Protein AF-0000000080277573 (afdb_homodimer)

Sequence (500 aa):
MTAANLLRAERIKLQSTRAPLWCAAIAVVLALAYTALFFGFVPLEEETTVTTTQTASALGRTVVLVLAILTASSEFNWGTMKLSFQAVPSRVPILLAKGVVVGVFSGLIGLLVGFGSWGLAYLIKPAADLGLASGADWRAVAGQGATFLLTGLLGVGLGLLFRSTGFALGFALVWTQLIEGLIVLIPRVGDDIYPWMPFFAANQFSGPDLTVSMLKLHLPLGPWGYLAYFAGICVVVYTAGLMITHRRDAMTAANLLRAERIKLQSTRAPLWCAAIAVVLALAYTALFFGFVPLEEETTVTTTQTASALGRTVVLVLAILTASSEFNWGTMKLSFQAVPSRVPILLAKGVVVGVFSGLIGLLVGFGSWGLAYLIKPAADLGLASGADWRAVAGQGATFLLTGLLGVGLGLLFRSTGFALGFALVWTQLIEGLIVLIPRVGDDIYPWMPFFAANQFSGPDLTVSMLKLHLPLGPWGYLAYFAGICVVVYTAGLMITHRRDA

Organism: Amycolatopsis orientalis (NCBI:txid31958)

Secondary structure (DSSP, 8-state):
--HHHHHHHHHHHHHHSHHHHHHHHHHHHHHHHHHHHHHHHS-TTSS-STGGGGTTHHHHHHHHHHHHHHHHHHHHHHTHHHHHHHHSS-HHHHHHHHHHHHHHHHHHHHHHHHHHHHHHHHHH-TTS-----SHHHHHHHHHHHHHHHHHHHHHHHHHHHH--HHHHHHHHHIIIIIIHHHHTTSTTTHHHHGGG-HHHHHHHHHS--HHHHHHTPPPSS-HHHHHHHHHHHHHHHHHHHHHHHHHHT-/--HHHHHHHHHHHHHHSHHHHHHHHHHHHHHHHHHHHHHHHS-TTSS-STGGGGTTHHHHHHHHHHHHHHHHHHHHHHTHHHHHHHHSS-HHHHHHHHHHHHHHHHHHHHHHHHHHHHHHHHHH-TTS-----SHHHHHHHHHHHHHHHHHHHHHHHHHHHH--HHHHHHHHHIIIIIIHHHHTTSTTTHHHHGGG-HHHHHHHHHS--HHHHHHTPPPSS-HHHHHHHHHHHHHHHHHHHHHHHHHHT-

Radius of gyration: 23.08 Å; Cα contacts (8 Å, |Δi|>4): 795; chains: 2; bounding box: 61×61×55 Å

Foldseek 3Di:
DDLVVLLVVLLCLLVVDVVLVVLLVCLQCVLQVVLLVCLLPDDLVPDLELLSLCVCLLVSLLSLLLSLLCSQLVCLVVVVLVVVCVVDVASLSNLVSNLVSSLQVQLVSQLSSLVSSLVSSCVSCVVHPHDQDDPLSCQLRNVSSLLRSLSSLLSNLLNLQVSDSVVSSVVSCCLQPPPLVVLCVDPPRSLVCNLLRLSVLSSQLNHDDPVCVVVVRDHPDHNVVSSVSNSVVSVVSSVVSSVVNNVVVD/DDLVVLLVVLLCLLVVDVPLVVLLVCLQCVLQVVLLVCLLPDDLVPDLELLSLCVCLLVSLLSLLLSLLCSQLVCLVVVVLVVVCVVDVALLSNLVSNLVSSLQVQLVSQLSSLVVSLVSSCVSCVVHPSDQDDPLSCQLRNVSSLLRSLSSLLSNLLNLQVSDSVVSSVVSCCLQPPPLVVLCVDPPRSLVCNLLRLSVLSSQLNHDDPVCVVVVRDHPDHNVVSSVSNSVVSVVSSVVSSVVNNVVVD

Solvent-accessible surface area (backbone atoms only — not comparable to full-atom values): 24330 Å² total; per-residue (Å²): 134,53,72,66,55,47,36,50,51,42,44,48,55,52,70,69,38,64,66,44,52,50,31,51,50,48,20,37,50,50,21,37,53,48,30,52,53,31,53,71,47,38,53,80,92,44,84,55,41,57,54,55,36,41,66,41,48,64,54,22,39,51,35,37,26,49,28,24,20,48,63,42,6,47,30,54,73,70,50,48,47,60,54,53,46,68,73,34,92,56,55,63,62,56,54,50,28,42,39,49,44,45,12,50,52,28,14,53,48,18,36,49,37,22,48,46,10,40,51,51,38,39,68,72,38,67,85,46,70,56,71,78,80,46,72,67,39,44,28,25,26,59,35,29,16,56,50,20,16,39,36,12,27,29,15,32,8,40,7,42,59,56,52,29,51,66,60,28,49,50,50,50,50,44,45,68,61,38,52,55,63,52,36,56,68,25,44,90,51,9,76,70,50,40,75,70,33,54,68,51,17,42,41,43,34,29,29,85,46,68,61,42,67,74,64,66,61,82,70,94,56,54,42,67,50,22,40,50,53,29,44,50,51,21,50,50,43,25,48,50,12,51,52,50,48,52,56,66,78,94,132,54,72,67,54,47,35,51,52,43,43,46,54,52,71,70,37,64,67,44,51,51,31,51,51,46,20,37,50,51,22,38,51,47,31,51,53,31,54,70,47,39,53,81,90,45,82,55,40,57,54,54,36,42,64,40,47,63,54,23,39,49,35,36,27,50,29,23,21,47,64,41,5,47,30,54,71,70,50,47,47,59,54,54,45,69,74,33,93,54,57,63,62,55,55,50,27,42,38,50,45,46,11,51,53,28,14,51,48,18,34,47,37,23,48,44,11,42,52,50,37,40,70,74,37,66,82,43,71,57,71,76,81,44,70,67,39,44,27,26,26,59,35,28,17,56,49,21,17,39,38,13,27,29,16,31,8,40,6,43,59,56,52,32,51,66,58,28,50,51,50,51,49,44,46,66,62,39,52,55,62,50,35,56,69,25,43,90,49,9,75,70,48,41,73,70,32,54,69,51,16,43,41,43,33,30,29,83,47,70,61,40,66,73,64,68,60,82,70,94,56,55,42,68,50,22,42,51,51,30,43,50,52,22,50,50,43,25,49,51,10,50,52,51,46,51,57,65,77,95

Nearest PDB structures (foldseek):
  7o0z-assembly1_D  TM=7.255E-01  e=4.976E-05  Stutzerimonas stutzeri ATCC 14405 = CCUG 16156
  7znq-assembly1_Y  TM=7.337E-01  e=1.260E-04  Stutzerimonas stutzeri ATCC 14405 = CCUG 16156
  7znq-assembly1_y  TM=6.397E-01  e=7.409E-05  Stutzerimonas stutzeri ATCC 14405 = CCUG 16156
  7o0z-assembly1_E  TM=7.381E-01  e=8.434E-04  Stutzerimonas stutzeri ATCC 14405 = CCUG 16156
  8wba-assembly1_A  TM=5.707E-01  e=3.040E-03  Arabidopsis thaliana

pLDDT: mean 86.74, std 9.55, range [52.38, 98.38]

Structure (mmCIF, N/CA/C/O backbone):
data_AF-0000000080277573-model_v1
#
loop_
_entity.id
_entity.type
_entity.pdbx_description
1 polymer 'ABC transporter permease'
#
loop_
_atom_site.group_PDB
_atom_site.id
_atom_site.type_symbol
_atom_site.label_atom_id
_atom_site.label_alt_id
_atom_site.label_comp_id
_atom_site.label_asym_id
_atom_site.label_entity_id
_atom_site.label_seq_id
_atom_site.pdbx_PDB_ins_code
_atom_site.Cartn_x
_atom_site.Cartn_y
_atom_site.Cartn_z
_atom_site.occupancy
_atom_site.B_iso_or_equiv
_atom_site.auth_seq_id
_atom_site.auth_comp_id
_atom_site.auth_asym_id
_atom_site.auth_atom_id
_atom_site.pdbx_PDB_model_num
ATOM 1 N N . MET A 1 1 ? 26.156 27.953 9.359 1 67 1 MET A N 1
ATOM 2 C CA . MET A 1 1 ? 25.984 26.625 9.93 1 67 1 MET A CA 1
ATOM 3 C C . MET A 1 1 ? 26.703 25.578 9.086 1 67 1 MET A C 1
ATOM 5 O O . MET A 1 1 ? 26.594 25.594 7.855 1 67 1 MET A O 1
ATOM 9 N N . THR A 1 2 ? 27.562 24.781 9.68 1 77.94 2 THR A N 1
ATOM 10 C CA . THR A 1 2 ? 28.359 23.797 8.961 1 77.94 2 THR A CA 1
ATOM 11 C C . THR A 1 2 ? 27.5 22.609 8.547 1 77.94 2 THR A C 1
ATOM 13 O O . THR A 1 2 ? 26.375 22.453 9.031 1 77.94 2 THR A O 1
ATOM 16 N N . ALA A 1 3 ? 27.969 21.938 7.512 1 83.31 3 ALA A N 1
ATOM 17 C CA . ALA A 1 3 ? 27.281 20.75 7.039 1 83.31 3 ALA A CA 1
ATOM 18 C C . ALA A 1 3 ? 27.047 19.766 8.18 1 83.31 3 ALA A C 1
ATOM 20 O O . ALA A 1 3 ? 25.984 19.156 8.273 1 83.31 3 ALA A O 1
ATOM 21 N N . ALA A 1 4 ? 27.922 19.672 9.062 1 87.38 4 ALA A N 1
ATOM 22 C CA . ALA A 1 4 ? 27.844 18.734 10.188 1 87.38 4 ALA A CA 1
ATOM 23 C C . ALA A 1 4 ? 26.734 19.141 11.156 1 87.38 4 ALA A C 1
ATOM 25 O O . ALA A 1 4 ? 26.047 18.281 11.703 1 87.38 4 ALA A O 1
ATOM 26 N N . ASN A 1 5 ? 26.625 20.469 11.344 1 86.56 5 ASN A N 1
ATOM 27 C CA . ASN A 1 5 ? 25.578 20.953 12.242 1 86.56 5 ASN A CA 1
ATOM 28 C C . ASN A 1 5 ? 24.188 20.719 11.664 1 86.56 5 ASN A C 1
ATOM 30 O O . ASN A 1 5 ? 23.25 20.391 12.398 1 86.56 5 ASN A O 1
ATOM 34 N N . LEU A 1 6 ? 24.172 20.859 10.391 1 85.38 6 LEU A N 1
ATOM 35 C CA . LEU A 1 6 ? 22.891 20.625 9.719 1 85.38 6 LEU A CA 1
ATOM 36 C C . LEU A 1 6 ? 22.5 19.156 9.805 1 85.38 6 LEU A C 1
ATOM 38 O O . LEU A 1 6 ? 21.328 18.844 10.023 1 85.38 6 LEU A O 1
ATOM 42 N N . LEU A 1 7 ? 23.469 18.328 9.656 1 89.62 7 LEU A N 1
ATOM 43 C CA . LEU A 1 7 ? 23.203 16.891 9.758 1 89.62 7 LEU A CA 1
ATOM 44 C C . LEU A 1 7 ? 22.766 16.516 11.172 1 89.62 7 LEU A C 1
ATOM 46 O O . LEU A 1 7 ? 21.859 15.703 11.344 1 89.62 7 LEU A O 1
ATOM 50 N N . ARG A 1 8 ? 23.406 17.094 12.117 1 88.69 8 ARG A N 1
ATOM 51 C CA . ARG A 1 8 ? 23.062 16.828 13.508 1 88.69 8 ARG A CA 1
ATOM 52 C C . ARG A 1 8 ? 21.641 17.297 13.82 1 88.69 8 ARG A C 1
ATOM 54 O O . ARG A 1 8 ? 20.891 16.609 14.516 1 88.69 8 ARG A O 1
ATOM 61 N N . ALA A 1 9 ? 21.344 18.422 13.312 1 84.75 9 ALA A N 1
ATOM 62 C CA . ALA A 1 9 ? 20.016 18.984 13.531 1 84.75 9 ALA A CA 1
ATOM 63 C C . ALA A 1 9 ? 18.938 18.078 12.93 1 84.75 9 ALA A C 1
ATOM 65 O O . ALA A 1 9 ? 17.922 17.812 13.562 1 84.75 9 ALA A O 1
ATOM 66 N N . GLU A 1 10 ? 19.203 17.641 11.734 1 87.75 10 GLU A N 1
ATOM 67 C CA . GLU A 1 10 ? 18.25 16.766 11.055 1 87.75 10 GLU A CA 1
ATOM 68 C C . GLU A 1 10 ? 18.156 15.398 11.727 1 87.75 10 GLU A C 1
ATOM 70 O O . GLU A 1 10 ? 17.094 14.797 11.773 1 87.75 10 GLU A O 1
ATOM 75 N N . ARG A 1 11 ? 19.312 14.961 12.195 1 89.75 11 ARG A N 1
ATOM 76 C CA . ARG A 1 11 ? 19.312 13.695 12.914 1 89.75 11 ARG A CA 1
ATOM 77 C C . ARG A 1 11 ? 18.484 13.797 14.195 1 89.75 11 ARG A C 1
ATOM 79 O O . ARG A 1 11 ? 17.703 12.891 14.508 1 89.75 11 ARG A O 1
ATOM 86 N N . ILE A 1 12 ? 18.531 14.859 14.859 1 85.69 12 ILE A N 1
ATOM 87 C CA . ILE A 1 12 ? 17.781 15.086 16.094 1 85.69 12 ILE A CA 1
ATOM 88 C C . ILE A 1 12 ? 16.297 15.18 15.773 1 85.69 12 ILE A C 1
ATOM 90 O O . ILE A 1 12 ? 15.469 14.602 16.484 1 85.69 12 ILE A O 1
ATOM 94 N N . LYS A 1 13 ? 16.031 15.805 14.758 1 82.94 13 LYS A N 1
ATOM 95 C CA . LYS A 1 13 ? 14.633 15.938 14.336 1 82.94 13 LYS A CA 1
ATOM 96 C C . LYS A 1 13 ? 14.023 14.57 14.031 1 82.94 13 LYS A C 1
ATOM 98 O O . LYS A 1 13 ? 12.891 14.289 14.438 1 82.94 13 LYS A O 1
ATOM 103 N N . LEU A 1 14 ? 14.773 13.812 13.344 1 85.44 14 LEU A N 1
ATOM 104 C CA . LEU A 1 14 ? 14.312 12.484 12.969 1 85.44 14 LEU A CA 1
ATOM 105 C C . LEU A 1 14 ? 14.117 11.609 14.203 1 85.44 14 LEU A C 1
ATOM 107 O O . LEU A 1 14 ? 13.117 10.891 14.312 1 85.44 14 LEU A O 1
ATOM 111 N N . GLN A 1 15 ? 15.008 11.742 15.109 1 86 15 GLN A N 1
ATOM 112 C CA . GLN A 1 15 ? 15.008 10.852 16.266 1 86 15 GLN A CA 1
ATOM 113 C C . GLN A 1 15 ? 14.109 11.391 17.375 1 86 15 GLN A C 1
ATOM 115 O O . GLN A 1 15 ? 13.805 10.68 18.328 1 86 15 GLN A O 1
ATOM 120 N N . SER A 1 16 ? 13.664 12.648 17.297 1 80.88 16 SER A N 1
ATOM 121 C CA . SER A 1 16 ? 12.836 13.25 18.328 1 80.88 16 SER A CA 1
ATOM 122 C C . SER A 1 16 ? 11.352 13.023 18.062 1 80.88 16 SER A C 1
ATOM 124 O O . SER A 1 16 ? 10.523 13.227 18.953 1 80.88 16 SER A O 1
ATOM 126 N N . THR A 1 17 ? 11.133 12.656 16.922 1 77.38 17 THR A N 1
ATOM 127 C CA . THR A 1 17 ? 9.727 12.414 16.609 1 77.38 17 THR A CA 1
ATOM 128 C C . THR A 1 17 ? 9.398 10.93 16.719 1 77.38 17 THR A C 1
ATOM 130 O O . THR A 1 17 ? 10.156 10.078 16.25 1 77.38 17 THR A O 1
ATOM 133 N N . ARG A 1 18 ? 8.383 10.578 17.297 1 79.81 18 ARG A N 1
ATOM 134 C CA . ARG A 1 18 ? 7.992 9.203 17.625 1 79.81 18 ARG A CA 1
ATOM 135 C C . ARG A 1 18 ? 7.559 8.445 16.375 1 79.81 18 ARG A C 1
ATOM 137 O O . ARG A 1 18 ? 7.809 7.246 16.25 1 79.81 18 ARG A O 1
ATOM 144 N N . ALA A 1 19 ? 7.039 9.133 15.43 1 77.25 19 ALA A N 1
ATOM 145 C CA . ALA A 1 19 ? 6.426 8.461 14.281 1 77.25 19 ALA A CA 1
ATOM 146 C C . ALA A 1 19 ? 7.473 7.715 13.461 1 77.25 19 ALA A C 1
ATOM 148 O O . ALA A 1 19 ? 7.324 6.523 13.188 1 77.25 19 ALA A O 1
ATOM 149 N N . PRO A 1 20 ? 8.594 8.359 13.156 1 81 20 PRO A N 1
ATOM 150 C CA . PRO A 1 20 ? 9.609 7.648 12.375 1 81 20 PRO A CA 1
ATOM 151 C C . PRO A 1 20 ? 10.242 6.492 13.141 1 81 20 PRO A C 1
ATOM 153 O O . PRO A 1 20 ? 10.539 5.445 12.562 1 81 20 PRO A O 1
ATOM 156 N N . LEU A 1 21 ? 10.344 6.645 14.398 1 86.25 21 LEU A N 1
ATOM 157 C CA . LEU A 1 21 ? 10.953 5.594 15.211 1 86.25 21 LEU A CA 1
ATOM 158 C C . LEU A 1 21 ? 10.039 4.379 15.312 1 86.25 21 LEU A C 1
ATOM 160 O O . LEU A 1 21 ? 10.508 3.24 15.305 1 86.25 21 LEU A O 1
ATOM 164 N N . TRP A 1 22 ? 8.812 4.672 15.398 1 83.88 22 TRP A N 1
ATOM 165 C CA . TRP A 1 22 ? 7.863 3.568 15.406 1 83.88 22 TRP A CA 1
ATOM 166 C C . TRP A 1 22 ? 7.844 2.854 14.062 1 83.88 22 TRP A C 1
ATOM 168 O O . TRP A 1 22 ? 7.746 1.625 14.008 1 83.88 22 TRP A O 1
ATOM 178 N N . CYS A 1 23 ? 7.922 3.609 13 1 86.69 23 CYS A N 1
ATOM 179 C CA . CYS A 1 23 ? 7.984 2.99 11.68 1 86.69 23 CYS A CA 1
ATOM 180 C C . CYS A 1 23 ? 9.227 2.125 11.539 1 86.69 23 CYS A C 1
ATOM 182 O O . CYS A 1 23 ? 9.172 1.027 10.984 1 86.69 23 CYS A O 1
ATOM 184 N N . ALA A 1 24 ? 10.305 2.65 12.078 1 91.69 24 ALA A N 1
ATOM 185 C CA . ALA A 1 24 ? 11.555 1.894 12.023 1 91.69 24 ALA A CA 1
ATOM 186 C C . ALA A 1 24 ? 11.43 0.575 12.781 1 91.69 24 ALA A C 1
ATOM 188 O O . ALA A 1 24 ? 11.797 -0.483 12.266 1 91.69 24 ALA A O 1
ATOM 189 N N . ALA A 1 25 ? 10.891 0.661 13.953 1 92.31 25 ALA A N 1
ATOM 190 C CA . ALA A 1 25 ? 10.695 -0.536 14.773 1 92.31 25 ALA A CA 1
ATOM 191 C C . ALA A 1 25 ? 9.766 -1.529 14.078 1 92.31 25 ALA A C 1
ATOM 193 O O . ALA A 1 25 ? 10.039 -2.732 14.055 1 92.31 25 ALA A O 1
ATOM 194 N N . ILE A 1 26 ? 8.797 -1.012 13.461 1 88.94 26 ILE A N 1
ATOM 195 C CA . ILE A 1 26 ? 7.816 -1.859 12.797 1 88.94 26 ILE A CA 1
ATOM 196 C C . ILE A 1 26 ? 8.461 -2.553 11.602 1 88.94 26 ILE A C 1
ATOM 198 O O . ILE A 1 26 ? 8.227 -3.742 11.367 1 88.94 26 ILE A O 1
ATOM 202 N N . ALA A 1 27 ? 9.219 -1.811 10.844 1 92.38 27 ALA A N 1
ATOM 203 C CA . ALA A 1 27 ? 9.898 -2.387 9.688 1 92.38 27 ALA A CA 1
ATOM 204 C C . ALA A 1 27 ? 10.766 -3.572 10.094 1 92.38 27 ALA A C 1
ATOM 206 O O . ALA A 1 27 ? 10.711 -4.637 9.469 1 92.38 27 ALA A O 1
ATOM 207 N N . VAL A 1 28 ? 11.469 -3.418 11.172 1 95.69 28 VAL A N 1
ATOM 208 C CA . VAL A 1 28 ? 12.398 -4.449 11.625 1 95.69 28 VAL A CA 1
ATOM 209 C C . VAL A 1 28 ? 11.617 -5.609 12.242 1 95.69 28 VAL A C 1
ATOM 211 O O . VAL A 1 28 ? 11.836 -6.77 11.883 1 95.69 28 VAL A O 1
ATOM 214 N N . VAL A 1 29 ? 10.711 -5.328 13.094 1 93.44 29 VAL A N 1
ATOM 215 C CA . VAL A 1 29 ? 9.977 -6.355 13.82 1 93.44 29 VAL A CA 1
ATOM 216 C C . VAL A 1 29 ? 9.156 -7.188 12.844 1 93.44 29 VAL A C 1
ATOM 218 O O . VAL A 1 29 ? 9.078 -8.414 12.969 1 93.44 29 VAL A O 1
ATOM 221 N N . LEU A 1 30 ? 8.625 -6.539 11.906 1 89.56 30 LEU A N 1
ATOM 222 C CA . LEU A 1 30 ? 7.801 -7.258 10.938 1 89.56 30 LEU A CA 1
ATOM 223 C C . LEU A 1 30 ? 8.648 -8.219 10.109 1 89.56 30 LEU A C 1
ATOM 225 O O . LEU A 1 30 ? 8.25 -9.359 9.875 1 89.56 30 LEU A O 1
ATOM 229 N N . ALA A 1 31 ? 9.727 -7.742 9.648 1 92.62 31 ALA A N 1
ATOM 230 C CA . ALA A 1 31 ? 10.609 -8.586 8.852 1 92.62 31 ALA A CA 1
ATOM 231 C C . ALA A 1 31 ? 11.109 -9.773 9.672 1 92.62 31 ALA A C 1
ATOM 233 O O . ALA A 1 31 ? 11.109 -10.914 9.188 1 92.62 31 ALA A O 1
ATOM 234 N N . LEU A 1 32 ? 11.484 -9.539 10.891 1 95.38 32 LEU A N 1
ATOM 235 C CA . LEU A 1 32 ? 12.016 -10.594 11.75 1 95.38 32 LEU A CA 1
ATOM 236 C C . LEU A 1 32 ? 10.914 -11.57 12.148 1 95.38 32 LEU A C 1
ATOM 238 O O . LEU A 1 32 ? 11.141 -12.789 12.164 1 95.38 32 LEU A O 1
ATOM 242 N N . ALA A 1 33 ? 9.789 -11.055 12.5 1 92.5 33 ALA A N 1
ATOM 243 C CA . ALA A 1 33 ? 8.672 -11.922 12.875 1 92.5 33 ALA A CA 1
ATOM 244 C C . ALA A 1 33 ? 8.281 -12.844 11.727 1 92.5 33 ALA A C 1
ATOM 246 O O . ALA A 1 33 ? 8.008 -14.031 11.938 1 92.5 33 ALA A O 1
ATOM 247 N N . TYR A 1 34 ? 8.227 -12.344 10.539 1 91.12 34 TYR A N 1
ATOM 248 C CA . TYR A 1 34 ? 7.918 -13.172 9.383 1 91.12 34 TYR A CA 1
ATOM 249 C C . TYR A 1 34 ? 8.969 -14.258 9.188 1 91.12 34 TYR A C 1
ATOM 251 O O . TYR A 1 34 ? 8.633 -15.422 8.93 1 91.12 34 TYR A O 1
ATOM 259 N N . THR A 1 35 ? 10.203 -13.828 9.258 1 92.38 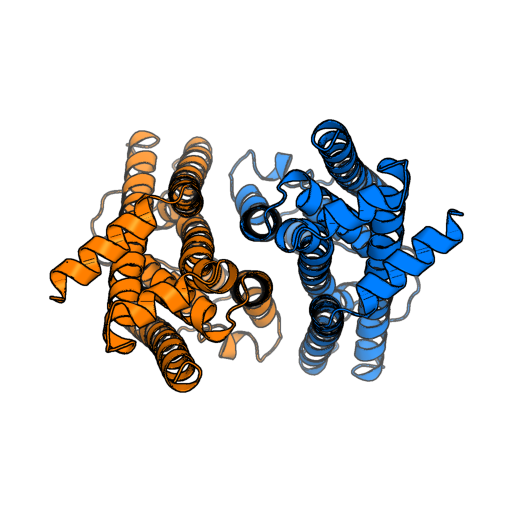35 THR A N 1
ATOM 260 C CA . THR A 1 35 ? 11.281 -14.789 9.086 1 92.38 35 THR A CA 1
ATOM 261 C C . THR A 1 35 ? 11.188 -15.906 10.117 1 92.38 35 THR A C 1
ATOM 263 O O . THR A 1 35 ? 11.352 -17.078 9.789 1 92.38 35 THR A O 1
ATOM 266 N N . ALA A 1 36 ? 10.891 -15.539 11.32 1 93.5 36 ALA A N 1
ATOM 267 C CA . ALA A 1 36 ? 10.758 -16.531 12.383 1 93.5 36 ALA A CA 1
ATOM 268 C C . ALA A 1 36 ? 9.625 -17.5 12.086 1 93.5 36 ALA A C 1
ATOM 270 O O . ALA A 1 36 ? 9.781 -18.719 12.25 1 93.5 36 ALA A O 1
ATOM 271 N N . LEU A 1 37 ? 8.555 -17.031 11.641 1 89.12 37 LEU A N 1
ATOM 272 C CA . LEU A 1 37 ? 7.402 -17.875 11.336 1 89.12 37 LEU A CA 1
ATOM 273 C C . LEU A 1 37 ? 7.676 -18.766 10.117 1 89.12 37 LEU A C 1
ATOM 275 O O . LEU A 1 37 ? 7.379 -19.953 10.141 1 89.12 37 LEU A O 1
ATOM 279 N N . PHE A 1 38 ? 8.211 -18.188 9.109 1 89 38 PHE A N 1
ATOM 280 C CA . PHE A 1 38 ? 8.477 -18.922 7.875 1 89 38 PHE A CA 1
ATOM 281 C C . PHE A 1 38 ? 9.469 -20.047 8.125 1 89 38 PHE A C 1
ATOM 283 O O . PHE A 1 38 ? 9.195 -21.203 7.805 1 89 38 PHE A O 1
ATOM 290 N N . PHE A 1 39 ? 10.523 -19.75 8.75 1 90.56 39 PHE A N 1
ATOM 291 C CA . PHE A 1 39 ? 11.562 -20.75 8.945 1 90.56 39 PHE A CA 1
ATOM 292 C C . PHE A 1 39 ? 11.203 -21.688 10.086 1 90.56 39 PHE A C 1
ATOM 294 O O . PHE A 1 39 ? 11.742 -22.797 10.188 1 90.56 39 PHE A O 1
ATOM 301 N N . GLY A 1 40 ? 10.367 -21.25 10.945 1 90.44 40 GLY A N 1
ATOM 302 C CA . GLY A 1 40 ? 9.875 -22.141 11.984 1 90.44 40 GLY A CA 1
ATOM 303 C C . GLY A 1 40 ? 9.016 -23.266 11.438 1 90.44 40 GLY A C 1
ATOM 304 O O . GLY A 1 40 ? 8.945 -24.344 12.039 1 90.44 40 GLY A O 1
ATOM 305 N N . PHE A 1 41 ? 8.438 -23.016 10.25 1 88.25 41 PHE A N 1
ATOM 306 C CA . PHE A 1 41 ? 7.469 -23.984 9.75 1 88.25 41 PHE A CA 1
ATOM 307 C C . PHE A 1 41 ? 7.961 -24.625 8.453 1 88.25 41 PHE A C 1
ATOM 309 O O . PHE A 1 41 ? 7.43 -25.656 8.023 1 88.25 41 PHE A O 1
ATOM 316 N N . VAL A 1 42 ? 8.93 -24.062 7.824 1 83.06 42 VAL A N 1
ATOM 317 C CA . VAL A 1 42 ? 9.398 -24.594 6.551 1 83.06 42 VAL A CA 1
ATOM 318 C C . VAL A 1 42 ? 10.258 -25.828 6.797 1 83.06 42 VAL A C 1
ATOM 320 O O . VAL A 1 42 ? 11.117 -25.828 7.68 1 83.06 42 VAL A O 1
ATOM 323 N N . PRO A 1 43 ? 9.898 -26.859 6.102 1 81.19 43 PRO A N 1
ATOM 324 C CA . PRO A 1 43 ? 10.781 -28.016 6.23 1 81.19 43 PRO A CA 1
ATOM 325 C C . PRO A 1 43 ? 12.203 -27.734 5.754 1 81.19 43 PRO A C 1
ATOM 327 O O . PRO A 1 43 ? 12.406 -26.906 4.871 1 81.19 43 PRO A O 1
ATOM 330 N N . LEU A 1 44 ? 13.117 -28.391 6.418 1 72.88 44 LEU A N 1
ATOM 331 C CA . LEU A 1 44 ? 14.523 -28.172 6.117 1 72.88 44 LEU A CA 1
ATOM 332 C C . LEU A 1 44 ? 14.82 -28.453 4.648 1 72.88 44 LEU A C 1
ATOM 334 O O . LEU A 1 44 ? 15.672 -27.797 4.043 1 72.88 44 LEU A O 1
ATOM 338 N N . GLU A 1 45 ? 14.18 -29.328 4.109 1 72.62 45 GLU A N 1
ATOM 339 C CA . GLU A 1 45 ? 14.453 -29.766 2.746 1 72.62 45 GLU A CA 1
ATOM 340 C C . GLU A 1 45 ? 13.898 -28.766 1.727 1 72.62 45 GLU A C 1
ATOM 342 O O . GLU A 1 45 ? 14.305 -28.781 0.562 1 72.62 45 GLU A O 1
ATOM 347 N N . GLU A 1 46 ? 13.148 -27.875 2.203 1 69.19 46 GLU A N 1
ATOM 348 C CA . GLU A 1 46 ? 12.453 -27 1.253 1 69.19 46 GLU A CA 1
ATOM 349 C C . GLU A 1 46 ? 12.727 -25.531 1.545 1 69.19 46 GLU A C 1
ATOM 351 O O . GLU A 1 46 ? 12.719 -25.109 2.705 1 69.19 46 GLU A O 1
ATOM 356 N N . GLU A 1 47 ? 13.164 -24.672 0.546 1 70.06 47 GLU A N 1
ATOM 357 C CA . GLU A 1 47 ? 13.141 -23.219 0.422 1 70.06 47 GLU A CA 1
ATOM 358 C C . GLU A 1 47 ? 13.945 -22.562 1.537 1 70.06 47 GLU A C 1
ATOM 360 O O . GLU A 1 47 ? 13.562 -21.516 2.049 1 70.06 47 GLU A O 1
ATOM 365 N N . THR A 1 48 ? 15.023 -23.219 2.1 1 84.19 48 THR A N 1
ATOM 366 C CA . THR A 1 48 ? 15.836 -22.641 3.158 1 84.19 48 THR A CA 1
ATOM 367 C C . THR A 1 48 ? 17.141 -22.078 2.594 1 84.19 48 THR A C 1
ATOM 369 O O . THR A 1 48 ? 18.219 -22.625 2.861 1 84.19 48 THR A O 1
ATOM 372 N N . THR A 1 49 ? 17.047 -21.125 1.764 1 88.44 49 THR A N 1
ATOM 373 C CA . THR A 1 49 ? 18.203 -20.453 1.187 1 88.44 49 THR A CA 1
ATOM 374 C C . THR A 1 49 ? 18.406 -19.078 1.811 1 88.44 49 THR A C 1
ATOM 376 O O . THR A 1 49 ? 17.516 -18.578 2.52 1 88.44 49 THR A O 1
ATOM 379 N N . VAL A 1 50 ? 19.562 -18.547 1.558 1 91.56 50 VAL A N 1
ATOM 380 C CA . VAL A 1 50 ? 19.859 -17.203 2.049 1 91.56 50 VAL A CA 1
ATOM 381 C C . VAL A 1 50 ? 18.828 -16.219 1.497 1 91.56 50 VAL A C 1
ATOM 383 O O . VAL A 1 50 ? 18.344 -15.344 2.223 1 91.56 50 VAL A O 1
ATOM 386 N N . THR A 1 51 ? 18.391 -16.438 0.304 1 88.81 51 THR A N 1
ATOM 387 C CA . THR A 1 51 ? 17.438 -15.531 -0.338 1 88.81 51 THR A CA 1
ATOM 388 C C . THR A 1 51 ? 16.078 -15.617 0.327 1 88.81 51 THR A C 1
ATOM 390 O O . THR A 1 51 ? 15.383 -14.609 0.466 1 88.81 51 THR A O 1
ATOM 393 N N . THR A 1 52 ? 15.773 -16.797 0.728 1 88.88 52 THR A N 1
ATOM 394 C CA . THR A 1 52 ? 14.461 -16.969 1.334 1 88.88 52 THR A CA 1
ATOM 395 C C . THR A 1 52 ? 14.406 -16.312 2.709 1 88.88 52 THR A C 1
ATOM 397 O O . THR A 1 52 ? 13.328 -15.992 3.207 1 88.88 52 THR A O 1
ATOM 400 N N . THR A 1 53 ? 15.578 -16.078 3.352 1 91.81 53 THR A N 1
ATOM 401 C CA . THR A 1 53 ? 15.609 -15.352 4.621 1 91.81 53 THR A CA 1
ATOM 402 C C . THR A 1 53 ? 15.258 -13.883 4.422 1 91.81 53 THR A C 1
ATOM 404 O O . THR A 1 53 ? 14.953 -13.18 5.383 1 91.81 53 THR A O 1
ATOM 407 N N . GLN A 1 54 ? 15.242 -13.445 3.145 1 92.75 54 GLN A N 1
ATOM 408 C CA . GLN A 1 54 ? 15.047 -12.031 2.84 1 92.75 54 GLN A CA 1
ATOM 409 C C . GLN A 1 54 ? 13.664 -11.781 2.246 1 92.75 54 GLN A C 1
ATOM 411 O O . GLN A 1 54 ? 13.398 -10.703 1.707 1 92.75 54 GLN A O 1
ATOM 416 N N . THR A 1 55 ? 12.797 -12.703 2.361 1 86.31 55 THR A N 1
ATOM 417 C CA . THR A 1 55 ? 11.484 -12.641 1.73 1 86.31 55 THR A CA 1
ATOM 418 C C . THR A 1 55 ? 10.688 -11.445 2.252 1 86.31 55 THR A C 1
ATOM 420 O O . THR A 1 55 ? 9.977 -10.789 1.492 1 86.31 55 THR A O 1
ATOM 423 N N . ALA A 1 56 ? 10.828 -11.125 3.494 1 87.25 56 ALA A N 1
ATOM 424 C CA . ALA A 1 56 ? 10.016 -10.078 4.102 1 87.25 56 ALA A CA 1
ATOM 425 C C . ALA A 1 56 ? 10.719 -8.727 4.023 1 87.25 56 ALA A C 1
ATOM 427 O O . ALA A 1 56 ? 10.203 -7.719 4.523 1 87.25 56 ALA A O 1
ATOM 428 N N . SER A 1 57 ? 11.859 -8.672 3.385 1 91.19 57 SER A N 1
ATOM 429 C CA . SER A 1 57 ? 12.617 -7.43 3.342 1 91.19 57 SER A CA 1
ATOM 430 C C . SER A 1 57 ? 11.891 -6.359 2.539 1 91.19 57 SER A C 1
ATOM 432 O O . SER A 1 57 ? 11.977 -5.172 2.85 1 91.19 57 SER A O 1
ATOM 434 N N . ALA A 1 58 ? 11.156 -6.789 1.508 1 87.88 58 ALA A N 1
ATOM 435 C CA . ALA A 1 58 ? 10.406 -5.832 0.702 1 87.88 58 ALA A CA 1
ATOM 436 C C . ALA A 1 58 ? 9.336 -5.133 1.537 1 87.88 58 ALA A C 1
ATOM 438 O O . ALA A 1 58 ? 9.039 -3.955 1.318 1 87.88 58 ALA A O 1
ATOM 439 N N . LEU A 1 59 ? 8.828 -5.848 2.486 1 85.94 59 LEU A N 1
ATOM 440 C CA . LEU A 1 59 ? 7.844 -5.266 3.395 1 85.94 59 LEU A CA 1
ATOM 441 C C . LEU A 1 59 ? 8.484 -4.207 4.281 1 85.94 59 LEU A C 1
ATOM 443 O O . LEU A 1 59 ? 7.93 -3.119 4.457 1 85.94 59 LEU A O 1
ATOM 447 N N . GLY A 1 60 ? 9.57 -4.609 4.805 1 90.06 60 GLY A N 1
ATOM 448 C CA . GLY A 1 60 ? 10.297 -3.631 5.598 1 90.06 60 GLY A CA 1
ATOM 449 C C . GLY A 1 60 ? 10.656 -2.379 4.816 1 90.06 60 GLY A C 1
ATOM 450 O O . GLY A 1 60 ? 10.562 -1.268 5.34 1 90.06 60 GLY A O 1
ATOM 451 N N . ARG A 1 61 ? 10.992 -2.592 3.594 1 92.31 61 ARG A N 1
ATOM 452 C CA . ARG A 1 61 ? 11.367 -1.469 2.744 1 92.31 61 ARG A CA 1
ATOM 453 C C . ARG A 1 61 ? 10.18 -0.548 2.49 1 92.31 61 ARG A C 1
ATOM 455 O O . ARG A 1 61 ? 10.336 0.673 2.426 1 92.31 61 ARG A O 1
ATOM 462 N N . THR A 1 62 ? 9.062 -1.112 2.34 1 88.75 62 THR A N 1
ATOM 463 C CA . THR A 1 62 ? 7.855 -0.315 2.152 1 88.75 62 THR A CA 1
ATOM 464 C C . THR A 1 62 ? 7.562 0.524 3.393 1 88.75 62 THR A C 1
ATOM 466 O O . THR A 1 62 ? 7.176 1.689 3.283 1 88.75 62 THR A O 1
ATOM 469 N N . VAL A 1 63 ? 7.727 -0.043 4.547 1 89.88 63 VAL A N 1
ATOM 470 C CA . VAL A 1 63 ? 7.512 0.688 5.793 1 89.88 63 VAL A CA 1
ATOM 471 C C . VAL A 1 63 ? 8.5 1.844 5.895 1 89.88 63 VAL A C 1
ATOM 473 O O . VAL A 1 63 ? 8.148 2.936 6.344 1 89.88 63 VAL A O 1
ATOM 476 N N . VAL A 1 64 ? 9.656 1.557 5.441 1 93.69 64 VAL A N 1
ATOM 477 C CA . VAL A 1 64 ? 10.672 2.6 5.469 1 93.69 64 VAL A CA 1
ATOM 478 C C . VAL A 1 64 ? 10.312 3.707 4.484 1 93.69 64 VAL A C 1
ATOM 480 O O . VAL A 1 64 ? 10.57 4.887 4.738 1 93.69 64 VAL A O 1
ATOM 483 N N . LEU A 1 65 ? 9.727 3.299 3.361 1 92.88 65 LEU A N 1
ATOM 484 C CA . LEU A 1 65 ? 9.227 4.301 2.424 1 92.88 65 LEU A CA 1
ATOM 485 C C . LEU A 1 65 ? 8.195 5.199 3.092 1 92.88 65 LEU A C 1
ATOM 487 O O . LEU A 1 65 ? 8.234 6.422 2.924 1 92.88 65 LEU A O 1
ATOM 491 N N . VAL A 1 66 ? 7.363 4.641 3.893 1 88.88 66 VAL A N 1
ATOM 492 C CA . VAL A 1 66 ? 6.355 5.387 4.645 1 88.88 66 VAL A CA 1
ATOM 493 C C . VAL A 1 66 ? 7.039 6.316 5.641 1 88.88 66 VAL A C 1
ATOM 495 O O . VAL A 1 66 ? 6.695 7.496 5.734 1 88.88 66 VAL A O 1
ATOM 498 N N . LEU A 1 67 ? 7.98 5.793 6.332 1 91.19 67 LEU A N 1
ATOM 499 C CA . LEU A 1 67 ? 8.758 6.562 7.297 1 91.19 67 LEU A CA 1
ATOM 500 C C . LEU A 1 67 ? 9.367 7.797 6.641 1 91.19 67 LEU A C 1
ATOM 502 O O . LEU A 1 67 ? 9.266 8.906 7.176 1 91.19 67 LEU A O 1
ATOM 506 N N . ALA A 1 68 ? 9.961 7.574 5.488 1 94.69 68 ALA A N 1
ATOM 507 C CA . ALA A 1 68 ? 10.656 8.656 4.797 1 94.69 68 ALA A CA 1
ATOM 508 C C . ALA A 1 68 ? 9.68 9.719 4.312 1 94.69 68 ALA A C 1
ATOM 510 O O . ALA A 1 68 ? 9.945 10.914 4.434 1 94.69 68 ALA A O 1
ATOM 511 N N . ILE A 1 69 ? 8.578 9.305 3.824 1 91.88 69 ILE A N 1
ATOM 512 C CA . ILE A 1 69 ? 7.562 10.227 3.338 1 91.88 69 ILE A CA 1
ATOM 513 C C . ILE A 1 69 ? 7.004 11.039 4.504 1 91.88 69 ILE A C 1
ATOM 515 O O . ILE A 1 69 ? 6.855 12.258 4.41 1 91.88 69 ILE A O 1
ATOM 519 N N . LEU A 1 70 ? 6.738 10.375 5.605 1 86.44 70 LEU A N 1
ATOM 520 C CA . LEU A 1 70 ? 6.215 11.062 6.781 1 86.44 70 LEU A CA 1
ATOM 521 C C . LEU A 1 70 ? 7.207 12.109 7.289 1 86.44 70 LEU A C 1
ATOM 523 O O . LEU A 1 70 ? 6.812 13.211 7.66 1 86.44 70 LEU A O 1
ATOM 527 N N . THR A 1 71 ? 8.406 11.742 7.277 1 88.69 71 THR A N 1
ATOM 528 C CA . THR A 1 71 ? 9.445 12.625 7.781 1 88.69 71 THR A CA 1
ATOM 529 C C . THR A 1 71 ? 9.547 13.891 6.934 1 88.69 71 THR A C 1
ATOM 531 O O . THR A 1 71 ? 9.664 15 7.469 1 88.69 71 THR A O 1
ATOM 534 N N . ALA A 1 72 ? 9.438 13.711 5.668 1 89.69 72 ALA A N 1
ATOM 535 C CA . ALA A 1 72 ? 9.617 14.852 4.773 1 89.69 72 ALA A CA 1
ATOM 536 C C . ALA A 1 72 ? 8.328 15.656 4.645 1 89.69 72 ALA A C 1
ATOM 538 O O . ALA A 1 72 ? 8.359 16.891 4.605 1 89.69 72 ALA A O 1
ATOM 539 N N . SER A 1 73 ? 7.223 15 4.613 1 86.25 73 SER A N 1
ATOM 540 C CA . SER A 1 73 ? 5.969 15.695 4.344 1 86.25 73 SER A CA 1
ATOM 541 C C . SER A 1 73 ? 5.406 16.328 5.605 1 86.25 73 SER A C 1
ATOM 543 O O . SER A 1 73 ? 4.688 17.328 5.535 1 86.25 73 SER A O 1
ATOM 545 N N . SER A 1 74 ? 5.664 15.75 6.77 1 80.62 74 SER A N 1
ATOM 546 C CA . SER A 1 74 ? 5.117 16.297 8.008 1 80.62 74 SER A CA 1
ATOM 547 C C . SER A 1 74 ? 5.621 17.703 8.266 1 80.62 74 SER A C 1
ATOM 549 O O . SER A 1 74 ? 4.922 18.516 8.875 1 80.62 74 SER A O 1
ATOM 551 N N . GLU A 1 75 ? 6.762 18.062 7.797 1 81.38 75 GLU A N 1
ATOM 552 C CA . GLU A 1 75 ? 7.305 19.406 7.969 1 81.38 75 GLU A CA 1
ATOM 553 C C . GLU A 1 75 ? 6.453 20.438 7.238 1 81.38 75 GLU A C 1
ATOM 555 O O . GLU A 1 75 ? 6.336 21.578 7.684 1 81.38 75 GLU A O 1
ATOM 560 N N . PHE A 1 76 ? 5.895 20.031 6.18 1 77.88 76 PHE A N 1
ATOM 561 C CA . PHE A 1 76 ? 5.02 20.938 5.449 1 77.88 76 PHE A CA 1
ATOM 562 C C . PHE A 1 76 ? 3.682 21.094 6.164 1 77.88 76 PHE A C 1
ATOM 564 O O . PHE A 1 76 ? 3.135 22.188 6.234 1 77.88 76 PHE A O 1
ATOM 571 N N . ASN A 1 77 ? 3.342 20.047 6.715 1 71.25 77 ASN A N 1
ATOM 572 C CA . ASN A 1 77 ? 2.049 20.062 7.391 1 71.25 77 ASN A CA 1
ATOM 573 C C . ASN A 1 77 ? 2.09 20.906 8.664 1 71.25 77 ASN A C 1
ATOM 575 O O . ASN A 1 77 ? 1.113 21.578 8.992 1 71.25 77 ASN A O 1
ATOM 579 N N . TRP A 1 78 ? 3.258 20.859 9.336 1 70.38 78 TRP A N 1
ATOM 580 C CA . TRP A 1 78 ? 3.385 21.578 10.594 1 70.38 78 TRP A CA 1
ATOM 581 C C . TRP A 1 78 ? 3.967 22.969 10.367 1 70.38 78 TRP A C 1
ATOM 583 O O . TRP A 1 78 ? 4.074 23.766 11.297 1 70.38 78 TRP A O 1
ATOM 593 N N . GLY A 1 79 ? 4.316 23.297 9.156 1 73.5 79 GLY A N 1
ATOM 594 C CA . GLY A 1 79 ? 4.879 24.594 8.82 1 73.5 79 GLY A CA 1
ATOM 595 C C . GLY A 1 79 ? 6.316 24.75 9.281 1 73.5 79 GLY A C 1
ATOM 596 O O . GLY A 1 79 ? 6.852 25.859 9.289 1 73.5 79 GLY A O 1
ATOM 597 N N . THR A 1 80 ? 6.906 23.703 9.773 1 69.5 80 THR A N 1
ATOM 598 C CA . THR A 1 80 ? 8.258 23.766 10.312 1 69.5 80 THR A CA 1
ATOM 599 C C . THR A 1 80 ? 9.281 23.938 9.188 1 69.5 80 THR A C 1
ATOM 601 O O . THR A 1 80 ? 10.414 24.344 9.43 1 69.5 80 THR A O 1
ATOM 604 N N . MET A 1 81 ? 8.82 23.656 8.039 1 71.06 81 MET A N 1
ATOM 605 C CA . MET A 1 81 ? 9.734 23.797 6.91 1 71.06 81 MET A CA 1
ATOM 606 C C . MET A 1 81 ? 10.133 25.25 6.715 1 71.06 81 MET A C 1
ATOM 608 O O . MET A 1 81 ? 11.281 25.562 6.402 1 71.06 81 MET A O 1
ATOM 612 N N . LYS A 1 82 ? 9.211 26.047 6.969 1 72.12 82 LYS A N 1
ATOM 613 C CA . LYS A 1 82 ? 9.461 27.469 6.855 1 72.12 82 LYS A CA 1
ATOM 614 C C . LYS A 1 82 ? 10.453 27.938 7.922 1 72.12 82 LYS A C 1
ATOM 616 O O . LYS A 1 82 ? 11.297 28.797 7.656 1 72.12 82 LYS A O 1
ATOM 621 N N . LEU A 1 83 ? 10.352 27.297 9.07 1 70.38 83 LEU A N 1
ATOM 622 C CA . LEU A 1 83 ? 11.258 27.641 10.156 1 70.38 83 LEU A CA 1
ATOM 623 C C . LEU A 1 83 ? 12.688 27.203 9.836 1 70.38 83 LEU A C 1
ATOM 625 O O . LEU A 1 83 ? 13.641 27.922 10.141 1 70.38 83 LEU A O 1
ATOM 629 N N . SER A 1 84 ? 12.75 26.047 9.125 1 67.94 84 SER A N 1
ATOM 630 C CA . SER A 1 84 ? 14.062 25.547 8.727 1 67.94 84 SER A CA 1
ATOM 631 C C . SER A 1 84 ? 14.703 26.453 7.672 1 67.94 84 SER A C 1
ATOM 633 O O . SER A 1 84 ? 15.914 26.672 7.695 1 67.94 84 SER A O 1
ATOM 635 N N . PHE A 1 85 ? 13.898 27 6.809 1 72.5 85 PHE A N 1
ATOM 636 C CA . PHE A 1 85 ? 14.398 27.859 5.734 1 72.5 85 PHE A CA 1
ATOM 637 C C . PHE A 1 85 ? 14.789 29.219 6.266 1 72.5 85 PHE A C 1
ATOM 639 O O . PHE A 1 85 ? 15.641 29.906 5.684 1 72.5 85 PHE A O 1
ATOM 646 N N . GLN A 1 86 ? 14.195 29.578 7.336 1 70.5 86 GLN A N 1
ATOM 647 C CA . GLN A 1 86 ? 14.539 30.859 7.953 1 70.5 86 GLN A CA 1
ATOM 648 C C . GLN A 1 86 ? 15.852 30.766 8.734 1 70.5 86 GLN A C 1
ATOM 650 O O . GLN A 1 86 ? 16.578 31.75 8.859 1 70.5 86 GLN A O 1
ATOM 655 N N . ALA A 1 87 ? 16.125 29.641 9.164 1 68 87 ALA A N 1
ATOM 656 C CA . ALA A 1 87 ? 17.312 29.438 9.992 1 68 87 ALA A CA 1
ATOM 657 C C . ALA A 1 87 ? 18.578 29.344 9.133 1 68 87 ALA A C 1
ATOM 659 O O . ALA A 1 87 ? 19.672 29.672 9.594 1 68 87 ALA A O 1
ATOM 660 N N . VAL A 1 88 ? 18.391 28.719 7.945 1 67.06 88 VAL A N 1
ATOM 661 C CA . VAL A 1 88 ? 19.531 28.547 7.066 1 67.06 88 VAL A CA 1
ATOM 662 C C . VAL A 1 88 ? 19.266 29.219 5.719 1 67.06 88 VAL A C 1
ATOM 664 O O . VAL A 1 88 ? 18.203 29 5.117 1 67.06 88 VAL A O 1
ATOM 667 N N . PRO A 1 89 ? 20.188 30.172 5.371 1 66.56 89 PRO A N 1
ATOM 668 C CA . PRO A 1 89 ? 19.969 30.969 4.172 1 66.56 89 PRO A CA 1
ATOM 669 C C . PRO A 1 89 ? 19.781 30.125 2.912 1 66.56 89 PRO A C 1
ATOM 671 O O . PRO A 1 89 ? 19.125 30.562 1.963 1 66.56 89 PRO A O 1
ATOM 674 N N . SER A 1 90 ? 20.484 28.953 2.955 1 76.44 90 SER A N 1
ATOM 675 C CA . SER A 1 90 ? 20.359 28.188 1.717 1 76.44 90 SER A CA 1
ATOM 676 C C . SER A 1 90 ? 19.484 26.969 1.916 1 76.44 90 SER A C 1
ATOM 678 O O . SER A 1 90 ? 19.734 26.156 2.809 1 76.44 90 SER A O 1
ATOM 680 N N . ARG A 1 91 ? 18.469 26.781 1.117 1 82.56 91 ARG A N 1
ATOM 681 C CA . ARG A 1 91 ? 17.453 25.75 1.225 1 82.56 91 ARG A CA 1
ATOM 682 C C . ARG A 1 91 ? 18.016 24.391 0.792 1 82.56 91 ARG A C 1
ATOM 684 O O . ARG A 1 91 ? 17.672 23.359 1.379 1 82.56 91 ARG A O 1
ATOM 691 N N . VAL A 1 92 ? 18.953 24.453 -0.073 1 84.56 92 VAL A N 1
ATOM 692 C CA . VAL A 1 92 ? 19.422 23.219 -0.692 1 84.56 92 VAL A CA 1
ATOM 693 C C . VAL A 1 92 ? 20.219 22.391 0.329 1 84.56 92 VAL A C 1
ATOM 695 O O . VAL A 1 92 ? 20 21.188 0.467 1 84.56 92 VAL A O 1
ATOM 698 N N . PRO A 1 93 ? 21.031 23.031 1.161 1 84.75 93 PRO A N 1
ATOM 699 C CA . PRO A 1 93 ? 21.797 22.25 2.137 1 84.75 93 PRO A CA 1
ATOM 700 C C . PRO A 1 93 ? 20.906 21.562 3.17 1 84.75 93 PRO A C 1
ATOM 702 O O . PRO A 1 93 ? 21.219 20.438 3.611 1 84.75 93 PRO A O 1
ATOM 705 N N . ILE A 1 94 ? 19.906 22.125 3.484 1 84 94 ILE A N 1
ATOM 706 C CA . ILE A 1 94 ? 19 21.547 4.465 1 84 94 ILE A CA 1
ATOM 707 C C . ILE A 1 94 ? 18.297 20.328 3.871 1 84 94 ILE A C 1
ATOM 709 O O . ILE A 1 94 ? 18.172 19.297 4.539 1 84 94 ILE A O 1
ATOM 713 N N . LEU A 1 95 ? 17.922 20.5 2.666 1 88.19 95 LEU A N 1
ATOM 714 C CA . LEU A 1 95 ? 17.219 19.406 1.997 1 88.19 95 LEU A CA 1
ATOM 715 C C . LEU A 1 95 ? 18.156 18.234 1.724 1 88.19 95 LEU A C 1
ATOM 717 O O . LEU A 1 95 ? 17.766 17.078 1.804 1 88.19 95 LEU A O 1
ATOM 721 N N . LEU A 1 96 ? 19.391 18.578 1.462 1 91.31 96 LEU A N 1
ATOM 722 C CA . LEU A 1 96 ? 20.391 17.547 1.269 1 91.31 96 LEU A CA 1
ATOM 723 C C . LEU A 1 96 ? 20.703 16.828 2.58 1 91.31 96 LEU A C 1
ATOM 725 O O . LEU A 1 96 ? 20.875 15.602 2.602 1 91.31 96 LEU A O 1
ATOM 729 N N . ALA A 1 97 ? 20.75 17.594 3.604 1 91.12 97 ALA A N 1
ATOM 730 C CA . ALA A 1 97 ? 20.984 17 4.922 1 91.12 97 ALA A CA 1
ATOM 731 C C . ALA A 1 97 ? 19.875 16.047 5.301 1 91.12 97 ALA A C 1
ATOM 733 O O . ALA A 1 97 ? 20.125 14.969 5.852 1 91.12 97 ALA A O 1
ATOM 734 N N . LYS A 1 98 ? 18.703 16.438 4.969 1 91.38 98 LYS A N 1
ATOM 735 C CA . LYS A 1 98 ? 17.562 15.562 5.227 1 91.38 98 LYS A CA 1
ATOM 736 C C . LYS A 1 98 ? 17.656 14.266 4.434 1 91.38 98 LYS A C 1
ATOM 738 O O . LYS A 1 98 ? 17.422 13.18 4.973 1 91.38 98 LYS A O 1
ATOM 743 N N . GLY A 1 99 ? 17.984 14.414 3.209 1 95.19 99 GLY A N 1
ATOM 744 C CA . GLY A 1 99 ? 18.156 13.227 2.385 1 95.19 99 GLY A CA 1
ATOM 745 C C . GLY A 1 99 ? 19.219 12.281 2.908 1 95.19 99 GLY A C 1
ATOM 746 O O . GLY A 1 99 ? 19.016 11.07 2.945 1 95.19 99 GLY A O 1
ATOM 747 N N . VAL A 1 100 ? 20.25 12.852 3.336 1 95.56 100 VAL A N 1
ATOM 748 C CA . VAL A 1 100 ? 21.375 12.055 3.832 1 95.56 100 VAL A CA 1
ATOM 749 C C . VAL A 1 100 ? 20.984 11.359 5.137 1 95.56 100 VAL A C 1
ATOM 751 O O . VAL A 1 100 ? 21.203 10.164 5.301 1 95.56 100 VAL A O 1
ATOM 754 N N . VAL A 1 101 ? 20.391 12.133 6.031 1 95.94 101 VAL A N 1
ATOM 755 C CA . VAL A 1 101 ? 20.062 11.594 7.352 1 95.94 101 VAL A CA 1
ATOM 756 C C . VAL A 1 101 ? 19 10.516 7.219 1 95.94 101 VAL A C 1
ATOM 758 O O . VAL A 1 101 ? 19.141 9.422 7.766 1 95.94 101 VAL A O 1
ATOM 761 N N . VAL A 1 102 ? 17.984 10.812 6.434 1 96.19 102 VAL A N 1
ATOM 762 C CA . VAL A 1 102 ? 16.906 9.852 6.27 1 96.19 102 VAL A CA 1
ATOM 763 C C . VAL A 1 102 ? 17.391 8.648 5.465 1 96.19 102 VAL A C 1
ATOM 765 O O . VAL A 1 102 ? 17.047 7.508 5.773 1 96.19 102 VAL A O 1
ATOM 768 N N . GLY A 1 103 ? 18.172 8.914 4.449 1 97.69 103 GLY A N 1
ATOM 769 C CA . GLY A 1 103 ? 18.734 7.836 3.654 1 97.69 103 GLY A CA 1
ATOM 770 C C . GLY A 1 103 ? 19.609 6.895 4.461 1 97.69 103 GLY A C 1
ATOM 771 O O . GLY A 1 103 ? 19.438 5.676 4.41 1 97.69 103 GLY A O 1
ATOM 772 N N . VAL A 1 104 ? 20.516 7.465 5.203 1 97.56 104 VAL A N 1
ATOM 773 C CA . VAL A 1 104 ? 21.422 6.66 6.004 1 97.56 104 VAL A CA 1
ATOM 774 C C . VAL A 1 104 ? 20.641 5.91 7.082 1 97.56 104 VAL A C 1
ATOM 776 O O . VAL A 1 104 ? 20.906 4.73 7.34 1 97.56 104 VAL A O 1
ATOM 779 N N . PHE A 1 105 ? 19.734 6.598 7.688 1 96.88 105 PHE A N 1
ATOM 780 C CA . PHE A 1 105 ? 18.891 5.949 8.688 1 96.88 105 PHE A CA 1
ATOM 781 C C . PHE A 1 105 ? 18.125 4.781 8.07 1 96.88 105 PHE A C 1
ATOM 783 O O . PHE A 1 105 ? 18.047 3.703 8.664 1 96.88 105 PHE A O 1
ATOM 790 N N . SER A 1 106 ? 17.578 4.973 6.922 1 98 106 SER A N 1
ATOM 791 C CA . SER A 1 106 ? 16.875 3.926 6.203 1 98 106 SER A CA 1
ATOM 792 C C . SER A 1 106 ? 17.797 2.764 5.852 1 98 106 SER A C 1
ATOM 794 O O . SER A 1 106 ? 17.406 1.599 5.957 1 98 106 SER A O 1
ATOM 796 N N . GLY A 1 107 ? 18.984 3.08 5.43 1 98.31 107 GLY A N 1
ATOM 797 C CA . GLY A 1 107 ? 19.969 2.043 5.133 1 98.31 107 GLY A CA 1
ATOM 798 C C . GLY A 1 107 ? 20.312 1.192 6.34 1 98.31 107 GLY A C 1
ATOM 799 O O . GLY A 1 107 ? 20.469 -0.026 6.227 1 98.31 107 GLY A O 1
ATOM 800 N N . LEU A 1 108 ? 20.469 1.854 7.477 1 98 108 LEU A N 1
ATOM 801 C CA . LEU A 1 108 ? 20.766 1.131 8.711 1 98 108 LEU A CA 1
ATOM 802 C C . LEU A 1 108 ? 19.625 0.187 9.078 1 98 108 LEU A C 1
ATOM 804 O O . LEU A 1 108 ? 19.859 -0.931 9.539 1 98 108 LEU A O 1
ATOM 808 N N . ILE A 1 109 ? 18.453 0.639 8.875 1 97.69 109 ILE A N 1
ATOM 809 C CA . ILE A 1 109 ? 17.297 -0.225 9.109 1 97.69 109 ILE A CA 1
ATOM 810 C C . ILE A 1 109 ? 17.359 -1.425 8.164 1 97.69 109 ILE A C 1
ATOM 812 O O . ILE A 1 109 ? 17.078 -2.557 8.57 1 97.69 109 ILE A O 1
ATOM 816 N N . GLY A 1 110 ? 17.719 -1.151 6.906 1 97.88 110 GLY A N 1
ATOM 817 C CA . GLY A 1 110 ? 17.859 -2.23 5.941 1 97.88 110 GLY A CA 1
ATOM 818 C C . GLY A 1 110 ? 18.891 -3.27 6.344 1 97.88 110 GLY A C 1
ATOM 819 O O . GLY A 1 110 ? 18.672 -4.469 6.156 1 97.88 110 GLY A O 1
ATOM 820 N N . LEU A 1 111 ? 19.984 -2.785 6.891 1 98.12 111 LEU A N 1
ATOM 821 C CA . LEU A 1 111 ? 21.016 -3.715 7.359 1 98.12 111 LEU A CA 1
ATOM 822 C C . LEU A 1 111 ? 20.5 -4.539 8.531 1 98.12 111 LEU A C 1
ATOM 824 O O . LEU A 1 111 ? 20.766 -5.738 8.625 1 98.12 111 LEU A O 1
ATOM 828 N N . LEU A 1 112 ? 19.797 -3.908 9.375 1 98.19 112 LEU A N 1
ATOM 829 C CA . LEU A 1 112 ? 19.219 -4.629 10.508 1 98.19 112 LEU A CA 1
ATOM 830 C C . LEU A 1 112 ? 18.219 -5.672 10.039 1 98.19 112 LEU A C 1
ATOM 832 O O . LEU A 1 112 ? 18.172 -6.785 10.562 1 98.19 112 LEU A O 1
ATOM 836 N N . VAL A 1 113 ? 17.453 -5.297 9.062 1 97.25 113 VAL A N 1
ATOM 837 C CA . VAL A 1 113 ? 16.453 -6.219 8.508 1 97.25 113 VAL A CA 1
ATOM 838 C C . VAL A 1 113 ? 17.156 -7.379 7.812 1 97.25 113 VAL A C 1
ATOM 840 O O . VAL A 1 113 ? 16.812 -8.547 8.031 1 97.25 113 VAL A O 1
ATOM 843 N N . GLY A 1 114 ? 18.141 -7.059 6.969 1 97.25 114 GLY A N 1
ATOM 844 C CA . GLY A 1 114 ? 18.859 -8.086 6.227 1 97.25 114 GLY A CA 1
ATOM 845 C C . GLY A 1 114 ? 19.609 -9.055 7.117 1 97.25 114 GLY A C 1
ATOM 846 O O . GLY A 1 114 ? 19.344 -10.258 7.102 1 97.25 114 GLY A O 1
ATOM 847 N N . PHE A 1 115 ? 20.453 -8.523 7.969 1 98.12 115 PHE A N 1
ATOM 848 C CA . PHE A 1 115 ? 21.266 -9.375 8.836 1 98.12 115 PHE A CA 1
ATOM 849 C C . PHE A 1 115 ? 20.422 -9.961 9.961 1 98.12 115 PHE A C 1
ATOM 851 O O . PHE A 1 115 ? 20.672 -11.086 10.406 1 98.12 115 PHE A O 1
ATOM 858 N N . GLY A 1 116 ? 19.516 -9.234 10.422 1 98.19 116 GLY A N 1
ATOM 859 C CA . GLY A 1 116 ? 18.641 -9.75 11.461 1 98.19 116 GLY A CA 1
ATOM 860 C C . GLY A 1 116 ? 17.812 -10.953 11.008 1 98.19 116 GLY A C 1
ATOM 861 O O . GLY A 1 116 ? 17.703 -11.938 11.742 1 98.19 116 GLY A O 1
ATOM 862 N N . SER A 1 117 ? 17.25 -10.828 9.852 1 96.94 117 SER A N 1
ATOM 863 C CA . SER A 1 117 ? 16.469 -11.938 9.32 1 96.94 117 SER A CA 1
ATOM 864 C C . SER A 1 117 ? 17.344 -13.156 9.055 1 96.94 117 SER A C 1
ATOM 866 O O . SER A 1 117 ? 16.969 -14.281 9.383 1 96.94 117 SER A O 1
ATOM 868 N N . TRP A 1 118 ? 18.484 -12.914 8.445 1 96.75 118 TRP A N 1
ATOM 869 C CA . TRP A 1 118 ? 19.422 -14 8.18 1 96.75 118 TRP A CA 1
ATOM 870 C C . TRP A 1 118 ? 19.875 -14.664 9.477 1 96.75 118 TRP A C 1
ATOM 872 O O . TRP A 1 118 ? 19.859 -15.891 9.594 1 96.75 118 TRP A O 1
ATOM 882 N N . GLY A 1 119 ? 20.266 -13.883 10.43 1 97.44 119 GLY A N 1
ATOM 883 C CA . GLY A 1 119 ? 20.703 -14.406 11.719 1 97.44 119 GLY A CA 1
ATOM 884 C C . GLY A 1 119 ? 19.625 -15.18 12.438 1 97.44 119 GLY A C 1
ATOM 885 O O . GLY A 1 119 ? 19.891 -16.234 13.031 1 97.44 119 GLY A O 1
ATOM 886 N N . LEU A 1 120 ? 18.469 -14.68 12.367 1 96.62 120 LEU A N 1
ATOM 887 C CA . LEU A 1 120 ? 17.359 -15.352 13.023 1 96.62 120 LEU A CA 1
ATOM 888 C C . LEU A 1 120 ? 17.062 -16.688 12.352 1 96.62 120 LEU A C 1
ATOM 890 O O . LEU A 1 120 ? 16.781 -17.688 13.031 1 96.62 120 LEU A O 1
ATOM 894 N N . ALA A 1 121 ? 17.078 -16.672 11.062 1 94.94 121 ALA A N 1
ATOM 895 C CA . ALA A 1 121 ? 16.875 -17.922 10.328 1 94.94 121 ALA A CA 1
ATOM 896 C C . ALA A 1 121 ? 17.953 -18.938 10.688 1 94.94 121 ALA A C 1
ATOM 898 O O . ALA A 1 121 ? 17.656 -20.125 10.867 1 94.94 121 ALA A O 1
ATOM 899 N N . TYR A 1 122 ? 19.125 -18.469 10.789 1 93.56 122 TYR A N 1
ATOM 900 C CA . TYR A 1 122 ? 20.25 -19.312 11.156 1 93.56 122 TYR A CA 1
ATOM 901 C C . TYR A 1 122 ? 20.062 -19.906 12.547 1 93.56 122 TYR A C 1
ATOM 903 O O . TYR A 1 122 ? 20.391 -21.062 12.789 1 93.56 122 TYR A O 1
ATOM 911 N N . LEU A 1 123 ? 19.516 -19.172 13.422 1 95.06 123 LEU A N 1
ATOM 912 C CA . LEU A 1 123 ? 19.281 -19.625 14.789 1 95.06 123 LEU A CA 1
ATOM 913 C C . LEU A 1 123 ? 18.156 -20.656 14.836 1 95.06 123 LEU A C 1
ATOM 915 O O . LEU A 1 123 ? 18.203 -21.594 15.625 1 95.06 123 LEU A O 1
ATOM 919 N N . ILE A 1 124 ? 17.188 -20.516 13.992 1 93.88 124 ILE A N 1
ATOM 920 C CA . ILE A 1 124 ? 16.016 -21.391 13.992 1 93.88 124 ILE A CA 1
ATOM 921 C C . ILE A 1 124 ? 16.359 -22.703 13.289 1 93.88 124 ILE A C 1
ATOM 923 O O . ILE A 1 124 ? 15.906 -23.781 13.711 1 93.88 124 ILE A O 1
ATOM 927 N N . LYS A 1 125 ? 17.141 -22.562 12.25 1 93.38 125 LYS A N 1
ATOM 928 C CA . LYS A 1 125 ? 17.547 -23.75 11.5 1 93.38 125 LYS A CA 1
ATOM 929 C C . LYS A 1 125 ? 19.047 -23.75 11.25 1 93.38 125 LYS A C 1
ATOM 931 O O . LYS A 1 125 ? 19.5 -23.547 10.125 1 93.38 125 LYS A O 1
ATOM 936 N N . PRO A 1 126 ? 19.734 -24.141 12.227 1 90.12 126 PRO A N 1
ATOM 937 C CA . PRO A 1 126 ? 21.188 -24.109 12.102 1 90.12 126 PRO A CA 1
ATOM 938 C C . PRO A 1 126 ? 21.703 -25.156 11.109 1 90.12 126 PRO A C 1
ATOM 940 O O . PRO A 1 126 ? 22.812 -25 10.578 1 90.12 126 PRO A O 1
ATOM 943 N N . ALA A 1 127 ? 20.938 -26.094 10.812 1 89.69 127 ALA A N 1
ATOM 944 C CA . ALA A 1 127 ? 21.359 -27.141 9.891 1 89.69 127 ALA A CA 1
ATOM 945 C C . ALA A 1 127 ? 21.172 -26.703 8.438 1 89.69 127 ALA A C 1
ATOM 947 O O . ALA A 1 127 ? 21.703 -27.344 7.523 1 89.69 127 ALA A O 1
ATOM 948 N N . ALA A 1 128 ? 20.375 -25.672 8.25 1 88.94 128 ALA A N 1
ATOM 949 C CA . ALA A 1 128 ? 20.172 -25.156 6.895 1 88.94 128 ALA A CA 1
ATOM 950 C C . ALA A 1 128 ? 21.453 -24.5 6.367 1 88.94 128 ALA A C 1
ATOM 952 O O . ALA A 1 128 ? 22.234 -23.953 7.141 1 88.94 128 ALA A O 1
ATOM 953 N N . ASP A 1 129 ? 21.75 -24.609 5.105 1 88.75 129 ASP A N 1
ATOM 954 C CA . ASP A 1 129 ? 22.922 -23.969 4.496 1 88.75 129 ASP A CA 1
ATOM 955 C C . ASP A 1 129 ? 22.672 -22.484 4.277 1 88.75 129 ASP A C 1
ATOM 957 O O . ASP A 1 129 ? 22.344 -22.047 3.168 1 88.75 129 ASP A O 1
ATOM 961 N N . LEU A 1 130 ? 22.844 -21.781 5.34 1 92.81 130 LEU A N 1
ATOM 962 C CA . LEU A 1 130 ? 22.562 -20.344 5.297 1 92.81 130 LEU A CA 1
ATOM 963 C C . LEU A 1 130 ? 23.859 -19.531 5.391 1 92.81 130 LEU A C 1
ATOM 965 O O . LEU A 1 130 ? 23.812 -18.344 5.684 1 92.81 130 LEU A O 1
ATOM 969 N N . GLY A 1 131 ? 24.984 -20.234 5.152 1 93.19 131 GLY A N 1
ATOM 970 C CA . GLY A 1 131 ? 26.234 -19.5 5.125 1 93.19 131 GLY A CA 1
ATOM 971 C C . GLY A 1 131 ? 26.312 -18.484 4.004 1 93.19 131 GLY A C 1
ATOM 972 O O . GLY A 1 131 ? 25.75 -18.688 2.928 1 93.19 131 GLY A O 1
ATOM 973 N N . LEU A 1 132 ? 26.922 -17.359 4.309 1 94.25 132 LEU A N 1
ATOM 974 C CA . LEU A 1 132 ? 27.141 -16.344 3.273 1 94.25 132 LEU A CA 1
ATOM 975 C C . LEU A 1 132 ? 28.375 -16.672 2.432 1 94.25 132 LEU A C 1
ATOM 977 O O . LEU A 1 132 ? 29.438 -16.078 2.617 1 94.25 132 LEU A O 1
ATOM 981 N N . ALA A 1 133 ? 28.172 -17.5 1.382 1 91.94 133 ALA A N 1
ATOM 982 C CA . ALA A 1 133 ? 29.281 -18.109 0.664 1 91.94 133 ALA A CA 1
ATOM 983 C C . ALA A 1 133 ? 29.5 -17.453 -0.693 1 91.94 133 ALA A C 1
ATOM 985 O O . ALA A 1 133 ? 30.594 -17.5 -1.256 1 91.94 133 ALA A O 1
ATOM 986 N N . SER A 1 134 ? 28.547 -16.844 -1.209 1 91.38 134 SER A N 1
ATOM 987 C CA . SER A 1 134 ? 28.625 -16.281 -2.555 1 91.38 134 SER A CA 1
ATOM 988 C C . SER A 1 134 ? 28.344 -14.789 -2.557 1 91.38 134 SER A C 1
ATOM 990 O O . SER A 1 134 ? 27.859 -14.242 -1.563 1 91.38 134 SER A O 1
ATOM 992 N N . GLY A 1 135 ? 28.766 -14.164 -3.611 1 91.94 135 GLY A N 1
ATOM 993 C CA . GLY A 1 135 ? 28.422 -12.766 -3.805 1 91.94 135 GLY A CA 1
ATOM 994 C C . GLY A 1 135 ? 26.922 -12.508 -3.783 1 91.94 135 GLY A C 1
ATOM 995 O O . GLY A 1 135 ? 26.484 -11.484 -3.266 1 91.94 135 GLY A O 1
ATOM 996 N N . ALA A 1 136 ? 26.219 -13.484 -4.316 1 90.75 136 ALA A N 1
ATOM 997 C CA . ALA A 1 136 ? 24.766 -13.375 -4.328 1 90.75 136 ALA A CA 1
ATOM 998 C C . ALA A 1 136 ? 24.203 -13.375 -2.912 1 90.75 136 ALA A C 1
ATOM 1000 O O . ALA A 1 136 ? 23.25 -12.648 -2.617 1 90.75 136 ALA A O 1
ATOM 1001 N N . ASP A 1 137 ? 24.844 -14.133 -2.043 1 93.88 137 ASP A N 1
ATOM 1002 C CA . ASP A 1 137 ? 24.406 -14.188 -0.651 1 93.88 137 ASP A CA 1
ATOM 1003 C C . ASP A 1 137 ? 24.641 -12.844 0.047 1 93.88 137 ASP A C 1
ATOM 1005 O O . ASP A 1 137 ? 23.75 -12.344 0.731 1 93.88 137 ASP A O 1
ATOM 1009 N N . TRP A 1 138 ? 25.766 -12.312 -0.214 1 94.75 138 TRP A N 1
ATOM 1010 C CA . TRP A 1 138 ? 26.094 -11.031 0.408 1 94.75 138 TRP A CA 1
ATOM 1011 C C . TRP A 1 138 ? 25.203 -9.914 -0.131 1 94.75 138 TRP A C 1
ATOM 1013 O O . TRP A 1 138 ? 24.812 -9.016 0.612 1 94.75 138 TRP A O 1
ATOM 1023 N N . ARG A 1 139 ? 24.891 -10.008 -1.353 1 94.25 139 ARG A N 1
ATOM 1024 C CA . ARG A 1 139 ? 23.984 -9.016 -1.933 1 94.25 139 ARG A CA 1
ATOM 1025 C C . ARG A 1 139 ? 22.578 -9.133 -1.341 1 94.25 139 ARG A C 1
ATOM 1027 O O . ARG A 1 139 ? 21.922 -8.125 -1.085 1 94.25 139 ARG A O 1
ATOM 1034 N N . ALA A 1 140 ? 22.172 -10.336 -1.14 1 93.94 140 ALA A N 1
ATOM 1035 C CA . ALA A 1 140 ? 20.828 -10.57 -0.593 1 93.94 140 ALA A CA 1
ATOM 1036 C C . ALA A 1 140 ? 20.703 -10 0.816 1 93.94 140 ALA A C 1
ATOM 1038 O O . ALA A 1 140 ? 19.688 -9.391 1.161 1 93.94 140 ALA A O 1
ATOM 1039 N N . VAL A 1 141 ? 21.75 -10.07 1.589 1 96.38 141 VAL A N 1
ATOM 1040 C CA . VAL A 1 141 ? 21.672 -9.719 3.002 1 96.38 141 VAL A CA 1
ATOM 1041 C C . VAL A 1 141 ? 22.172 -8.289 3.205 1 96.38 141 VAL A C 1
ATOM 1043 O O . VAL A 1 141 ? 21.406 -7.398 3.58 1 96.38 141 VAL A O 1
ATOM 1046 N N . ALA A 1 142 ? 23.406 -8.047 2.801 1 96.44 142 ALA A N 1
ATOM 1047 C CA . ALA A 1 142 ? 24 -6.727 2.988 1 96.44 142 ALA A CA 1
ATOM 1048 C C . ALA A 1 142 ? 23.422 -5.715 2.004 1 96.44 142 ALA A C 1
ATOM 1050 O O . ALA A 1 142 ? 23.406 -4.512 2.273 1 96.44 142 ALA A O 1
ATOM 1051 N N . GLY A 1 143 ? 22.938 -6.195 0.871 1 96.19 143 GLY A N 1
ATOM 1052 C CA . GLY A 1 143 ? 22.359 -5.332 -0.151 1 96.19 143 GLY A CA 1
ATOM 1053 C C . GLY A 1 143 ? 21.078 -4.652 0.289 1 96.19 143 GLY A C 1
ATOM 1054 O O . GLY A 1 143 ? 20.672 -3.656 -0.304 1 96.19 143 GLY A O 1
ATOM 1055 N N . GLN A 1 144 ? 20.469 -5.199 1.333 1 96.69 144 GLN A N 1
ATOM 1056 C CA . GLN A 1 144 ? 19.266 -4.566 1.87 1 96.69 144 GLN A CA 1
ATOM 1057 C C . GLN A 1 144 ? 19.547 -3.137 2.324 1 96.69 144 GLN A C 1
ATOM 1059 O O . GLN A 1 144 ? 18.703 -2.25 2.176 1 96.69 144 GLN A O 1
ATOM 1064 N N . GLY A 1 145 ? 20.734 -2.955 2.838 1 97.69 145 GLY A N 1
ATOM 1065 C CA . GLY A 1 145 ? 21.109 -1.611 3.248 1 97.69 145 GLY A CA 1
ATOM 1066 C C . GLY A 1 145 ? 21.062 -0.604 2.115 1 97.69 145 GLY A C 1
ATOM 1067 O O . GLY A 1 145 ? 20.516 0.493 2.277 1 97.69 145 GLY A O 1
ATOM 1068 N N . ALA A 1 146 ? 21.562 -1.016 1.019 1 97.56 146 ALA A N 1
ATOM 1069 C CA . ALA A 1 146 ? 21.594 -0.123 -0.137 1 97.56 146 ALA A CA 1
ATOM 1070 C C . ALA A 1 146 ? 20.188 0.162 -0.661 1 97.56 146 ALA A C 1
ATOM 1072 O O . ALA A 1 146 ? 19.844 1.313 -0.937 1 97.56 146 ALA A O 1
ATOM 1073 N N . THR A 1 147 ? 19.438 -0.875 -0.812 1 96.94 147 THR A N 1
ATOM 1074 C CA . THR A 1 147 ? 18.094 -0.696 -1.365 1 96.94 147 THR A CA 1
ATOM 1075 C C . THR A 1 147 ? 17.219 0.122 -0.418 1 96.94 147 THR A C 1
ATOM 1077 O O . THR A 1 147 ? 16.422 0.952 -0.861 1 96.94 147 THR A O 1
ATOM 1080 N N . PHE A 1 148 ? 17.375 -0.085 0.887 1 97.81 148 PHE A N 1
ATOM 1081 C CA . PHE A 1 148 ? 16.625 0.688 1.866 1 97.81 148 PHE A CA 1
ATOM 1082 C C . PHE A 1 148 ? 17.047 2.15 1.851 1 97.81 148 PHE A C 1
ATOM 1084 O O . PHE A 1 148 ? 16.219 3.051 1.954 1 97.81 148 PHE A O 1
ATOM 1091 N N . LEU A 1 149 ? 18.344 2.373 1.772 1 98.38 149 LEU A N 1
ATOM 1092 C CA . LEU A 1 149 ? 18.859 3.736 1.707 1 98.38 149 LEU A CA 1
ATOM 1093 C C . LEU A 1 149 ? 18.266 4.488 0.523 1 98.38 149 LEU A C 1
ATOM 1095 O O . LEU A 1 149 ? 17.766 5.605 0.68 1 98.38 149 LEU A O 1
ATOM 1099 N N . LEU A 1 150 ? 18.266 3.836 -0.602 1 98.19 150 LEU A N 1
ATOM 1100 C CA . LEU A 1 150 ? 17.734 4.457 -1.812 1 98.19 150 LEU A CA 1
ATOM 1101 C C . LEU A 1 150 ? 16.234 4.684 -1.694 1 98.19 150 LEU A C 1
ATOM 1103 O O . LEU A 1 150 ? 15.719 5.715 -2.131 1 98.19 150 LEU A O 1
ATOM 1107 N N . THR A 1 151 ? 15.562 3.736 -1.116 1 97 151 THR A N 1
ATOM 1108 C CA . THR A 1 151 ? 14.125 3.877 -0.897 1 97 151 THR A CA 1
ATOM 1109 C C . THR A 1 151 ? 13.836 5.051 0.034 1 97 151 THR A C 1
ATOM 1111 O O . THR A 1 151 ? 12.836 5.754 -0.139 1 97 151 THR A O 1
ATOM 1114 N N . GLY A 1 152 ? 14.664 5.211 1.048 1 97.44 152 GLY A N 1
ATOM 1115 C CA . GLY A 1 152 ? 14.539 6.387 1.896 1 97.44 152 GLY A CA 1
ATOM 1116 C C . GLY A 1 152 ? 14.641 7.691 1.127 1 97.44 152 GLY A C 1
ATOM 1117 O O . GLY A 1 152 ? 13.844 8.609 1.339 1 97.44 152 GLY A O 1
ATOM 1118 N N . LEU A 1 153 ? 15.594 7.738 0.246 1 97.75 153 LEU A N 1
ATOM 1119 C CA . LEU A 1 153 ? 15.75 8.922 -0.59 1 97.75 153 LEU A CA 1
ATOM 1120 C C . LEU A 1 153 ? 14.523 9.148 -1.459 1 97.75 153 LEU A C 1
ATOM 1122 O O . LEU A 1 153 ? 14.062 10.281 -1.612 1 97.75 153 LEU A O 1
ATOM 1126 N N . LEU A 1 154 ? 14.039 8.078 -2.002 1 97.44 154 LEU A N 1
ATOM 1127 C CA . LEU A 1 154 ? 12.828 8.148 -2.807 1 97.44 154 LEU A CA 1
ATOM 1128 C C . LEU A 1 154 ? 11.672 8.719 -1.995 1 97.44 154 LEU A C 1
ATOM 1130 O O . LEU A 1 154 ? 10.93 9.578 -2.479 1 97.44 154 LEU A O 1
ATOM 1134 N N . GLY A 1 155 ? 11.555 8.203 -0.822 1 96.5 155 GLY A N 1
ATOM 1135 C CA . GLY A 1 155 ? 10.484 8.672 0.043 1 96.5 155 GLY A CA 1
ATOM 1136 C C . GLY A 1 155 ? 10.594 10.148 0.369 1 96.5 155 GLY A C 1
ATOM 1137 O O . GLY A 1 155 ? 9.586 10.867 0.349 1 96.5 155 GLY A O 1
ATOM 1138 N N . VAL A 1 156 ? 11.773 10.617 0.675 1 95.69 156 VAL A N 1
ATOM 1139 C CA . VAL A 1 156 ? 11.984 12.031 0.94 1 95.69 156 VAL A CA 1
ATOM 1140 C C . VAL A 1 156 ? 11.617 12.852 -0.299 1 95.69 156 VAL A C 1
ATOM 1142 O O . VAL A 1 156 ? 10.922 13.867 -0.199 1 95.69 156 VAL A O 1
ATOM 1145 N N . GLY A 1 157 ? 12.062 12.359 -1.424 1 96.56 157 GLY A N 1
ATOM 1146 C CA . GLY A 1 157 ? 11.75 13.039 -2.67 1 96.56 157 GLY A CA 1
ATOM 1147 C C . GLY A 1 157 ? 10.258 13.164 -2.922 1 96.56 157 GLY A C 1
ATOM 1148 O O . GLY A 1 157 ? 9.773 14.242 -3.277 1 96.56 157 GLY A O 1
ATOM 1149 N N . LEU A 1 158 ? 9.531 12.133 -2.715 1 94.75 158 LEU A N 1
ATOM 1150 C CA . LEU A 1 158 ? 8.086 12.133 -2.912 1 94.75 158 LEU A CA 1
ATOM 1151 C C . LEU A 1 158 ? 7.406 13.062 -1.912 1 94.75 158 LEU A C 1
ATOM 1153 O O . LEU A 1 158 ? 6.461 13.773 -2.262 1 94.75 158 LEU A O 1
ATOM 1157 N N . GLY A 1 159 ? 7.914 12.984 -0.698 1 92.25 159 GLY A N 1
ATOM 1158 C CA . GLY A 1 159 ? 7.371 13.883 0.311 1 92.25 159 GLY A CA 1
ATOM 1159 C C . GLY A 1 159 ? 7.539 15.352 -0.042 1 92.25 159 GLY A C 1
ATOM 1160 O O . GLY A 1 159 ? 6.621 16.156 0.155 1 92.25 159 GLY A O 1
ATOM 1161 N N . LEU A 1 160 ? 8.656 15.648 -0.553 1 91.25 160 LEU A N 1
ATOM 1162 C CA . LEU A 1 160 ? 8.938 17.016 -0.946 1 91.25 160 LEU A CA 1
ATOM 1163 C C . LEU A 1 160 ? 8.133 17.406 -2.18 1 91.25 160 LEU A C 1
ATOM 1165 O O . LEU A 1 160 ? 7.664 18.547 -2.289 1 91.25 160 LEU A O 1
ATOM 1169 N N . LEU A 1 161 ? 7.98 16.484 -3.047 1 91.12 161 LEU A N 1
ATOM 1170 C CA . LEU A 1 161 ? 7.312 16.75 -4.316 1 91.12 161 LEU A CA 1
ATOM 1171 C C . LEU A 1 161 ? 5.828 17.047 -4.102 1 91.12 161 LEU A C 1
ATOM 1173 O O . LEU A 1 161 ? 5.293 18 -4.656 1 91.12 161 LEU A O 1
ATOM 1177 N N . PHE A 1 162 ? 5.16 16.266 -3.297 1 88.06 162 PHE A N 1
ATOM 1178 C CA . PHE A 1 162 ? 3.711 16.375 -3.156 1 88.06 162 PHE A CA 1
ATOM 1179 C C . PHE A 1 162 ? 3.342 17.328 -2.031 1 88.06 162 PHE A C 1
ATOM 1181 O O . PHE A 1 162 ? 2.246 17.891 -2.023 1 88.06 162 PHE A O 1
ATOM 1188 N N . ARG A 1 163 ? 4.141 17.531 -1.03 1 83.19 163 ARG A N 1
ATOM 1189 C CA . ARG A 1 163 ? 3.932 18.438 0.093 1 83.19 163 ARG A CA 1
ATOM 1190 C C . ARG A 1 163 ? 2.67 18.062 0.867 1 83.19 163 ARG A C 1
ATOM 1192 O O . ARG A 1 163 ? 2.076 18.922 1.534 1 83.19 163 ARG A O 1
ATOM 1199 N N . SER A 1 164 ? 2.094 16.984 0.53 1 81.06 164 SER A N 1
ATOM 1200 C CA . SER A 1 164 ? 0.95 16.406 1.236 1 81.06 164 SER A CA 1
ATOM 1201 C C . SER A 1 164 ? 1.191 14.945 1.59 1 81.06 164 SER A C 1
ATOM 1203 O O . SER A 1 164 ? 1.501 14.133 0.715 1 81.06 164 SER A O 1
ATOM 1205 N N . THR A 1 165 ? 1.087 14.734 2.906 1 81.94 165 THR A N 1
ATOM 1206 C CA . THR A 1 165 ? 1.34 13.383 3.396 1 81.94 165 THR A CA 1
ATOM 1207 C C . THR A 1 165 ? 0.41 12.383 2.719 1 81.94 165 THR A C 1
ATOM 1209 O O . THR A 1 165 ? 0.856 11.328 2.248 1 81.94 165 THR A O 1
ATOM 1212 N N . GLY A 1 166 ? -0.86 12.75 2.627 1 76.62 166 GLY A N 1
ATOM 1213 C CA . GLY A 1 166 ? -1.837 11.852 2.033 1 76.62 166 GLY A CA 1
ATOM 1214 C C . GLY A 1 166 ? -1.547 11.523 0.58 1 76.62 166 GLY A C 1
ATOM 1215 O O . GLY A 1 166 ? -1.558 10.359 0.183 1 76.62 166 GLY A O 1
ATOM 1216 N N . PHE A 1 167 ? -1.237 12.484 -0.187 1 78.94 167 PHE A N 1
ATOM 1217 C CA . PHE A 1 167 ? -0.981 12.289 -1.608 1 78.94 167 PHE A CA 1
ATOM 1218 C C . PHE A 1 167 ? 0.32 11.523 -1.823 1 78.94 167 PHE A C 1
ATOM 1220 O O . PHE A 1 167 ? 0.393 10.641 -2.678 1 78.94 167 PHE A O 1
ATOM 1227 N N . ALA A 1 168 ? 1.284 11.883 -0.996 1 87.69 168 ALA A N 1
ATOM 1228 C CA . ALA A 1 168 ? 2.582 11.227 -1.138 1 87.69 168 ALA A CA 1
ATOM 1229 C C . ALA A 1 168 ? 2.484 9.734 -0.799 1 87.69 168 ALA A C 1
ATOM 1231 O O . ALA A 1 168 ? 2.967 8.891 -1.553 1 87.69 168 ALA A O 1
ATOM 1232 N N . LEU A 1 169 ? 1.805 9.469 0.264 1 85.25 169 LEU A N 1
ATOM 1233 C CA . LEU A 1 169 ? 1.655 8.078 0.692 1 85.25 169 LEU A CA 1
ATOM 1234 C C . LEU A 1 169 ? 0.749 7.309 -0.263 1 85.25 169 LEU A C 1
ATOM 1236 O O . LEU A 1 169 ? 1.056 6.176 -0.64 1 85.25 169 LEU A O 1
ATOM 1240 N N . GLY A 1 170 ? -0.343 7.945 -0.588 1 81 170 GLY A N 1
ATOM 1241 C CA . GLY A 1 170 ? -1.236 7.309 -1.542 1 81 170 GLY A CA 1
ATOM 1242 C C . GLY A 1 170 ? -0.556 6.945 -2.85 1 81 170 GLY A C 1
ATOM 1243 O O . GLY A 1 170 ? -0.689 5.82 -3.334 1 81 170 GLY A O 1
ATOM 1244 N N . PHE A 1 171 ? 0.17 7.832 -3.354 1 84.75 171 PHE A N 1
ATOM 1245 C CA . PHE A 1 171 ? 0.876 7.617 -4.609 1 84.75 171 PHE A CA 1
A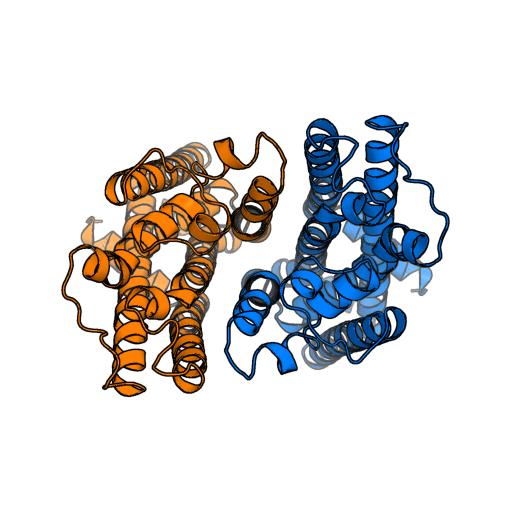TOM 1246 C C . PHE A 1 171 ? 1.917 6.512 -4.465 1 84.75 171 PHE A C 1
ATOM 1248 O O . PHE A 1 171 ? 1.988 5.605 -5.297 1 84.75 171 PHE A O 1
ATOM 1255 N N . ALA A 1 172 ? 2.715 6.633 -3.465 1 87.38 172 ALA A N 1
ATOM 1256 C CA . ALA A 1 172 ? 3.822 5.703 -3.266 1 87.38 172 ALA A CA 1
ATOM 1257 C C . ALA A 1 172 ? 3.314 4.277 -3.076 1 87.38 172 ALA A C 1
ATOM 1259 O O . ALA A 1 172 ? 3.848 3.336 -3.668 1 87.38 172 ALA A O 1
ATOM 1260 N N . LEU A 1 173 ? 2.32 4.113 -2.332 1 79.69 173 LEU A N 1
ATOM 1261 C CA . LEU A 1 173 ? 1.846 2.775 -1.995 1 79.69 173 LEU A CA 1
ATOM 1262 C C . LEU A 1 173 ? 1.075 2.162 -3.16 1 79.69 173 LEU A C 1
ATOM 1264 O O . LEU A 1 173 ? 1.185 0.961 -3.418 1 79.69 173 LEU A O 1
ATOM 1268 N N . VAL A 1 174 ? 0.33 3.012 -3.838 1 76.12 174 VAL A N 1
ATOM 1269 C CA . VAL A 1 174 ? -0.349 2.52 -5.031 1 76.12 174 VAL A CA 1
ATOM 1270 C C . VAL A 1 174 ? 0.682 2.102 -6.078 1 76.12 174 VAL A C 1
ATOM 1272 O O . VAL A 1 174 ? 0.532 1.064 -6.727 1 76.12 174 VAL A O 1
ATOM 1275 N N . TRP A 1 175 ? 1.707 2.893 -6.141 1 82.88 175 TRP A N 1
ATOM 1276 C CA . TRP A 1 175 ? 2.775 2.605 -7.09 1 82.88 175 TRP A CA 1
ATOM 1277 C C . TRP A 1 175 ? 3.471 1.292 -6.746 1 82.88 175 TRP A C 1
ATOM 1279 O O . TRP A 1 175 ? 3.555 0.389 -7.582 1 82.88 175 TRP A O 1
ATOM 1289 N N . THR A 1 176 ? 3.875 1.142 -5.559 1 78.69 176 THR A N 1
ATOM 1290 C CA . THR A 1 176 ? 4.707 0.015 -5.156 1 78.69 176 THR A CA 1
ATOM 1291 C C . THR A 1 176 ? 3.877 -1.259 -5.035 1 78.69 176 THR A C 1
ATOM 1293 O O . THR A 1 176 ? 4.328 -2.34 -5.414 1 78.69 176 THR A O 1
ATOM 1296 N N . GLN A 1 177 ? 2.727 -1.149 -4.629 1 71 177 GLN A N 1
ATOM 1297 C CA . GLN A 1 177 ? 1.994 -2.355 -4.258 1 71 177 GLN A CA 1
ATOM 1298 C C . GLN A 1 177 ? 1.017 -2.764 -5.355 1 71 177 GLN A C 1
ATOM 1300 O O . GLN A 1 177 ? 0.657 -3.938 -5.469 1 71 177 GLN A O 1
ATOM 1305 N N . LEU A 1 178 ? 0.678 -1.835 -6.156 1 73.69 178 LEU A N 1
ATOM 1306 C CA . LEU A 1 178 ? -0.447 -2.166 -7.023 1 73.69 178 LEU A CA 1
ATOM 1307 C C . LEU A 1 178 ? -0.037 -2.109 -8.492 1 73.69 178 LEU A C 1
ATOM 1309 O O . LEU A 1 178 ? -0.155 -3.104 -9.211 1 73.69 178 LEU A O 1
ATOM 1313 N N . ILE A 1 179 ? 0.572 -1.013 -8.836 1 78.56 179 ILE A N 1
ATOM 1314 C CA . ILE A 1 179 ? 0.832 -0.795 -10.258 1 78.56 179 ILE A CA 1
ATOM 1315 C C . ILE A 1 179 ? 1.809 -1.85 -10.766 1 78.56 179 ILE A C 1
ATOM 1317 O O . ILE A 1 179 ? 1.581 -2.457 -11.82 1 78.56 179 ILE A O 1
ATOM 1321 N N . GLU A 1 180 ? 2.77 -2.146 -9.953 1 77.94 180 GLU A N 1
ATOM 1322 C CA . GLU A 1 180 ? 3.787 -3.078 -10.43 1 77.94 180 GLU A CA 1
ATOM 1323 C C . GLU A 1 180 ? 3.248 -4.504 -10.484 1 77.94 180 GLU A C 1
ATOM 1325 O O . GLU A 1 180 ? 3.578 -5.266 -11.398 1 77.94 180 GLU A O 1
ATOM 1330 N N . GLY A 1 181 ? 2.367 -4.887 -9.578 1 76.62 181 GLY A N 1
ATOM 1331 C CA . GLY A 1 181 ? 1.757 -6.203 -9.578 1 76.62 181 GLY A CA 1
ATOM 1332 C C . GLY A 1 181 ? 0.776 -6.41 -10.711 1 76.62 181 GLY A C 1
ATOM 1333 O O . GLY A 1 181 ? 0.613 -7.527 -11.203 1 76.62 181 GLY A O 1
ATOM 1334 N N . LEU A 1 182 ? 0.219 -5.348 -11.188 1 78.81 182 LEU A N 1
ATOM 1335 C CA . LEU A 1 182 ? -0.774 -5.441 -12.25 1 78.81 182 LEU A CA 1
ATOM 1336 C C . LEU A 1 182 ? -0.101 -5.496 -13.617 1 78.81 182 LEU A C 1
ATOM 1338 O O . LEU A 1 182 ? -0.62 -6.125 -14.547 1 78.81 182 LEU A O 1
ATOM 1342 N N . ILE A 1 183 ? 1.022 -4.891 -13.68 1 82.06 183 ILE A N 1
ATOM 1343 C CA . ILE A 1 183 ? 1.722 -4.812 -14.953 1 82.06 183 ILE A CA 1
ATOM 1344 C C . ILE A 1 183 ? 2.123 -6.211 -15.414 1 82.06 183 ILE A C 1
ATOM 1346 O O . ILE A 1 183 ? 2.01 -6.543 -16.594 1 82.06 183 ILE A O 1
ATOM 1350 N N . VAL A 1 184 ? 2.4 -7.035 -14.438 1 76.44 184 VAL A N 1
ATOM 1351 C CA . VAL A 1 184 ? 2.893 -8.367 -14.773 1 76.44 184 VAL A CA 1
ATOM 1352 C C . VAL A 1 184 ? 1.749 -9.219 -15.32 1 76.44 184 VAL A C 1
ATOM 1354 O O . VAL A 1 184 ? 1.982 -10.211 -16.016 1 76.44 184 VAL A O 1
ATOM 1357 N N . LEU A 1 185 ? 0.564 -8.812 -15.094 1 76.56 185 LEU A N 1
ATOM 1358 C CA . LEU A 1 185 ? -0.594 -9.617 -15.477 1 76.56 185 LEU A CA 1
ATOM 1359 C C . LEU A 1 185 ? -1.067 -9.242 -16.875 1 76.56 185 LEU A C 1
ATOM 1361 O O . LEU A 1 185 ? -1.907 -9.938 -17.453 1 76.56 185 LEU A O 1
ATOM 1365 N N . ILE A 1 186 ? -0.522 -8.148 -17.469 1 80.19 186 ILE A N 1
ATOM 1366 C CA . ILE A 1 186 ? -0.944 -7.715 -18.797 1 80.19 186 ILE A CA 1
ATOM 1367 C C . ILE A 1 186 ? -0.294 -8.602 -19.859 1 80.19 186 ILE A C 1
ATOM 1369 O O . ILE A 1 186 ? 0.934 -8.656 -19.953 1 80.19 186 ILE A O 1
ATOM 1373 N N . PRO A 1 187 ? -1.1 -9.219 -20.609 1 79.44 187 PRO A N 1
ATOM 1374 C CA . PRO A 1 187 ? -0.534 -10.109 -21.625 1 79.44 187 PRO A CA 1
ATOM 1375 C C . PRO A 1 187 ? 0.315 -9.359 -22.656 1 79.44 187 PRO A C 1
ATOM 1377 O O . PRO A 1 187 ? 0.018 -8.211 -22.984 1 79.44 187 PRO A O 1
ATOM 1380 N N . ARG A 1 188 ? 1.398 -10.016 -23.172 1 80 188 ARG A N 1
ATOM 1381 C CA . ARG A 1 188 ? 2.275 -9.57 -24.25 1 80 188 ARG A CA 1
ATOM 1382 C C . ARG A 1 188 ? 3.143 -8.398 -23.797 1 80 188 ARG A C 1
ATOM 1384 O O . ARG A 1 188 ? 4.344 -8.367 -24.078 1 80 188 ARG A O 1
ATOM 1391 N N . VAL A 1 189 ? 2.523 -7.496 -23 1 82.06 189 VAL A N 1
ATOM 1392 C CA . VAL A 1 189 ? 3.234 -6.262 -22.672 1 82.06 189 VAL A CA 1
ATOM 1393 C C . VAL A 1 189 ? 3.812 -6.352 -21.266 1 82.06 189 VAL A C 1
ATOM 1395 O O . VAL A 1 189 ? 4.852 -5.754 -20.969 1 82.06 189 VAL A O 1
ATOM 1398 N N . GLY A 1 190 ? 3.234 -7.062 -20.453 1 82.75 190 GLY A N 1
ATOM 1399 C CA . GLY A 1 190 ? 3.65 -7.145 -19.062 1 82.75 190 GLY A CA 1
ATOM 1400 C C . GLY A 1 190 ? 5.059 -7.68 -18.891 1 82.75 190 GLY A C 1
ATOM 1401 O O . GLY A 1 190 ? 5.844 -7.145 -18.094 1 82.75 190 GLY A O 1
ATOM 1402 N N . ASP A 1 191 ? 5.391 -8.648 -19.719 1 79.06 191 ASP A N 1
ATOM 1403 C CA . ASP A 1 191 ? 6.699 -9.281 -19.594 1 79.06 191 ASP A CA 1
ATOM 1404 C C . ASP A 1 191 ? 7.82 -8.328 -20 1 79.06 191 ASP A C 1
ATOM 1406 O O . ASP A 1 191 ? 8.938 -8.43 -19.5 1 79.06 191 ASP A O 1
ATOM 1410 N N . ASP A 1 192 ? 7.457 -7.402 -20.812 1 83.88 192 ASP A N 1
ATOM 1411 C CA . ASP A 1 192 ? 8.469 -6.477 -21.312 1 83.88 192 ASP A CA 1
ATOM 1412 C C . ASP A 1 192 ? 8.617 -5.27 -20.391 1 83.88 192 ASP A C 1
ATOM 1414 O O . ASP A 1 192 ? 9.695 -4.68 -20.297 1 83.88 192 ASP A O 1
ATOM 1418 N N . ILE A 1 193 ? 7.602 -4.934 -19.75 1 86.88 193 ILE A N 1
ATOM 1419 C CA . ILE A 1 193 ? 7.59 -3.691 -18.984 1 86.88 193 ILE A CA 1
ATOM 1420 C C . ILE A 1 193 ? 7.945 -3.975 -17.531 1 86.88 193 ILE A C 1
ATOM 1422 O O . ILE A 1 193 ? 8.602 -3.16 -16.875 1 86.88 193 ILE A O 1
ATOM 1426 N N . TYR A 1 194 ? 7.602 -5.133 -17.078 1 85.69 194 TYR A N 1
ATOM 1427 C CA . TYR A 1 194 ? 7.719 -5.473 -15.656 1 85.69 194 TYR A CA 1
ATOM 1428 C C . TYR A 1 194 ? 9.172 -5.41 -15.203 1 85.69 194 TYR A C 1
ATOM 1430 O O . TYR A 1 194 ? 9.469 -4.871 -14.133 1 85.69 194 TYR A O 1
ATOM 1438 N N . PRO A 1 195 ? 10.133 -5.789 -16.047 1 86.31 195 PRO A N 1
ATOM 1439 C CA . PRO A 1 195 ? 11.523 -5.766 -15.594 1 86.31 195 PRO A CA 1
ATOM 1440 C C . PRO A 1 195 ? 12.055 -4.352 -15.391 1 86.31 195 PRO A C 1
ATOM 1442 O O . PRO A 1 195 ? 13.125 -4.168 -14.805 1 86.31 195 PRO A O 1
ATOM 1445 N N . TRP A 1 196 ? 11.273 -3.387 -15.781 1 87.62 196 TRP A N 1
ATOM 1446 C CA . TRP A 1 196 ? 11.75 -2.012 -15.68 1 87.62 196 TRP A CA 1
ATOM 1447 C C . TRP A 1 196 ? 11.055 -1.275 -14.539 1 87.62 196 TRP A C 1
ATOM 1449 O O . TRP A 1 196 ? 11.211 -0.062 -14.391 1 87.62 196 TRP A O 1
ATOM 1459 N N . MET A 1 197 ? 10.359 -2.002 -13.828 1 89.5 197 MET A N 1
ATOM 1460 C CA . MET A 1 197 ? 9.711 -1.388 -12.672 1 89.5 197 MET A CA 1
ATOM 1461 C C . MET A 1 197 ? 10.703 -1.174 -11.531 1 89.5 197 MET A C 1
ATOM 1463 O O . MET A 1 197 ? 11.523 -2.047 -11.25 1 89.5 197 MET A O 1
ATOM 1467 N N . PRO A 1 198 ? 10.656 -0.047 -10.891 1 90 198 PRO A N 1
ATOM 1468 C CA . PRO A 1 198 ? 11.688 0.333 -9.914 1 90 198 PRO A CA 1
ATOM 1469 C C . PRO A 1 198 ? 11.758 -0.625 -8.727 1 90 198 PRO A C 1
ATOM 1471 O O . PRO A 1 198 ? 12.852 -1 -8.297 1 90 198 PRO A O 1
ATOM 1474 N N . PHE A 1 199 ? 10.664 -0.998 -8.227 1 87.62 199 PHE A N 1
ATOM 1475 C CA . PHE A 1 199 ? 10.727 -1.822 -7.027 1 87.62 199 PHE A CA 1
ATOM 1476 C C . PHE A 1 199 ? 11.016 -3.275 -7.383 1 87.62 199 PHE A C 1
ATOM 1478 O O . PHE A 1 199 ? 11.57 -4.02 -6.574 1 87.62 199 PHE A O 1
ATOM 1485 N N . PHE A 1 200 ? 10.648 -3.611 -8.578 1 87.38 200 PHE A N 1
ATOM 1486 C CA . PHE A 1 200 ? 11.156 -4.875 -9.102 1 87.38 200 PHE A CA 1
ATOM 1487 C C . PHE A 1 200 ? 12.672 -4.859 -9.188 1 87.38 200 PHE A C 1
ATOM 1489 O O . PHE A 1 200 ? 13.336 -5.828 -8.812 1 87.38 200 PHE A O 1
ATOM 1496 N N . ALA A 1 201 ? 13.172 -3.744 -9.68 1 89.06 201 ALA A N 1
ATOM 1497 C CA . ALA A 1 201 ? 14.617 -3.582 -9.82 1 89.06 201 ALA A CA 1
ATOM 1498 C C . ALA A 1 201 ? 15.312 -3.711 -8.461 1 89.06 201 ALA A C 1
ATOM 1500 O O . ALA A 1 201 ? 16.344 -4.375 -8.352 1 89.06 201 ALA A O 1
ATOM 1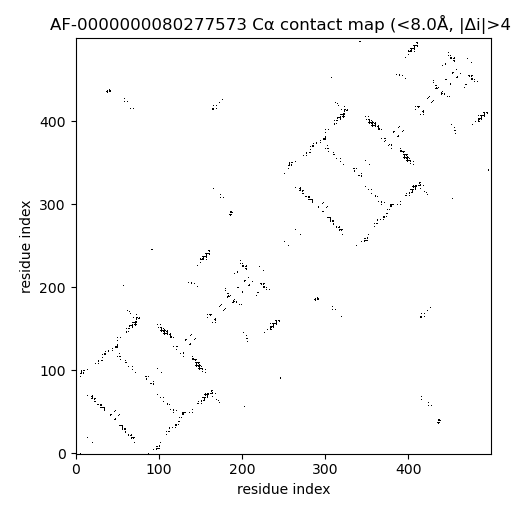501 N N . ALA A 1 202 ? 14.734 -3.102 -7.457 1 91.19 202 ALA A N 1
ATOM 1502 C CA . ALA A 1 202 ? 15.297 -3.188 -6.113 1 91.19 202 ALA A CA 1
ATOM 1503 C C . ALA A 1 202 ? 15.305 -4.629 -5.613 1 91.19 202 ALA A C 1
ATOM 1505 O O . ALA A 1 202 ? 16.281 -5.078 -5.004 1 91.19 202 ALA A O 1
ATOM 1506 N N . ASN A 1 203 ? 14.25 -5.32 -5.902 1 88.31 203 ASN A N 1
ATOM 1507 C CA . ASN A 1 203 ? 14.148 -6.711 -5.477 1 88.31 203 ASN A CA 1
ATOM 1508 C C . ASN A 1 203 ? 15.133 -7.602 -6.227 1 88.31 203 ASN A C 1
ATOM 1510 O O . ASN A 1 203 ? 15.68 -8.547 -5.656 1 88.31 203 ASN A O 1
ATOM 1514 N N . GLN A 1 204 ? 15.312 -7.281 -7.492 1 87.62 204 GLN A N 1
ATOM 1515 C CA . GLN A 1 204 ? 16.203 -8.094 -8.312 1 87.62 204 GLN A CA 1
ATOM 1516 C C . GLN A 1 204 ? 17.656 -7.969 -7.836 1 87.62 204 GLN A C 1
ATOM 1518 O O . GLN A 1 204 ? 18.422 -8.922 -7.918 1 87.62 204 GLN A O 1
ATOM 1523 N N . PHE A 1 205 ? 18 -6.859 -7.332 1 91.94 205 PHE A N 1
ATOM 1524 C CA . PHE A 1 205 ? 19.344 -6.68 -6.785 1 91.94 205 PHE A CA 1
ATOM 1525 C C . PHE A 1 205 ? 19.547 -7.57 -5.566 1 91.94 205 PHE A C 1
ATOM 1527 O O . PHE A 1 205 ? 20.562 -8.258 -5.457 1 91.94 205 PHE A O 1
ATOM 1534 N N . SER A 1 206 ? 18.578 -7.578 -4.629 1 82.81 206 SER A N 1
ATOM 1535 C CA . SER A 1 206 ? 18.734 -8.281 -3.357 1 82.81 206 SER A CA 1
ATOM 1536 C C . SER A 1 206 ? 18.469 -9.773 -3.514 1 82.81 206 SER A C 1
ATOM 1538 O O . SER A 1 206 ? 18.828 -10.57 -2.648 1 82.81 206 SER A O 1
ATOM 1540 N N . GLY A 1 207 ? 17.797 -10.188 -4.512 1 71.69 207 GLY A N 1
ATOM 1541 C CA . GLY A 1 207 ? 17.562 -11.602 -4.758 1 71.69 207 GLY A CA 1
ATOM 1542 C C . GLY A 1 207 ? 16.469 -11.844 -5.789 1 71.69 207 GLY A C 1
ATOM 1543 O O . GLY A 1 207 ? 15.758 -10.914 -6.184 1 71.69 207 GLY A O 1
ATOM 1544 N N . PRO A 1 208 ? 16.672 -13.039 -6.281 1 60.25 208 PRO A N 1
ATOM 1545 C CA . PRO A 1 208 ? 15.688 -13.359 -7.32 1 60.25 208 PRO A CA 1
ATOM 1546 C C . PRO A 1 208 ? 14.25 -13.344 -6.801 1 60.25 208 PRO A C 1
ATOM 1548 O O . PRO A 1 208 ? 14.008 -13.711 -5.648 1 60.25 208 PRO A O 1
ATOM 1551 N N . ASP A 1 209 ? 13.484 -12.68 -7.488 1 62.78 209 ASP A N 1
ATOM 1552 C CA . ASP A 1 209 ? 12.055 -12.578 -7.207 1 62.78 209 ASP A CA 1
ATOM 1553 C C . ASP A 1 209 ? 11.32 -13.844 -7.641 1 62.78 209 ASP A C 1
ATOM 1555 O O . ASP A 1 209 ? 11.641 -14.438 -8.672 1 62.78 209 ASP A O 1
ATOM 1559 N N . LEU A 1 210 ? 10.57 -14.352 -6.789 1 60.56 210 LEU A N 1
ATOM 1560 C CA . LEU A 1 210 ? 9.75 -15.523 -7.078 1 60.56 210 LEU A CA 1
ATOM 1561 C C . LEU A 1 210 ? 8.984 -15.336 -8.383 1 60.56 210 LEU A C 1
ATOM 1563 O O . LEU A 1 210 ? 8.812 -16.281 -9.148 1 60.56 210 LEU A O 1
ATOM 1567 N N . THR A 1 211 ? 8.742 -14.164 -8.641 1 62.06 211 THR A N 1
ATOM 1568 C CA . THR A 1 211 ? 7.953 -13.875 -9.836 1 62.06 211 THR A CA 1
ATOM 1569 C C . THR A 1 211 ? 8.758 -14.164 -11.102 1 62.06 211 THR A C 1
ATOM 1571 O O . THR A 1 211 ? 8.219 -14.664 -12.086 1 62.06 211 THR A O 1
ATOM 1574 N N . VAL A 1 212 ? 9.984 -13.922 -10.93 1 64.06 212 VAL A N 1
ATOM 1575 C CA . VAL A 1 212 ? 10.844 -14.117 -12.094 1 64.06 212 VAL A CA 1
ATOM 1576 C C . VAL A 1 212 ? 10.914 -15.602 -12.445 1 64.06 212 VAL A C 1
ATOM 1578 O O . VAL A 1 212 ? 10.836 -15.969 -13.625 1 64.06 212 VAL A O 1
ATOM 1581 N N . SER A 1 213 ? 11.008 -16.344 -11.43 1 64.19 213 SER A N 1
ATOM 1582 C CA . SER A 1 213 ? 11.102 -17.781 -11.648 1 64.19 213 SER A CA 1
ATOM 1583 C C . SER A 1 213 ? 9.773 -18.359 -12.125 1 64.19 213 SER A C 1
ATOM 1585 O O . SER A 1 213 ? 9.742 -19.203 -13.016 1 64.19 213 SER A O 1
ATOM 1587 N N . MET A 1 214 ? 8.797 -17.797 -11.578 1 60.91 214 MET A N 1
ATOM 1588 C CA . MET A 1 214 ? 7.473 -18.312 -11.883 1 60.91 214 MET A CA 1
ATOM 1589 C C . MET A 1 214 ? 7.066 -17.969 -13.312 1 60.91 214 MET A C 1
ATOM 1591 O O . MET A 1 214 ? 6.469 -18.781 -14.008 1 60.91 214 MET A O 1
ATOM 1595 N N . LEU A 1 215 ? 7.535 -16.812 -13.75 1 64.88 215 LEU A N 1
ATOM 1596 C CA . LEU A 1 215 ? 7.074 -16.344 -15.055 1 64.88 215 LEU A CA 1
ATOM 1597 C C . LEU A 1 215 ? 8.164 -16.516 -16.109 1 64.88 215 LEU A C 1
ATOM 1599 O O . LEU A 1 215 ? 7.941 -16.219 -17.281 1 64.88 215 LEU A O 1
ATOM 1603 N N . LYS A 1 216 ? 9.336 -17.078 -15.734 1 68.44 216 LYS A N 1
ATOM 1604 C CA . LYS A 1 216 ? 10.461 -17.297 -16.641 1 68.44 216 LYS A CA 1
ATOM 1605 C C . LYS A 1 216 ? 10.797 -16.016 -17.406 1 68.44 216 LYS A C 1
ATOM 1607 O O . LYS A 1 216 ? 10.922 -16.047 -18.641 1 68.44 216 LYS A O 1
ATOM 1612 N N . LEU A 1 217 ? 10.898 -14.938 -16.609 1 73.88 217 LEU A N 1
ATOM 1613 C CA . LEU A 1 217 ? 11.172 -13.641 -17.203 1 73.88 217 LEU A CA 1
ATOM 1614 C C . LEU A 1 217 ? 12.633 -13.523 -17.625 1 73.88 217 LEU A C 1
ATOM 1616 O O . LEU A 1 217 ? 13.523 -14.039 -16.938 1 73.88 217 LEU A O 1
ATOM 1620 N N . HIS A 1 218 ? 12.844 -12.977 -18.844 1 79.56 218 HIS A N 1
ATOM 1621 C CA . HIS A 1 218 ? 14.195 -12.633 -19.266 1 79.56 218 HIS A CA 1
ATOM 1622 C C . HIS A 1 218 ? 14.609 -11.266 -18.734 1 79.56 218 HIS A C 1
ATOM 1624 O O . HIS A 1 218 ? 13.969 -10.258 -19.031 1 79.56 218 HIS A O 1
ATOM 1630 N N . LEU A 1 219 ? 15.664 -11.242 -17.922 1 83.56 219 LEU A N 1
ATOM 1631 C CA . LEU A 1 219 ? 16.109 -10 -17.297 1 83.56 219 LEU A CA 1
ATOM 1632 C C . LEU A 1 219 ? 17.219 -9.344 -18.094 1 83.56 219 LEU A C 1
ATOM 1634 O O . LEU A 1 219 ? 18.266 -9.953 -18.344 1 83.56 219 LEU A O 1
ATOM 1638 N N . PRO A 1 220 ? 16.969 -8.133 -18.531 1 86.88 220 PRO A N 1
ATOM 1639 C CA . PRO A 1 220 ? 17.953 -7.414 -19.359 1 86.88 220 PRO A CA 1
ATOM 1640 C C . PRO A 1 220 ? 19.188 -6.984 -18.578 1 86.88 220 PRO A C 1
ATOM 1642 O O . PRO A 1 220 ? 20.25 -6.773 -19.156 1 86.88 220 PRO A O 1
ATOM 1645 N N . LEU A 1 221 ? 19.125 -6.895 -17.234 1 90.94 221 LEU A N 1
ATOM 1646 C CA . LEU A 1 221 ? 20.234 -6.391 -16.438 1 90.94 221 LEU A CA 1
ATOM 1647 C C . LEU A 1 221 ? 20.609 -7.391 -15.344 1 90.94 221 LEU A C 1
ATOM 1649 O O . LEU A 1 221 ? 19.797 -8.227 -14.953 1 90.94 221 LEU A O 1
ATOM 1653 N N . GLY A 1 222 ? 21.859 -7.289 -15 1 89.88 222 GLY A N 1
ATOM 1654 C CA . GLY A 1 222 ? 22.281 -8.031 -13.828 1 89.88 222 GLY A CA 1
ATOM 1655 C C . GLY A 1 222 ? 21.922 -7.352 -12.523 1 89.88 222 GLY A C 1
ATOM 1656 O O . GLY A 1 222 ? 21.312 -6.285 -12.523 1 89.88 222 GLY A O 1
ATOM 1657 N N . PRO A 1 223 ? 22.281 -7.918 -11.438 1 91.12 223 PRO A N 1
ATOM 1658 C CA . PRO A 1 223 ? 21.922 -7.371 -10.125 1 91.12 223 PRO A CA 1
ATOM 1659 C C . PRO A 1 223 ? 22.453 -5.953 -9.914 1 91.12 223 PRO A C 1
ATOM 1661 O O . PRO A 1 223 ? 21.719 -5.078 -9.445 1 91.12 223 PRO A O 1
ATOM 1664 N N . TRP A 1 224 ? 23.688 -5.715 -10.328 1 94.44 224 TRP A N 1
ATOM 1665 C CA . TRP A 1 224 ? 24.281 -4.391 -10.141 1 94.44 224 TRP A CA 1
ATOM 1666 C C . TRP A 1 224 ? 23.656 -3.379 -11.094 1 94.44 224 TRP A C 1
ATOM 1668 O O . TRP A 1 224 ? 23.531 -2.197 -10.766 1 94.44 224 TRP A O 1
ATOM 1678 N N . GLY A 1 225 ? 23.266 -3.826 -12.25 1 95.19 225 GLY A N 1
ATOM 1679 C CA . GLY A 1 225 ? 22.547 -2.973 -13.18 1 95.19 225 GLY A CA 1
ATOM 1680 C C . GLY A 1 225 ? 21.188 -2.531 -12.641 1 95.19 225 GLY A C 1
ATOM 1681 O O . GLY A 1 225 ? 20.812 -1.365 -12.781 1 95.19 225 GLY A O 1
ATOM 1682 N N . TYR A 1 226 ? 20.547 -3.453 -12.016 1 94.25 226 TYR A N 1
ATOM 1683 C CA . TYR A 1 226 ? 19.234 -3.143 -11.453 1 94.25 226 TYR A CA 1
ATOM 1684 C C . TYR A 1 226 ? 19.375 -2.203 -10.266 1 94.25 226 TYR A C 1
ATOM 1686 O O . TYR A 1 226 ? 18.5 -1.348 -10.047 1 94.25 226 TYR A O 1
ATOM 1694 N N . LEU A 1 227 ? 20.438 -2.326 -9.5 1 96.19 227 LEU A N 1
ATOM 1695 C CA . LEU A 1 227 ? 20.641 -1.377 -8.414 1 96.19 227 LEU A CA 1
ATOM 1696 C C . LEU A 1 227 ? 20.891 0.027 -8.953 1 96.19 227 LEU A C 1
ATOM 1698 O O . LEU A 1 227 ? 20.344 1.001 -8.438 1 96.19 227 LEU A O 1
ATOM 1702 N N . ALA A 1 228 ? 21.688 0.073 -10 1 97.19 228 ALA A N 1
ATOM 1703 C CA . ALA A 1 228 ? 21.984 1.366 -10.617 1 97.19 228 ALA A CA 1
ATOM 1704 C C . ALA A 1 228 ? 20.719 1.998 -11.188 1 97.19 228 ALA A C 1
ATOM 1706 O O . ALA A 1 228 ? 20.5 3.205 -11.055 1 97.19 228 ALA A O 1
ATOM 1707 N N . TYR A 1 229 ? 19.969 1.2 -11.82 1 96.5 229 TYR A N 1
ATOM 1708 C CA . TYR A 1 229 ? 18.703 1.673 -12.383 1 96.5 229 TYR A CA 1
ATOM 1709 C C . TYR A 1 229 ? 17.781 2.197 -11.289 1 96.5 229 TYR A C 1
ATOM 1711 O O . TYR A 1 229 ? 17.219 3.289 -11.414 1 96.5 229 TYR A O 1
ATOM 1719 N N . PHE A 1 230 ? 17.672 1.435 -10.258 1 96.62 230 PHE A N 1
ATOM 1720 C CA . PHE A 1 230 ? 16.844 1.84 -9.125 1 96.62 230 PHE A CA 1
ATOM 1721 C C . PHE A 1 230 ? 17.391 3.117 -8.492 1 96.62 230 PHE A C 1
ATOM 1723 O O . PHE A 1 230 ? 16.625 4.027 -8.164 1 96.62 230 PHE A O 1
ATOM 1730 N N . ALA A 1 231 ? 18.625 3.141 -8.352 1 97.88 231 ALA A N 1
ATOM 1731 C CA . ALA A 1 231 ? 19.281 4.324 -7.801 1 97.88 231 ALA A CA 1
ATOM 1732 C C . ALA A 1 231 ? 19.016 5.555 -8.664 1 97.88 231 ALA A C 1
ATOM 1734 O O . ALA A 1 231 ? 18.75 6.641 -8.148 1 97.88 231 ALA A O 1
ATOM 1735 N N . GLY A 1 232 ? 19.125 5.324 -9.969 1 97.81 232 GLY A N 1
ATOM 1736 C CA . GLY A 1 232 ? 18.844 6.422 -10.883 1 97.81 232 GLY A CA 1
ATOM 1737 C C . GLY A 1 232 ? 17.453 7.008 -10.695 1 97.81 232 GLY A C 1
ATOM 1738 O O . GLY A 1 232 ? 17.281 8.227 -10.633 1 97.81 232 GLY A O 1
ATOM 1739 N N . ILE A 1 233 ? 16.531 6.191 -10.5 1 96.88 233 ILE A N 1
ATOM 1740 C CA . ILE A 1 233 ? 15.148 6.625 -10.32 1 96.88 233 ILE A CA 1
ATOM 1741 C C . ILE A 1 233 ? 15.008 7.352 -8.992 1 96.88 233 ILE A C 1
ATOM 1743 O O . ILE A 1 233 ? 14.383 8.414 -8.922 1 96.88 233 ILE A O 1
ATOM 1747 N N . CYS A 1 234 ? 15.531 6.82 -7.941 1 97.44 234 CYS A N 1
ATOM 1748 C CA . CYS A 1 234 ? 15.445 7.422 -6.613 1 97.44 234 CYS A CA 1
ATOM 1749 C C . CYS A 1 234 ? 16.078 8.805 -6.602 1 97.44 234 CYS A C 1
ATOM 1751 O O . CYS A 1 234 ? 15.508 9.758 -6.062 1 97.44 234 CYS A O 1
ATOM 1753 N N . VAL A 1 235 ? 17.219 8.891 -7.27 1 96.75 235 VAL A N 1
ATOM 1754 C CA . VAL A 1 235 ? 17.953 10.148 -7.277 1 96.75 235 VAL A CA 1
ATOM 1755 C C . VAL A 1 235 ? 17.188 11.188 -8.102 1 96.75 235 VAL A C 1
ATOM 1757 O O . VAL A 1 235 ? 17.109 12.359 -7.719 1 96.75 235 VAL A O 1
ATOM 1760 N N . VAL A 1 236 ? 16.609 10.773 -9.195 1 97.12 236 VAL A N 1
ATOM 1761 C CA . VAL A 1 236 ? 15.859 11.688 -10.047 1 97.12 236 VAL A CA 1
ATOM 1762 C C . VAL A 1 236 ? 14.648 12.234 -9.289 1 97.12 236 VAL A C 1
ATOM 1764 O O . VAL A 1 236 ? 14.406 13.445 -9.297 1 97.12 236 VAL A O 1
ATOM 1767 N N . VAL A 1 237 ? 13.961 11.383 -8.617 1 96.31 237 VAL A N 1
ATOM 1768 C CA . VAL A 1 237 ? 12.773 11.812 -7.879 1 96.31 237 VAL A CA 1
ATOM 1769 C C . VAL A 1 237 ? 13.188 12.711 -6.711 1 96.31 237 VAL A C 1
ATOM 1771 O O . VAL A 1 237 ? 12.562 13.742 -6.457 1 96.31 237 VAL A O 1
ATOM 1774 N N . TYR A 1 238 ? 14.219 12.344 -6.031 1 96.75 238 TYR A N 1
ATOM 1775 C CA . TYR A 1 238 ? 14.727 13.141 -4.922 1 96.75 238 TYR A CA 1
ATOM 1776 C C . TYR A 1 238 ? 15.148 14.523 -5.395 1 96.75 238 TYR A C 1
ATOM 1778 O O . TYR A 1 238 ? 14.773 15.531 -4.797 1 96.75 238 TYR A O 1
ATOM 1786 N N . THR A 1 239 ? 15.867 14.531 -6.5 1 95.44 239 THR A N 1
ATOM 1787 C CA . THR A 1 239 ? 16.359 15.797 -7.035 1 95.44 239 THR A CA 1
ATOM 1788 C C . THR A 1 239 ? 15.211 16.656 -7.523 1 95.44 239 THR A C 1
ATOM 1790 O O . THR A 1 239 ? 15.219 17.875 -7.336 1 95.44 239 THR A O 1
ATOM 1793 N N . ALA A 1 240 ? 14.289 16.031 -8.133 1 94.94 240 ALA A N 1
ATOM 1794 C CA . ALA A 1 240 ? 13.109 16.766 -8.578 1 94.94 240 ALA A CA 1
ATOM 1795 C C . ALA A 1 240 ? 12.383 17.391 -7.395 1 94.94 240 ALA A C 1
ATOM 1797 O O . ALA A 1 240 ? 11.984 18.562 -7.449 1 94.94 240 ALA A O 1
ATOM 1798 N N . GLY A 1 241 ? 12.211 16.609 -6.352 1 92.06 241 GLY A N 1
ATOM 1799 C CA . GLY A 1 241 ? 11.594 17.141 -5.148 1 92.06 241 GLY A CA 1
ATOM 1800 C C . GLY A 1 241 ? 12.367 18.297 -4.543 1 92.06 241 GLY A C 1
ATOM 1801 O O . GLY A 1 241 ? 11.781 19.297 -4.125 1 92.06 241 GLY A O 1
ATOM 1802 N N . LEU A 1 242 ? 13.648 18.203 -4.547 1 89.5 242 LEU A N 1
ATOM 1803 C CA . LEU A 1 242 ? 14.531 19.25 -4.016 1 89.5 242 LEU A CA 1
ATOM 1804 C C . LEU A 1 242 ? 14.414 20.531 -4.832 1 89.5 242 LEU A C 1
ATOM 1806 O O . LEU A 1 242 ? 14.297 21.625 -4.27 1 89.5 242 LEU A O 1
ATOM 1810 N N . MET A 1 243 ? 14.391 20.391 -6.109 1 89.88 243 MET A N 1
ATOM 1811 C CA . MET A 1 243 ? 14.391 21.547 -7 1 89.88 243 MET A CA 1
ATOM 1812 C C . MET A 1 243 ? 13.055 22.281 -6.938 1 89.88 243 MET A C 1
ATOM 1814 O O . MET A 1 243 ? 13.016 23.5 -6.918 1 89.88 243 MET A O 1
ATOM 1818 N N . ILE A 1 244 ? 12.078 21.578 -6.863 1 88.44 244 ILE A N 1
ATOM 1819 C CA . ILE A 1 244 ? 10.75 22.188 -6.844 1 88.44 244 ILE A CA 1
ATOM 1820 C C . ILE A 1 244 ? 10.531 22.906 -5.516 1 88.44 244 ILE A C 1
ATOM 1822 O O . ILE A 1 244 ? 10 24.016 -5.48 1 88.44 244 ILE A O 1
ATOM 1826 N N . THR A 1 245 ? 10.961 22.266 -4.5 1 83.56 245 THR A N 1
ATOM 1827 C CA . THR A 1 245 ? 10.828 22.875 -3.186 1 83.56 245 THR A CA 1
ATOM 1828 C C . THR A 1 245 ? 11.711 24.125 -3.086 1 83.56 245 THR A C 1
ATOM 1830 O O . THR A 1 245 ? 11.305 25.125 -2.492 1 83.56 245 THR A O 1
ATOM 1833 N N . HIS A 1 246 ? 12.781 24.078 -3.668 1 81.88 246 HIS A N 1
ATOM 1834 C CA . HIS A 1 246 ? 13.688 25.234 -3.68 1 81.88 246 HIS A CA 1
ATOM 1835 C C . HIS A 1 246 ? 13.094 26.391 -4.457 1 81.88 246 HIS A C 1
ATOM 1837 O O . HIS A 1 246 ? 13.211 27.547 -4.043 1 81.88 246 HIS A O 1
ATOM 1843 N N . ARG A 1 247 ? 12.406 26.109 -5.465 1 81.06 247 ARG A N 1
ATOM 1844 C CA . ARG A 1 247 ? 11.875 27.156 -6.332 1 81.06 247 ARG A CA 1
ATOM 1845 C C . ARG A 1 247 ? 10.586 27.734 -5.758 1 81.06 247 ARG A C 1
ATOM 1847 O O . ARG A 1 247 ? 10.328 28.938 -5.879 1 81.06 247 ARG A O 1
ATOM 1854 N N . ARG A 1 248 ? 9.836 26.953 -5.262 1 77.81 248 ARG A N 1
ATOM 1855 C CA . ARG A 1 248 ? 8.523 27.406 -4.801 1 77.81 248 ARG A CA 1
ATOM 1856 C C . ARG A 1 248 ? 8.648 28.203 -3.502 1 77.81 248 ARG A C 1
ATOM 1858 O O . ARG A 1 248 ? 7.844 29.094 -3.236 1 77.81 248 ARG A O 1
ATOM 1865 N N . ASP A 1 249 ? 9.406 27.734 -2.723 1 63.97 249 ASP A N 1
ATOM 1866 C CA . ASP A 1 249 ? 9.5 28.453 -1.454 1 63.97 249 ASP A CA 1
ATOM 1867 C C . ASP A 1 249 ? 10.516 29.594 -1.541 1 63.97 249 ASP A C 1
ATOM 1869 O O . ASP A 1 249 ? 10.93 30.141 -0.518 1 63.97 249 ASP A O 1
ATOM 1873 N N . ALA A 1 250 ? 10.938 29.844 -2.814 1 52.38 250 ALA A N 1
ATOM 1874 C CA . ALA A 1 250 ? 11.719 31.047 -3.084 1 52.38 250 ALA A CA 1
ATOM 1875 C C . ALA A 1 250 ? 10.805 32.25 -3.375 1 52.38 250 ALA A C 1
ATOM 1877 O O . ALA A 1 250 ? 9.672 32.062 -3.828 1 52.38 250 ALA A O 1
ATOM 1878 N N . MET B 1 1 ? -30.453 19.75 14.484 1 66.56 1 MET B N 1
ATOM 1879 C CA . MET B 1 1 ? -30.141 19.438 13.102 1 66.56 1 MET B CA 1
ATOM 1880 C C . MET B 1 1 ? -30.609 18.031 12.734 1 66.56 1 MET B C 1
ATOM 1882 O O . MET B 1 1 ? -30.375 17.094 13.484 1 66.56 1 MET B O 1
ATOM 1886 N N . THR B 1 2 ? -31.375 17.906 11.664 1 77.19 2 THR B N 1
ATOM 1887 C CA . THR B 1 2 ? -31.953 16.625 11.266 1 77.19 2 THR B CA 1
ATOM 1888 C C . THR B 1 2 ? -30.875 15.734 10.648 1 77.19 2 THR B C 1
ATOM 1890 O O . THR B 1 2 ? -29.781 16.203 10.312 1 77.19 2 THR B O 1
ATOM 1893 N N . ALA B 1 3 ? -31.156 14.453 10.711 1 82.69 3 ALA B N 1
ATOM 1894 C CA . ALA B 1 3 ? -30.25 13.492 10.109 1 82.69 3 ALA B CA 1
ATOM 1895 C C . ALA B 1 3 ? -29.953 13.844 8.656 1 82.69 3 ALA B C 1
ATOM 1897 O O . ALA B 1 3 ? -28.812 13.742 8.203 1 82.69 3 ALA B O 1
ATOM 1898 N N . ALA B 1 4 ? -30.875 14.344 7.969 1 87.31 4 ALA B N 1
ATOM 1899 C CA . ALA B 1 4 ? -30.734 14.688 6.555 1 87.31 4 ALA B CA 1
ATOM 1900 C C . ALA B 1 4 ? -29.781 15.867 6.367 1 87.31 4 ALA B C 1
ATOM 1902 O O . ALA B 1 4 ? -29.016 15.906 5.406 1 87.31 4 ALA B O 1
ATOM 1903 N N . ASN B 1 5 ? -29.891 16.797 7.328 1 86.19 5 ASN B N 1
ATOM 1904 C CA . ASN B 1 5 ? -29.016 17.969 7.25 1 86.19 5 ASN B CA 1
ATOM 1905 C C . ASN B 1 5 ? -27.562 17.594 7.523 1 86.19 5 ASN B C 1
ATOM 1907 O O . ASN B 1 5 ? -26.656 18.125 6.891 1 86.19 5 ASN B O 1
ATOM 1911 N N . LEU B 1 6 ? -27.469 16.656 8.383 1 85.38 6 LEU B N 1
ATOM 1912 C CA . LEU B 1 6 ? -26.125 16.203 8.711 1 85.38 6 LEU B CA 1
ATOM 1913 C C . LEU B 1 6 ? -25.5 15.461 7.531 1 85.38 6 LEU B C 1
ATOM 1915 O O . LEU B 1 6 ? -24.312 15.633 7.242 1 85.38 6 LEU B O 1
ATOM 1919 N N . LEU B 1 7 ? -26.312 14.695 6.879 1 89.62 7 LEU B N 1
ATOM 1920 C CA . LEU B 1 7 ? -25.844 13.969 5.703 1 89.62 7 LEU B CA 1
ATOM 1921 C C . LEU B 1 7 ? -25.469 14.938 4.59 1 89.62 7 LEU B C 1
ATOM 1923 O O . LEU B 1 7 ? -24.453 14.742 3.906 1 89.62 7 LEU B O 1
ATOM 1927 N N . ARG B 1 8 ? -26.266 15.93 4.426 1 88.56 8 ARG B N 1
ATOM 1928 C CA . ARG B 1 8 ? -25.984 16.922 3.398 1 88.56 8 ARG B CA 1
ATOM 1929 C C . ARG B 1 8 ? -24.703 17.688 3.699 1 88.56 8 ARG B C 1
ATOM 1931 O O . ARG B 1 8 ? -23.906 17.938 2.795 1 88.56 8 ARG B O 1
ATOM 1938 N N . ALA B 1 9 ? -24.547 17.984 4.93 1 84.75 9 ALA B N 1
ATOM 1939 C CA . ALA B 1 9 ? -23.344 18.703 5.34 1 84.75 9 ALA B CA 1
ATOM 1940 C C . ALA B 1 9 ? -22.094 17.859 5.078 1 84.75 9 ALA B C 1
ATOM 1942 O O . ALA B 1 9 ? -21.094 18.375 4.559 1 84.75 9 ALA B O 1
ATOM 1943 N N . GLU B 1 10 ? -22.188 16.609 5.41 1 87.75 10 GLU B N 1
ATOM 1944 C CA . GLU B 1 10 ? -21.062 15.711 5.211 1 87.75 10 GLU B CA 1
ATOM 1945 C C . GLU B 1 10 ? -20.812 15.453 3.729 1 87.75 10 GLU B C 1
ATOM 1947 O O . GLU B 1 10 ? -19.656 15.305 3.301 1 87.75 10 GLU B O 1
ATOM 1952 N N . ARG B 1 11 ? -21.906 15.383 3.014 1 89.69 11 ARG B N 1
ATOM 1953 C CA . ARG B 1 11 ? -21.766 15.211 1.571 1 89.69 11 ARG B CA 1
ATOM 1954 C C . ARG B 1 11 ? -21.062 16.406 0.945 1 89.69 11 ARG B C 1
ATOM 1956 O O . ARG B 1 11 ? -20.188 16.25 0.103 1 89.69 11 ARG B O 1
ATOM 1963 N N . ILE B 1 12 ? -21.344 17.562 1.378 1 85.56 12 ILE B N 1
ATOM 1964 C CA . ILE B 1 12 ? -20.734 18.781 0.874 1 85.56 12 ILE B CA 1
ATOM 1965 C C . ILE B 1 12 ? -19.266 18.828 1.258 1 85.56 12 ILE B C 1
ATOM 1967 O O . ILE B 1 12 ? -18.406 19.188 0.438 1 85.56 12 ILE B O 1
ATOM 1971 N N . LYS B 1 13 ? -19.016 18.438 2.393 1 82.88 13 LYS B N 1
ATOM 1972 C CA . LYS B 1 13 ? -17.641 18.406 2.863 1 82.88 13 LYS B CA 1
ATOM 1973 C C . LYS B 1 13 ? -16.781 17.453 2.012 1 82.88 13 LYS B C 1
ATOM 1975 O O . LYS B 1 13 ? -15.664 17.797 1.634 1 82.88 13 LYS B O 1
ATOM 1980 N N . LEU B 1 14 ? -17.359 16.344 1.771 1 85.38 14 LEU B N 1
ATOM 1981 C CA . LEU B 1 14 ? -16.656 15.336 0.978 1 85.38 14 LEU B CA 1
ATOM 1982 C C . LEU B 1 14 ? -16.422 15.836 -0.445 1 85.38 14 LEU B C 1
ATOM 1984 O O . LEU B 1 14 ? -15.336 15.648 -1.001 1 85.38 14 LEU B O 1
ATOM 1988 N N . GLN B 1 15 ? -17.391 16.484 -0.953 1 85.88 15 GLN B N 1
ATOM 1989 C CA . GLN B 1 15 ? -17.344 16.891 -2.357 1 85.88 15 GLN B CA 1
ATOM 1990 C C . GLN B 1 15 ? -16.641 18.219 -2.529 1 85.88 15 GLN B C 1
ATOM 1992 O O . GLN B 1 15 ? -16.312 18.625 -3.65 1 85.88 15 GLN B O 1
ATOM 1997 N N . SER B 1 16 ? -16.391 18.969 -1.442 1 80.56 16 SER B N 1
ATOM 1998 C CA . SER B 1 16 ? -15.758 20.281 -1.526 1 80.56 16 SER B CA 1
ATOM 1999 C C . SER B 1 16 ? -14.242 20.188 -1.432 1 80.56 16 SER B C 1
ATOM 2001 O O . SER B 1 16 ? -13.523 21.141 -1.738 1 80.56 16 SER B O 1
ATOM 2003 N N . THR B 1 17 ? -13.867 19.094 -1.025 1 77.12 17 THR B N 1
ATOM 2004 C CA . THR B 1 17 ? -12.422 18.922 -0.919 1 77.12 17 THR B CA 1
ATOM 2005 C C . THR B 1 17 ? -11.867 18.188 -2.141 1 77.12 17 THR B C 1
ATOM 2007 O O . THR B 1 17 ? -12.445 17.203 -2.584 1 77.12 17 THR B O 1
ATOM 2010 N N . ARG B 1 18 ? -10.859 18.609 -2.695 1 79.88 18 ARG B N 1
ATOM 2011 C CA . ARG B 1 18 ? -10.289 18.109 -3.945 1 79.88 18 ARG B CA 1
ATOM 2012 C C . ARG B 1 18 ? -9.641 16.75 -3.75 1 79.88 18 ARG B C 1
ATOM 2014 O O . ARG B 1 18 ? -9.672 15.898 -4.648 1 79.88 18 ARG B O 1
ATOM 2021 N N . ALA B 1 19 ? -9.18 16.484 -2.592 1 77.06 19 ALA B N 1
ATOM 2022 C CA . ALA B 1 19 ? -8.375 15.281 -2.385 1 77.06 19 ALA B CA 1
ATOM 2023 C C . ALA B 1 19 ? -9.211 14.023 -2.559 1 77.06 19 ALA B C 1
ATOM 2025 O O . ALA B 1 19 ? -8.852 13.125 -3.33 1 77.06 19 ALA B O 1
ATOM 2026 N N . PRO B 1 20 ? -10.391 13.977 -1.96 1 80.75 20 PRO B N 1
ATOM 2027 C CA . PRO B 1 20 ? -11.211 12.773 -2.133 1 80.75 20 PRO B CA 1
ATOM 2028 C C . PRO B 1 20 ? -11.711 12.602 -3.564 1 80.75 20 PRO B C 1
ATOM 2030 O O . PRO B 1 20 ? -11.789 11.477 -4.066 1 80.75 20 PRO B O 1
ATOM 2033 N N . LEU B 1 21 ? -11.93 13.672 -4.207 1 86 21 LEU B N 1
ATOM 2034 C CA . LEU B 1 21 ? -12.43 13.602 -5.574 1 86 21 LEU B CA 1
ATOM 2035 C C . LEU B 1 21 ? -11.344 13.109 -6.527 1 86 21 LEU B C 1
ATOM 2037 O O . LEU B 1 21 ? -11.625 12.359 -7.465 1 86 21 LEU B O 1
ATOM 2041 N N . TRP B 1 22 ? -10.188 13.547 -6.25 1 83.75 22 TRP B N 1
ATOM 2042 C CA . TRP B 1 22 ? -9.078 13.062 -7.059 1 83.75 22 TRP B CA 1
ATOM 2043 C C . TRP B 1 22 ? -8.836 11.578 -6.809 1 83.75 22 TRP B C 1
ATOM 2045 O O . TRP B 1 22 ? -8.539 10.82 -7.738 1 83.75 22 TRP B O 1
ATOM 2055 N N . CYS B 1 23 ? -8.961 11.164 -5.574 1 86.56 23 CYS B N 1
ATOM 2056 C CA . CYS B 1 23 ? -8.812 9.742 -5.27 1 86.56 23 CYS B CA 1
ATOM 2057 C C . CYS B 1 23 ? -9.891 8.922 -5.969 1 86.56 23 CYS B C 1
ATOM 2059 O O . CYS B 1 23 ? -9.617 7.848 -6.496 1 86.56 23 CYS B O 1
ATOM 2061 N N . ALA B 1 24 ? -11.078 9.492 -5.961 1 91.62 24 ALA B N 1
ATOM 2062 C CA . ALA B 1 24 ? -12.18 8.805 -6.625 1 91.62 24 ALA B CA 1
ATOM 2063 C C . ALA B 1 24 ? -11.906 8.648 -8.117 1 91.62 24 ALA B C 1
ATOM 2065 O O . ALA B 1 24 ? -12.055 7.555 -8.672 1 91.62 24 ALA B O 1
ATOM 2066 N N . ALA B 1 25 ? -11.484 9.711 -8.719 1 92.19 25 ALA B N 1
ATOM 2067 C CA . ALA B 1 25 ? -11.172 9.688 -10.148 1 92.19 25 ALA B CA 1
ATOM 2068 C C . ALA B 1 25 ? -10.039 8.703 -10.438 1 92.19 25 ALA B C 1
ATOM 2070 O O . ALA B 1 25 ? -10.117 7.934 -11.406 1 92.19 25 ALA B O 1
ATOM 2071 N N . ILE B 1 26 ? -9.125 8.672 -9.586 1 88.94 26 ILE B N 1
ATOM 2072 C CA . ILE B 1 26 ? -7.969 7.809 -9.773 1 88.94 26 ILE B CA 1
ATOM 2073 C C . ILE B 1 26 ? -8.391 6.348 -9.648 1 88.94 26 ILE B C 1
ATOM 2075 O O . ILE B 1 26 ? -7.957 5.496 -10.43 1 88.94 26 ILE B O 1
ATOM 2079 N N . ALA B 1 27 ? -9.203 6.062 -8.664 1 92.38 27 ALA B N 1
ATOM 2080 C CA . ALA B 1 27 ? -9.68 4.695 -8.477 1 92.38 27 ALA B CA 1
ATOM 2081 C C . ALA B 1 27 ? -10.383 4.18 -9.727 1 92.38 27 ALA B C 1
ATOM 2083 O O . ALA B 1 27 ? -10.102 3.07 -10.195 1 92.38 27 ALA B O 1
ATOM 2084 N N . VAL B 1 28 ? -11.18 5.012 -10.312 1 95.69 28 VAL B N 1
ATOM 2085 C CA . VAL B 1 28 ? -11.969 4.617 -11.477 1 95.69 28 VAL B CA 1
ATOM 2086 C C . VAL B 1 28 ? -11.062 4.543 -12.711 1 95.69 28 VAL B C 1
ATOM 2088 O O . VAL B 1 28 ? -11.07 3.543 -13.43 1 95.69 28 VAL B O 1
ATOM 2091 N N . VAL B 1 29 ? -10.289 5.535 -12.93 1 93.5 29 VAL B N 1
ATOM 2092 C CA . VAL B 1 29 ? -9.453 5.625 -14.125 1 93.5 29 VAL B CA 1
ATOM 2093 C C . VAL B 1 29 ? -8.43 4.488 -14.125 1 93.5 29 VAL B C 1
ATOM 2095 O O . VAL B 1 29 ? -8.18 3.877 -15.164 1 93.5 29 VAL B O 1
ATOM 2098 N N . LEU B 1 30 ? -7.945 4.219 -12.992 1 89.69 30 LEU B N 1
ATOM 2099 C CA . LEU B 1 30 ? -6.945 3.162 -12.914 1 89.69 30 LEU B CA 1
ATOM 2100 C C . LEU B 1 30 ? -7.559 1.806 -13.242 1 89.69 30 LEU B C 1
ATOM 2102 O O . LEU B 1 30 ? -6.965 1.015 -13.977 1 89.69 30 LEU B O 1
ATOM 2106 N N . ALA B 1 31 ? -8.664 1.546 -12.68 1 92.69 31 ALA B N 1
ATOM 2107 C CA . ALA B 1 31 ? -9.336 0.276 -12.938 1 92.69 31 ALA B CA 1
ATOM 2108 C C . ALA B 1 31 ? -9.703 0.143 -14.414 1 92.69 31 ALA B C 1
ATOM 2110 O O . ALA B 1 31 ? -9.477 -0.904 -15.023 1 92.69 31 ALA B O 1
ATOM 2111 N N . LEU B 1 32 ? -10.195 1.194 -14.984 1 95.44 32 LEU B N 1
ATOM 2112 C CA . LEU B 1 32 ? -10.617 1.169 -16.391 1 95.44 32 LEU B CA 1
ATOM 2113 C C . LEU B 1 32 ? -9.414 1.082 -17.312 1 95.44 32 LEU B C 1
ATOM 2115 O O . LEU B 1 32 ? -9.445 0.347 -18.312 1 95.44 32 LEU B O 1
ATOM 2119 N N . ALA B 1 33 ? -8.414 1.849 -17.047 1 92.56 33 ALA B N 1
ATOM 2120 C CA . ALA B 1 33 ? -7.207 1.816 -17.859 1 92.56 33 ALA B CA 1
ATOM 2121 C C . ALA B 1 33 ? -6.582 0.424 -17.859 1 92.56 33 ALA B C 1
ATOM 2123 O O . ALA B 1 33 ? -6.141 -0.062 -18.906 1 92.56 33 ALA B O 1
ATOM 2124 N N . TYR B 1 34 ? -6.527 -0.212 -16.75 1 91.19 34 TYR B N 1
ATOM 2125 C CA . TYR B 1 34 ? -5.996 -1.568 -16.672 1 91.19 34 TYR B CA 1
ATOM 2126 C C . TYR B 1 34 ? -6.84 -2.529 -17.5 1 91.19 34 TYR B C 1
ATOM 2128 O O . TYR B 1 34 ? -6.309 -3.365 -18.234 1 91.19 34 TYR B O 1
ATOM 2136 N N . THR B 1 35 ? -8.125 -2.416 -17.297 1 92.38 35 THR B N 1
ATOM 2137 C CA . THR B 1 35 ? -9.023 -3.295 -18.047 1 92.38 35 THR B CA 1
ATOM 2138 C C . THR B 1 35 ? -8.836 -3.115 -19.547 1 92.38 35 THR B C 1
ATOM 2140 O O . THR B 1 35 ? -8.781 -4.094 -20.297 1 92.38 35 THR B O 1
ATOM 2143 N N . ALA B 1 36 ? -8.695 -1.904 -19.969 1 93.5 36 ALA B N 1
ATOM 2144 C CA . ALA B 1 36 ? -8.484 -1.618 -21.375 1 93.5 36 ALA B CA 1
ATOM 2145 C C . ALA B 1 36 ? -7.191 -2.25 -21.875 1 93.5 36 ALA B C 1
ATOM 2147 O O . ALA B 1 36 ? -7.164 -2.859 -22.953 1 93.5 36 ALA B O 1
ATOM 2148 N N . LEU B 1 37 ? -6.184 -2.152 -21.156 1 89.19 37 LEU B N 1
ATOM 2149 C CA . LEU B 1 37 ? -4.891 -2.705 -21.531 1 89.19 37 LEU B CA 1
ATOM 2150 C C . LEU B 1 37 ? -4.926 -4.23 -21.531 1 89.19 37 LEU B C 1
ATOM 2152 O O . LEU B 1 37 ? -4.441 -4.871 -22.469 1 89.19 37 LEU B O 1
ATOM 2156 N N . PHE B 1 38 ? -5.465 -4.777 -20.5 1 88.75 38 PHE B N 1
ATOM 2157 C CA . PHE B 1 38 ? -5.516 -6.23 -20.359 1 88.75 38 PHE B CA 1
ATOM 2158 C C . PHE B 1 38 ? -6.328 -6.855 -21.484 1 88.75 38 PHE B C 1
ATOM 2160 O O . PHE B 1 38 ? -5.848 -7.746 -22.188 1 88.75 38 PHE B O 1
ATOM 2167 N N . PHE B 1 39 ? -7.457 -6.359 -21.703 1 90.44 39 PHE B N 1
ATOM 2168 C CA . PHE B 1 39 ? -8.344 -6.957 -22.703 1 90.44 39 PHE B CA 1
ATOM 2169 C C . PHE B 1 39 ? -7.926 -6.547 -24.109 1 90.44 39 PHE B C 1
ATOM 2171 O O . PHE B 1 39 ? -8.281 -7.207 -25.094 1 90.44 39 PHE B O 1
ATOM 2178 N N . GLY B 1 40 ? -7.238 -5.477 -24.219 1 90.44 40 GLY B N 1
ATOM 2179 C CA . GLY B 1 40 ? -6.688 -5.094 -25.5 1 90.44 40 GLY B CA 1
ATOM 2180 C C . GLY B 1 40 ? -5.621 -6.043 -26 1 90.44 40 GLY B C 1
ATOM 2181 O O . GLY B 1 40 ? -5.422 -6.188 -27.219 1 90.44 40 GLY B O 1
ATOM 2182 N N . PHE B 1 41 ? -4.988 -6.746 -25.047 1 88.19 41 PHE B N 1
ATOM 2183 C CA . PHE B 1 41 ? -3.842 -7.559 -25.422 1 88.19 41 PHE B CA 1
ATOM 2184 C C . PHE B 1 41 ? -4.121 -9.039 -25.203 1 88.19 41 PHE B C 1
ATOM 2186 O O . PHE B 1 41 ? -3.406 -9.898 -25.703 1 88.19 41 PHE B O 1
ATOM 2193 N N . VAL B 1 42 ? -5.121 -9.359 -24.438 1 82.75 42 VAL B N 1
ATOM 2194 C CA . VAL B 1 42 ? -5.398 -10.758 -24.125 1 82.75 42 VAL B CA 1
ATOM 2195 C C . VAL B 1 42 ? -6.066 -11.43 -25.328 1 82.75 42 VAL B C 1
ATOM 2197 O O . VAL B 1 42 ? -6.988 -10.867 -25.922 1 82.75 42 VAL B O 1
ATOM 2200 N N . PRO B 1 43 ? -5.488 -12.523 -25.688 1 80.81 43 PRO B N 1
ATOM 2201 C CA . PRO B 1 43 ? -6.18 -13.25 -26.766 1 80.81 43 PRO B CA 1
ATOM 2202 C C . PRO B 1 43 ? -7.586 -13.695 -26.359 1 80.81 43 PRO B C 1
ATOM 2204 O O . PRO B 1 43 ? -7.848 -13.938 -25.172 1 80.81 43 PRO B O 1
ATOM 2207 N N . LEU B 1 44 ? -8.43 -13.703 -27.344 1 72.19 44 LEU B N 1
ATOM 2208 C CA . LEU B 1 44 ? -9.828 -14.039 -27.109 1 72.19 44 LEU B CA 1
ATOM 2209 C C . LEU B 1 44 ? -9.953 -15.414 -26.453 1 72.19 44 LEU B C 1
ATOM 2211 O O . LEU B 1 44 ? -10.852 -15.641 -25.641 1 72.19 44 LEU B O 1
ATOM 2215 N N . GLU B 1 45 ? -9.148 -16.25 -26.766 1 72.06 45 GLU B N 1
ATOM 2216 C CA . GLU B 1 45 ? -9.234 -17.641 -26.312 1 72.06 45 GLU B CA 1
ATOM 2217 C C . GLU B 1 45 ? -8.766 -17.766 -24.859 1 72.06 45 GLU B C 1
ATOM 2219 O O . GLU B 1 45 ? -9.07 -18.75 -24.188 1 72.06 45 GLU B O 1
ATOM 2224 N N . GLU B 1 46 ? -8.195 -16.734 -24.375 1 68.81 46 GLU B N 1
ATOM 2225 C CA . GLU B 1 46 ? -7.562 -16.859 -23.062 1 68.81 46 GLU B CA 1
ATOM 2226 C C . GLU B 1 46 ? -8.086 -15.805 -22.094 1 68.81 46 GLU B C 1
ATOM 2228 O O . GLU B 1 46 ? -8.242 -14.641 -22.469 1 68.81 46 GLU B O 1
ATOM 2233 N N . GLU B 1 47 ? -8.586 -16.172 -20.844 1 70.31 47 GLU B N 1
ATOM 2234 C CA . GLU B 1 47 ? -8.797 -15.406 -19.609 1 70.31 47 GLU B CA 1
ATOM 2235 C C . GLU B 1 47 ? -9.789 -14.266 -19.844 1 70.31 47 GLU B C 1
ATOM 2237 O O . GLU B 1 47 ? -9.609 -13.172 -19.297 1 70.31 47 GLU B O 1
ATOM 2242 N N . THR B 1 48 ? -10.797 -14.391 -20.797 1 84.25 48 THR B N 1
ATOM 2243 C CA . THR B 1 48 ? -11.773 -13.336 -21.031 1 84.25 48 THR B CA 1
ATOM 2244 C C . THR B 1 48 ? -13.102 -13.664 -20.359 1 84.25 48 THR B C 1
ATOM 2246 O O . THR B 1 48 ? -14.102 -13.93 -21.031 1 84.25 48 THR B O 1
ATOM 2249 N N . THR B 1 49 ? -13.086 -13.75 -19.094 1 88.5 49 THR B N 1
ATOM 2250 C CA . THR B 1 49 ? -14.289 -14 -18.312 1 88.5 49 THR B CA 1
ATOM 2251 C C . THR B 1 49 ? -14.758 -12.727 -17.609 1 88.5 49 THR B C 1
ATOM 2253 O O . THR B 1 49 ? -14.031 -11.734 -17.562 1 88.5 49 THR B O 1
ATOM 2256 N N . VAL B 1 50 ? -15.961 -12.805 -17.141 1 91.62 50 VAL B N 1
ATOM 2257 C CA . VAL B 1 50 ? -16.516 -11.672 -16.391 1 91.62 50 VAL B CA 1
ATOM 2258 C C . VAL B 1 50 ? -15.617 -11.367 -15.195 1 91.62 50 VAL B C 1
ATOM 2260 O O . VAL B 1 50 ? -15.344 -10.203 -14.906 1 91.62 50 VAL B O 1
ATOM 2263 N N . THR B 1 51 ? -15.039 -12.375 -14.617 1 88.88 51 THR B N 1
ATOM 2264 C CA . THR B 1 51 ? -14.211 -12.195 -13.43 1 88.88 51 THR B CA 1
ATOM 2265 C C . THR B 1 51 ? -12.898 -11.492 -13.789 1 88.88 51 THR B C 1
ATOM 2267 O O . THR B 1 51 ? -12.391 -10.68 -13.016 1 88.88 51 THR B O 1
ATOM 2270 N N . THR B 1 52 ? -12.453 -11.82 -14.945 1 88.94 52 THR B N 1
ATOM 2271 C CA . THR B 1 52 ? -11.18 -11.227 -15.344 1 88.94 52 THR B CA 1
ATOM 2272 C C . THR B 1 52 ? -11.344 -9.742 -15.648 1 88.94 52 THR B C 1
ATOM 2274 O O . THR B 1 52 ? -10.367 -8.984 -15.617 1 88.94 52 THR B O 1
ATOM 2277 N N . THR B 1 53 ? -12.578 -9.289 -15.938 1 91.81 53 THR B N 1
ATOM 2278 C CA . THR B 1 53 ? -12.828 -7.867 -16.141 1 91.81 53 THR B CA 1
ATOM 2279 C C . THR B 1 53 ? -12.703 -7.102 -14.82 1 91.81 53 THR B C 1
ATOM 2281 O O . THR B 1 53 ? -12.586 -5.875 -14.82 1 91.81 53 THR B O 1
ATOM 2284 N N . GLN B 1 54 ? -12.656 -7.852 -13.703 1 92.75 54 GLN B N 1
ATOM 2285 C CA . GLN B 1 54 ? -12.664 -7.23 -12.383 1 92.75 54 GLN B CA 1
ATOM 2286 C C . GLN B 1 54 ? -11.289 -7.336 -11.719 1 92.75 54 GLN B C 1
ATOM 2288 O O . GLN B 1 54 ? -11.156 -7.09 -10.516 1 92.75 54 GLN B O 1
ATOM 2293 N N . THR B 1 55 ? -10.305 -7.645 -12.469 1 86.38 55 THR B N 1
ATOM 2294 C CA . THR B 1 55 ? -8.969 -7.902 -11.93 1 86.38 55 THR B CA 1
ATOM 2295 C C . THR B 1 55 ? -8.422 -6.66 -11.234 1 86.38 55 THR B C 1
ATOM 2297 O O . THR B 1 55 ? -7.758 -6.766 -10.203 1 86.38 55 THR B O 1
ATOM 2300 N N . ALA B 1 56 ? -8.719 -5.504 -11.734 1 87.31 56 ALA B N 1
ATOM 2301 C CA . ALA B 1 56 ? -8.133 -4.273 -11.203 1 87.31 56 ALA B CA 1
ATOM 2302 C C . ALA B 1 56 ? -9.031 -3.658 -10.133 1 87.31 56 ALA B C 1
ATOM 2304 O O . ALA B 1 56 ? -8.727 -2.592 -9.594 1 87.31 56 ALA B O 1
ATOM 2305 N N . SER B 1 57 ? -10.102 -4.328 -9.797 1 91.25 57 SER B N 1
ATOM 2306 C CA . SER B 1 57 ? -11.047 -3.752 -8.844 1 91.25 57 SER B CA 1
ATOM 2307 C C . SER B 1 57 ? -10.43 -3.637 -7.453 1 91.25 57 SER B C 1
ATOM 2309 O O . SER B 1 57 ? -10.734 -2.703 -6.707 1 91.25 57 SER B O 1
ATOM 2311 N N . ALA B 1 58 ? -9.562 -4.582 -7.105 1 87.94 58 ALA B N 1
ATOM 2312 C CA . ALA B 1 58 ? -8.906 -4.531 -5.801 1 87.94 58 ALA B CA 1
ATOM 2313 C C . ALA B 1 58 ? -8.039 -3.287 -5.668 1 87.94 58 ALA B C 1
ATOM 2315 O O . ALA B 1 58 ? -7.914 -2.719 -4.582 1 87.94 58 ALA B O 1
ATOM 2316 N N . LEU B 1 59 ? -7.496 -2.881 -6.766 1 85.88 59 LEU B N 1
ATOM 2317 C CA . LEU B 1 59 ? -6.695 -1.66 -6.777 1 85.88 59 LEU B CA 1
ATOM 2318 C C . LEU B 1 59 ? -7.57 -0.436 -6.523 1 85.88 59 LEU B C 1
ATOM 2320 O O . LEU B 1 59 ? -7.211 0.433 -5.727 1 85.88 59 LEU B O 1
ATOM 2324 N N . GLY B 1 60 ? -8.617 -0.428 -7.258 1 90.19 60 GLY B N 1
ATOM 2325 C CA . GLY B 1 60 ? -9.555 0.659 -7.016 1 90.19 60 GLY B CA 1
ATOM 2326 C C . GLY B 1 60 ? -10.047 0.719 -5.582 1 90.19 60 GLY B C 1
ATOM 2327 O O . GLY B 1 60 ? -10.172 1.803 -5.012 1 90.19 60 GLY B O 1
ATOM 2328 N N . ARG B 1 61 ? -10.234 -0.432 -5.039 1 92.44 61 ARG B N 1
ATOM 2329 C CA . ARG B 1 61 ? -10.719 -0.506 -3.666 1 92.44 61 ARG B CA 1
ATOM 2330 C C . ARG B 1 61 ? -9.672 0.024 -2.689 1 92.44 61 ARG B C 1
ATOM 2332 O O . ARG B 1 61 ? -10.016 0.667 -1.694 1 92.44 61 ARG B O 1
ATOM 2339 N N . THR B 1 62 ? -8.484 -0.249 -2.961 1 88.81 62 THR B N 1
ATOM 2340 C CA . THR B 1 62 ? -7.406 0.26 -2.115 1 88.81 62 THR B CA 1
ATOM 2341 C C . THR B 1 62 ? -7.348 1.784 -2.178 1 88.81 62 THR B C 1
ATOM 2343 O O . THR B 1 62 ? -7.145 2.443 -1.156 1 88.81 62 THR B O 1
ATOM 2346 N N . VAL B 1 63 ? -7.512 2.338 -3.336 1 89.88 63 VAL B N 1
ATOM 2347 C CA . VAL B 1 63 ? -7.512 3.789 -3.492 1 89.88 63 VAL B CA 1
ATOM 2348 C C . VAL B 1 63 ? -8.68 4.391 -2.715 1 89.88 63 VAL B C 1
ATOM 2350 O O . VAL B 1 63 ? -8.539 5.445 -2.092 1 89.88 63 VAL B O 1
ATOM 2353 N N . VAL B 1 64 ? -9.734 3.688 -2.764 1 93.69 64 VAL B N 1
ATOM 2354 C CA . VAL B 1 64 ? -10.906 4.16 -2.035 1 93.69 64 VAL B CA 1
ATOM 2355 C C . VAL B 1 64 ? -10.648 4.09 -0.533 1 93.69 64 VAL B C 1
ATOM 2357 O O . VAL B 1 64 ? -11.109 4.945 0.224 1 93.69 64 VAL B O 1
ATOM 2360 N N . LEU B 1 65 ? -9.914 3.053 -0.134 1 92.88 65 LEU B N 1
ATOM 2361 C CA . LEU B 1 65 ? -9.516 2.977 1.266 1 92.88 65 LEU B CA 1
ATOM 2362 C C . LEU B 1 65 ? -8.695 4.199 1.661 1 92.88 65 LEU B C 1
ATOM 2364 O O . LEU B 1 65 ? -8.906 4.781 2.727 1 92.88 65 LEU B O 1
ATOM 2368 N N . VAL B 1 66 ? -7.844 4.633 0.799 1 88.88 66 VAL B N 1
ATOM 2369 C CA . VAL B 1 66 ? -7.031 5.824 1.019 1 88.88 66 VAL B CA 1
ATOM 2370 C C . VAL B 1 66 ? -7.93 7.055 1.098 1 88.88 66 VAL B C 1
ATOM 2372 O O . VAL B 1 66 ? -7.789 7.879 2.004 1 88.88 66 VAL B O 1
ATOM 2375 N N . LEU B 1 67 ? -8.82 7.152 0.191 1 91.19 67 LEU B N 1
ATOM 2376 C CA . LEU B 1 67 ? -9.789 8.25 0.156 1 91.19 67 LEU B CA 1
ATOM 2377 C C . LEU B 1 67 ? -10.531 8.359 1.482 1 91.19 67 LEU B C 1
ATOM 2379 O O . LEU B 1 67 ? -10.648 9.445 2.043 1 91.19 67 LEU B O 1
ATOM 2383 N N . ALA B 1 68 ? -10.992 7.211 1.946 1 94.62 68 ALA B N 1
ATOM 2384 C CA . ALA B 1 68 ? -11.797 7.191 3.162 1 94.62 68 ALA B CA 1
ATOM 2385 C C . ALA B 1 68 ? -10.969 7.59 4.379 1 94.62 68 ALA B C 1
ATOM 2387 O O . ALA B 1 68 ? -11.43 8.352 5.234 1 94.62 68 ALA B O 1
ATOM 2388 N N . ILE B 1 69 ? -9.781 7.133 4.438 1 91.88 69 ILE B N 1
ATOM 2389 C CA . ILE B 1 69 ? -8.891 7.457 5.547 1 91.88 69 ILE B CA 1
ATOM 2390 C C . ILE B 1 69 ? -8.562 8.945 5.527 1 91.88 69 ILE B C 1
ATOM 2392 O O . ILE B 1 69 ? -8.609 9.609 6.562 1 91.88 69 ILE B O 1
ATOM 2396 N N . LEU B 1 70 ? -8.281 9.469 4.363 1 86.44 70 LEU B N 1
ATOM 2397 C CA . LEU B 1 70 ? -7.969 10.891 4.238 1 86.44 70 LEU B CA 1
ATOM 2398 C C . LEU B 1 70 ? -9.148 11.75 4.676 1 86.44 70 LEU B C 1
ATOM 2400 O O . LEU B 1 70 ? -8.969 12.758 5.363 1 86.44 70 LEU B O 1
ATOM 2404 N N . THR B 1 71 ? -10.266 11.336 4.301 1 88.62 71 THR B N 1
ATOM 2405 C CA . THR B 1 71 ? -11.477 12.094 4.613 1 88.62 71 THR B CA 1
ATOM 2406 C C . THR B 1 71 ? -11.703 12.148 6.121 1 88.62 71 THR B C 1
ATOM 2408 O O . THR B 1 71 ? -12.047 13.203 6.664 1 88.62 71 THR B O 1
ATOM 2411 N N . ALA B 1 72 ? -11.469 11.055 6.75 1 89.69 72 ALA B N 1
ATOM 2412 C CA . ALA B 1 72 ? -11.75 10.984 8.18 1 89.69 72 ALA B CA 1
ATOM 2413 C C . ALA B 1 72 ? -10.602 11.57 8.992 1 89.69 72 ALA B C 1
ATOM 2415 O O . ALA B 1 72 ? -10.828 12.258 9.992 1 89.69 72 ALA B O 1
ATOM 2416 N N . SER B 1 73 ? -9.414 11.328 8.586 1 86.12 73 SER B N 1
ATOM 2417 C CA . SER B 1 73 ? -8.273 11.727 9.398 1 86.12 73 SER B CA 1
ATOM 2418 C C . SER B 1 73 ? -7.922 13.195 9.18 1 86.12 73 SER B C 1
ATOM 2420 O O . SER B 1 73 ? -7.363 13.844 10.07 1 86.12 73 SER B O 1
ATOM 2422 N N . SER B 1 74 ? -8.172 13.742 7.996 1 80.44 74 SER B N 1
ATOM 2423 C CA . SER B 1 74 ? -7.824 15.125 7.715 1 80.44 74 SER B CA 1
ATOM 2424 C C . SER B 1 74 ? -8.562 16.078 8.648 1 80.44 74 SER B C 1
ATOM 2426 O O . SER B 1 74 ? -8.047 17.156 8.977 1 80.44 74 SER B O 1
ATOM 2428 N N . GLU B 1 75 ? -9.703 15.734 9.125 1 81.44 75 GLU B N 1
ATOM 2429 C CA . GLU B 1 75 ? -10.461 16.578 10.047 1 81.44 75 GLU B CA 1
ATOM 2430 C C . GLU B 1 75 ? -9.719 16.734 11.375 1 81.44 75 GLU B C 1
ATOM 2432 O O . GLU B 1 75 ? -9.82 17.781 12.016 1 81.44 75 GLU B O 1
ATOM 2437 N N . PHE B 1 76 ? -9.023 15.742 11.727 1 77.88 76 PHE B N 1
ATOM 2438 C CA . PHE B 1 76 ? -8.234 15.836 12.953 1 77.88 76 PHE B CA 1
ATOM 2439 C C . PHE B 1 76 ? -7.008 16.703 12.742 1 77.88 76 PHE B C 1
ATOM 2441 O O . PHE B 1 76 ? -6.645 17.5 13.617 1 77.88 76 PHE B O 1
ATOM 2448 N N . ASN B 1 77 ? -6.551 16.594 11.609 1 71.25 77 ASN B N 1
ATOM 2449 C CA . ASN B 1 77 ? -5.336 17.344 11.305 1 71.25 77 ASN B CA 1
ATOM 2450 C C . ASN B 1 77 ? -5.613 18.844 11.203 1 71.25 77 ASN B C 1
ATOM 2452 O O . ASN B 1 77 ? -4.789 19.656 11.617 1 71.25 77 ASN B O 1
ATOM 2456 N N . TRP B 1 78 ? -6.812 19.156 10.68 1 70.5 78 TRP B N 1
ATOM 2457 C CA . TRP B 1 78 ? -7.152 20.562 10.484 1 70.5 78 TRP B CA 1
ATOM 2458 C C . TRP B 1 78 ? -7.926 21.109 11.68 1 70.5 78 TRP B C 1
ATOM 2460 O O . TRP B 1 78 ? -8.234 22.297 11.734 1 70.5 78 TRP B O 1
ATOM 2470 N N . GLY B 1 79 ? -8.227 20.281 12.633 1 73.75 79 GLY B N 1
ATOM 2471 C CA . GLY B 1 79 ? -8.953 20.688 13.82 1 73.75 79 GLY B CA 1
ATOM 2472 C C . GLY B 1 79 ? -10.43 20.922 13.562 1 73.75 79 GLY B C 1
ATOM 2473 O O . GLY B 1 79 ? -11.133 21.5 14.391 1 73.75 79 GLY B O 1
ATOM 2474 N N . THR B 1 80 ? -10.891 20.594 12.383 1 69.69 80 THR B N 1
ATOM 2475 C CA . THR B 1 80 ? -12.281 20.844 12.016 1 69.69 80 THR B CA 1
ATOM 2476 C C . THR B 1 80 ? -13.219 19.875 12.742 1 69.69 80 THR B C 1
ATOM 2478 O O . THR B 1 80 ? -14.422 20.141 12.836 1 69.69 80 THR B O 1
ATOM 2481 N N . MET B 1 81 ? -12.625 18.891 13.242 1 71.19 81 MET B N 1
ATOM 2482 C CA . MET B 1 81 ? -13.453 17.922 13.969 1 71.19 81 MET B CA 1
ATOM 2483 C C . MET B 1 81 ? -14.055 18.562 15.211 1 71.19 81 MET B C 1
ATOM 2485 O O . MET B 1 81 ? -15.211 18.312 15.547 1 71.19 81 MET B O 1
ATOM 2489 N N . LYS B 1 82 ? -13.289 19.375 15.75 1 72.06 82 LYS B N 1
ATOM 2490 C CA . LYS B 1 82 ? -13.766 20.094 16.938 1 72.06 82 LYS B CA 1
ATOM 2491 C C . LYS B 1 82 ? -14.891 21.047 16.594 1 72.06 82 LYS B C 1
ATOM 2493 O O . LYS B 1 82 ? -15.844 21.219 17.359 1 72.06 82 LYS B O 1
ATOM 2498 N N . LEU B 1 83 ? -14.797 21.594 15.383 1 70.38 83 LEU B N 1
ATOM 2499 C CA . LEU B 1 83 ? -15.828 22.531 14.938 1 70.38 83 LEU B CA 1
ATOM 2500 C C . LEU B 1 83 ? -17.141 21.781 14.672 1 70.38 83 LEU B C 1
ATOM 2502 O O . LEU B 1 83 ? -18.219 22.297 14.984 1 70.38 83 LEU B O 1
ATOM 2506 N N . SER B 1 84 ? -16.953 20.531 14.18 1 68.06 84 SER B N 1
ATOM 2507 C CA . SER B 1 84 ? -18.125 19.719 13.922 1 68.06 84 SER B CA 1
ATOM 2508 C C . SER B 1 84 ? -18.812 19.297 15.219 1 68.06 84 SER B C 1
ATOM 2510 O O . SER B 1 84 ? -20.047 19.266 15.289 1 68.06 84 SER B O 1
ATOM 2512 N N . PHE B 1 85 ? -18.047 19.078 16.234 1 72.69 85 PHE B N 1
ATOM 2513 C CA . PHE B 1 85 ? -18.578 18.641 17.516 1 72.69 85 PHE B CA 1
ATOM 2514 C C . PHE B 1 85 ? -19.234 19.812 18.25 1 72.69 85 PHE B C 1
ATOM 2516 O O . PHE B 1 85 ? -20.125 19.609 19.078 1 72.69 85 PHE B O 1
ATOM 2523 N N . GLN B 1 86 ? -18.781 20.953 17.953 1 71.06 86 GLN B N 1
ATOM 2524 C CA . GLN B 1 86 ? -19.375 22.141 18.562 1 71.06 86 GLN B CA 1
ATOM 2525 C C . GLN B 1 86 ? -20.703 22.5 17.922 1 71.06 86 GLN B C 1
ATOM 2527 O O . GLN B 1 86 ? -21.594 23.062 18.562 1 71.06 86 GLN B O 1
ATOM 2532 N N . ALA B 1 87 ? -20.844 22.156 16.734 1 68.25 87 ALA B N 1
ATOM 2533 C CA . ALA B 1 87 ? -22.047 22.516 15.992 1 68.25 87 ALA B CA 1
ATOM 2534 C C . ALA B 1 87 ? -23.203 21.562 16.328 1 68.25 87 ALA B C 1
ATOM 2536 O O . ALA B 1 87 ? -24.375 21.938 16.234 1 68.25 87 ALA B O 1
ATOM 2537 N N . VAL B 1 88 ? -22.812 20.297 16.578 1 67.12 88 VAL B N 1
ATOM 2538 C CA . VAL B 1 88 ? -23.844 19.297 16.859 1 67.12 88 VAL B CA 1
ATOM 2539 C C . VAL B 1 88 ? -23.594 18.672 18.234 1 67.12 88 VAL B C 1
ATOM 2541 O O . VAL B 1 88 ? -22.469 18.234 18.516 1 67.12 88 VAL B O 1
ATOM 2544 N N . PRO B 1 89 ? -24.641 18.812 19.125 1 66.5 89 PRO B N 1
ATOM 2545 C CA . PRO B 1 89 ? -24.438 18.375 20.5 1 66.5 89 PRO B CA 1
ATOM 2546 C C . PRO B 1 89 ? -24.031 16.906 20.609 1 66.5 89 PRO B C 1
ATOM 2548 O O . PRO B 1 89 ? -23.375 16.5 21.578 1 66.5 89 PRO B O 1
ATOM 2551 N N . SER B 1 90 ? -24.516 16.125 19.594 1 76.56 90 SER B N 1
ATOM 2552 C CA . SER B 1 90 ? -24.172 14.719 19.75 1 76.56 90 SER B CA 1
ATOM 2553 C C . SER B 1 90 ? -23.141 14.289 18.719 1 76.56 90 SER B C 1
ATOM 2555 O O . SER B 1 90 ? -23.328 14.484 17.516 1 76.56 90 SER B O 1
ATOM 2557 N N . ARG B 1 91 ? -22.062 13.703 19.141 1 82.62 91 ARG B N 1
ATOM 2558 C CA . ARG B 1 91 ? -20.906 13.336 18.328 1 82.62 91 ARG B CA 1
ATOM 2559 C C . ARG B 1 91 ? -21.203 12.102 17.484 1 82.62 91 ARG B C 1
ATOM 2561 O O . ARG B 1 91 ? -20.766 12.016 16.344 1 82.62 91 ARG B O 1
ATOM 2568 N N . VAL B 1 92 ? -22.062 11.312 17.969 1 84.69 92 VAL B N 1
ATOM 2569 C CA . VAL B 1 92 ? -22.297 10.016 17.344 1 84.69 92 VAL B CA 1
ATOM 2570 C C . VAL B 1 92 ? -23.031 10.219 16.016 1 84.69 92 VAL B C 1
ATOM 2572 O O . VAL B 1 92 ? -22.625 9.648 14.992 1 84.69 92 VAL B O 1
ATOM 2575 N N . PRO B 1 93 ? -24 11.109 15.953 1 84.81 93 PRO B N 1
ATOM 2576 C CA . PRO B 1 93 ? -24.703 11.305 14.68 1 84.81 93 PRO B CA 1
ATOM 2577 C C . PRO B 1 93 ? -23.797 11.859 13.586 1 84.81 93 PRO B C 1
ATOM 2579 O O . PRO B 1 93 ? -23.953 11.508 12.414 1 84.81 93 PRO B O 1
ATOM 2582 N N . ILE B 1 94 ? -22.938 12.609 13.922 1 83.94 94 ILE B N 1
ATOM 2583 C CA . ILE B 1 94 ? -22.031 13.188 12.938 1 83.94 94 ILE B CA 1
ATOM 2584 C C . ILE B 1 94 ? -21.109 12.109 12.383 1 83.94 94 ILE B C 1
ATOM 2586 O O . ILE B 1 94 ? -20.859 12.047 11.172 1 83.94 94 ILE B O 1
ATOM 2590 N N . LEU B 1 95 ? -20.656 11.32 13.273 1 88.25 95 LEU B N 1
ATOM 2591 C CA . LEU B 1 95 ? -19.734 10.258 12.875 1 88.25 95 LEU B CA 1
ATOM 2592 C C . LEU B 1 95 ? -20.453 9.203 12.039 1 88.25 95 LEU B C 1
ATOM 2594 O O . LEU B 1 95 ? -19.891 8.648 11.102 1 88.25 95 LEU B O 1
ATOM 2598 N N . LEU B 1 96 ? -21.703 9 12.367 1 91.31 96 LEU B N 1
ATOM 2599 C CA . LEU B 1 96 ? -22.516 8.078 11.586 1 91.31 96 LEU B CA 1
ATOM 2600 C C . LEU B 1 96 ? -22.797 8.641 10.203 1 91.31 96 LEU B C 1
ATOM 2602 O O . LEU B 1 96 ? -22.781 7.914 9.211 1 91.31 96 LEU B O 1
ATOM 2606 N N . ALA B 1 97 ? -23.062 9.906 10.188 1 91.12 97 ALA B N 1
ATOM 2607 C C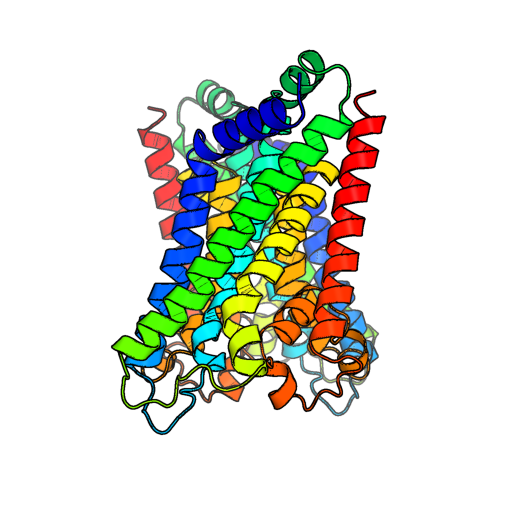A . ALA B 1 97 ? -23.297 10.562 8.906 1 91.12 97 ALA B CA 1
ATOM 2608 C C . ALA B 1 97 ? -22.078 10.477 8 1 91.12 97 ALA B C 1
ATOM 2610 O O . ALA B 1 97 ? -22.203 10.242 6.797 1 91.12 97 ALA B O 1
ATOM 2611 N N . LYS B 1 98 ? -20.969 10.625 8.602 1 91.31 98 LYS B N 1
ATOM 2612 C CA . LYS B 1 98 ? -19.719 10.508 7.848 1 91.31 98 LYS B CA 1
ATOM 2613 C C . LYS B 1 98 ? -19.547 9.094 7.289 1 91.31 98 LYS B C 1
ATOM 2615 O O . LYS B 1 98 ? -19.188 8.922 6.121 1 91.31 98 LYS B O 1
ATOM 2620 N N . GLY B 1 99 ? -19.797 8.164 8.125 1 95.19 99 GLY B N 1
ATOM 2621 C CA . GLY B 1 99 ? -19.703 6.781 7.668 1 95.19 99 GLY B CA 1
ATOM 2622 C C . GLY B 1 99 ? -20.641 6.469 6.52 1 95.19 99 GLY B C 1
ATOM 2623 O O . GLY B 1 99 ? -20.25 5.816 5.551 1 95.19 99 GLY B O 1
ATOM 2624 N N . VAL B 1 100 ? -21.781 6.973 6.625 1 95.56 100 VAL B N 1
ATOM 2625 C CA . VAL B 1 100 ? -22.797 6.715 5.605 1 95.56 100 VAL B CA 1
ATOM 2626 C C . VAL B 1 100 ? -22.406 7.406 4.301 1 95.56 100 VAL B C 1
ATOM 2628 O O . VAL B 1 100 ? -22.438 6.797 3.23 1 95.56 100 VAL B O 1
ATOM 2631 N N . VAL B 1 101 ? -22.031 8.672 4.41 1 95.88 101 VAL B N 1
ATOM 2632 C CA . VAL B 1 101 ? -21.719 9.453 3.215 1 95.88 101 VAL B CA 1
ATOM 2633 C C . VAL B 1 101 ? -20.484 8.883 2.523 1 95.88 101 VAL B C 1
ATOM 2635 O O . VAL B 1 101 ? -20.5 8.656 1.312 1 95.88 101 VAL B O 1
ATOM 2638 N N . VAL B 1 102 ? -19.484 8.602 3.32 1 96.19 102 VAL B N 1
ATOM 2639 C CA . VAL B 1 102 ? -18.25 8.078 2.746 1 96.19 102 VAL B CA 1
ATOM 2640 C C . VAL B 1 102 ? -18.469 6.656 2.242 1 96.19 102 VAL B C 1
ATOM 2642 O O . VAL B 1 102 ? -17.984 6.285 1.176 1 96.19 102 VAL B O 1
ATOM 2645 N N . GLY B 1 103 ? -19.203 5.875 2.992 1 97.62 103 GLY B N 1
ATOM 2646 C CA . GLY B 1 103 ? -19.516 4.52 2.572 1 97.62 103 GLY B CA 1
ATOM 2647 C C . GLY B 1 103 ? -20.297 4.469 1.269 1 97.62 103 GLY B C 1
ATOM 2648 O O . GLY B 1 103 ? -19.922 3.742 0.345 1 97.62 103 GLY B O 1
ATOM 2649 N N . VAL B 1 104 ? -21.328 5.242 1.208 1 97.56 104 VAL B N 1
ATOM 2650 C CA . VAL B 1 104 ? -22.172 5.262 0.014 1 97.56 104 VAL B CA 1
ATOM 2651 C C . VAL B 1 104 ? -21.375 5.797 -1.172 1 97.56 104 VAL B C 1
ATOM 2653 O O . VAL B 1 104 ? -21.469 5.266 -2.281 1 97.56 104 VAL B O 1
ATOM 2656 N N . PHE B 1 105 ? -20.625 6.828 -0.914 1 96.88 105 PHE B N 1
ATOM 2657 C CA . PHE B 1 105 ? -19.781 7.375 -1.966 1 96.88 105 PHE B CA 1
ATOM 2658 C C . PHE B 1 105 ? -18.797 6.324 -2.463 1 96.88 105 PHE B C 1
ATOM 2660 O O . PHE B 1 105 ? -18.594 6.172 -3.67 1 96.88 105 PHE B O 1
ATOM 2667 N N . SER B 1 106 ? -18.203 5.609 -1.578 1 98 106 SER B N 1
ATOM 2668 C CA . SER B 1 106 ? -17.266 4.539 -1.918 1 98 106 SER B CA 1
ATOM 2669 C C . SER B 1 106 ? -17.969 3.432 -2.703 1 98 106 SER B C 1
ATOM 2671 O O . SER B 1 106 ? -17.406 2.893 -3.658 1 98 106 SER B O 1
ATOM 2673 N N . GLY B 1 107 ? -19.156 3.092 -2.293 1 98.31 107 GLY B N 1
ATOM 2674 C CA . GLY B 1 107 ? -19.938 2.09 -3.014 1 98.31 107 GLY B CA 1
ATOM 2675 C C . GLY B 1 107 ? -20.234 2.49 -4.445 1 98.31 107 GLY B C 1
ATOM 2676 O O . GLY B 1 107 ? -20.188 1.661 -5.355 1 98.31 107 GLY B O 1
ATOM 2677 N N . LEU B 1 108 ? -20.578 3.756 -4.613 1 98 108 LEU B N 1
ATOM 2678 C CA . LEU B 1 108 ? -20.859 4.258 -5.957 1 98 108 LEU B CA 1
ATOM 2679 C C . LEU B 1 108 ? -19.609 4.176 -6.836 1 98 108 LEU B C 1
ATOM 2681 O O . LEU B 1 108 ? -19.703 3.85 -8.023 1 98 108 LEU B O 1
ATOM 2685 N N . ILE B 1 109 ? -18.516 4.477 -6.262 1 97.69 109 ILE B N 1
ATOM 2686 C CA . ILE B 1 109 ? -17.25 4.332 -6.992 1 97.69 109 ILE B CA 1
ATOM 2687 C C . ILE B 1 109 ? -17.047 2.869 -7.375 1 97.69 109 ILE B C 1
ATOM 2689 O O . ILE B 1 109 ? -16.625 2.568 -8.5 1 97.69 109 ILE B O 1
ATOM 2693 N N . GLY B 1 110 ? -17.359 1.968 -6.43 1 97.94 110 GLY B N 1
ATOM 2694 C CA . GLY B 1 110 ? -17.234 0.546 -6.707 1 97.94 110 GLY B CA 1
ATOM 2695 C C . GLY B 1 110 ? -18.125 0.089 -7.859 1 97.94 110 GLY B C 1
ATOM 2696 O O . GLY B 1 110 ? -17.703 -0.731 -8.68 1 97.94 110 GLY B O 1
ATOM 2697 N N . LEU B 1 111 ? -19.312 0.635 -7.906 1 98.12 111 LEU B N 1
ATOM 2698 C CA . LEU B 1 111 ? -20.219 0.297 -9.008 1 98.12 111 LEU B CA 1
ATOM 2699 C C . LEU B 1 111 ? -19.672 0.823 -10.328 1 98.12 111 LEU B C 1
ATOM 2701 O O . LEU B 1 111 ? -19.75 0.144 -11.359 1 98.12 111 LEU B O 1
ATOM 2705 N N . LEU B 1 112 ? -19.141 1.977 -10.281 1 98.19 112 LEU B N 1
ATOM 2706 C CA . LEU B 1 112 ? -18.547 2.541 -11.492 1 98.19 112 LEU B CA 1
ATOM 2707 C C . LEU B 1 112 ? -17.359 1.711 -11.953 1 98.19 112 LEU B C 1
ATOM 2709 O O . LEU B 1 112 ? -17.172 1.481 -13.148 1 98.19 112 LEU B O 1
ATOM 2713 N N . VAL B 1 113 ? -16.594 1.284 -11 1 97.31 113 VAL B N 1
ATOM 2714 C CA . VAL B 1 113 ? -15.422 0.464 -11.312 1 97.31 113 VAL B CA 1
ATOM 2715 C C . VAL B 1 113 ? -15.875 -0.884 -11.875 1 97.31 113 VAL B C 1
ATOM 2717 O O . VAL B 1 113 ? -15.367 -1.343 -12.898 1 97.31 113 VAL B O 1
ATOM 2720 N N . GLY B 1 114 ? -16.828 -1.522 -11.188 1 97.31 114 GLY B N 1
ATOM 2721 C CA . GLY B 1 114 ? -17.312 -2.828 -11.609 1 97.31 114 GLY B CA 1
ATOM 2722 C C . GLY B 1 114 ? -17.969 -2.811 -12.977 1 97.31 114 GLY B C 1
ATOM 2723 O O . GLY B 1 114 ? -17.516 -3.488 -13.898 1 97.31 114 GLY B O 1
ATOM 2724 N N . PHE B 1 115 ? -18.953 -1.966 -13.141 1 98.12 115 PHE B N 1
ATOM 2725 C CA . PHE B 1 115 ? -19.688 -1.912 -14.398 1 98.12 115 PHE B CA 1
ATOM 2726 C C . PHE B 1 115 ? -18.859 -1.227 -15.477 1 98.12 115 PHE B C 1
ATOM 2728 O O . PHE B 1 115 ? -18.953 -1.573 -16.656 1 98.12 115 PHE B O 1
ATOM 2735 N N . GLY B 1 116 ? -18.094 -0.292 -15.094 1 98.19 116 GLY B N 1
ATOM 2736 C CA . GLY B 1 116 ? -17.234 0.368 -16.062 1 98.19 116 GLY B CA 1
ATOM 2737 C C . GLY B 1 116 ? -16.203 -0.562 -16.688 1 98.19 116 GLY B C 1
ATOM 2738 O O . GLY B 1 116 ? -16 -0.545 -17.891 1 98.19 116 GLY B O 1
ATOM 2739 N N . SER B 1 117 ? -15.594 -1.316 -15.844 1 97 117 SER B N 1
ATOM 2740 C CA . SER B 1 117 ? -14.602 -2.266 -16.328 1 97 117 SER B CA 1
ATOM 2741 C C . SER B 1 117 ? -15.25 -3.336 -17.203 1 97 117 SER B C 1
ATOM 2743 O O . SER B 1 117 ? -14.719 -3.68 -18.266 1 97 117 SER B O 1
ATOM 2745 N N . TRP B 1 118 ? -16.359 -3.852 -16.75 1 96.75 118 TRP B N 1
ATOM 2746 C CA . TRP B 1 118 ? -17.094 -4.848 -17.516 1 96.75 118 TRP B CA 1
ATOM 2747 C C . TRP B 1 118 ? -17.531 -4.281 -18.875 1 96.75 118 TRP B C 1
ATOM 2749 O O . TRP B 1 118 ? -17.328 -4.914 -19.906 1 96.75 118 TRP B O 1
ATOM 2759 N N . GLY B 1 119 ? -18.125 -3.133 -18.844 1 97.44 119 GLY B N 1
ATOM 2760 C CA . GLY B 1 119 ? -18.562 -2.492 -20.078 1 97.44 119 GLY B CA 1
ATOM 2761 C C . GLY B 1 119 ? -17.438 -2.201 -21.047 1 97.44 119 GLY B C 1
ATOM 2762 O O . GLY B 1 119 ? -17.578 -2.385 -22.25 1 97.44 119 GLY B O 1
ATOM 2763 N N . LEU B 1 120 ? -16.375 -1.777 -20.516 1 96.62 120 LEU B N 1
ATOM 2764 C CA . LEU B 1 120 ? -15.219 -1.479 -21.344 1 96.62 120 LEU B CA 1
ATOM 2765 C C . LEU B 1 120 ? -14.664 -2.752 -21.984 1 96.62 120 LEU B C 1
ATOM 2767 O O . LEU B 1 120 ? -14.281 -2.75 -23.156 1 96.62 120 LEU B O 1
ATOM 2771 N N . ALA B 1 121 ? -14.586 -3.758 -21.188 1 95 121 ALA B N 1
ATOM 2772 C CA . ALA B 1 121 ? -14.133 -5.043 -21.719 1 95 121 ALA B CA 1
ATOM 2773 C C . ALA B 1 121 ? -15.047 -5.531 -22.844 1 95 121 ALA B C 1
ATOM 2775 O O . ALA B 1 121 ? -14.578 -6.035 -23.859 1 95 121 ALA B O 1
ATOM 2776 N N . TYR B 1 122 ? -16.297 -5.355 -22.625 1 93.5 122 TYR B N 1
ATOM 2777 C CA . TYR B 1 122 ? -17.297 -5.746 -23.609 1 93.5 122 TYR B CA 1
ATOM 2778 C C . TYR B 1 122 ? -17.109 -4.961 -24.906 1 93.5 122 TYR B C 1
ATOM 2780 O O . TYR B 1 122 ? -17.281 -5.504 -26 1 93.5 122 TYR B O 1
ATOM 2788 N N . LEU B 1 123 ? -16.766 -3.746 -24.797 1 95.06 123 LEU B N 1
ATOM 2789 C CA . LEU B 1 123 ? -16.562 -2.893 -25.969 1 95.06 123 LEU B CA 1
ATOM 2790 C C . LEU B 1 123 ? -15.297 -3.287 -26.719 1 95.06 123 LEU B C 1
ATOM 2792 O O . LEU B 1 123 ? -15.258 -3.223 -27.953 1 95.06 123 LEU B O 1
ATOM 2796 N N . ILE B 1 124 ? -14.305 -3.727 -26.031 1 93.88 124 ILE B N 1
ATOM 2797 C CA . ILE B 1 124 ? -13.016 -4.055 -26.625 1 93.88 124 ILE B CA 1
ATOM 2798 C C . ILE B 1 124 ? -13.078 -5.438 -27.266 1 93.88 124 ILE B C 1
ATOM 2800 O O . ILE B 1 124 ? -12.5 -5.664 -28.328 1 93.88 124 ILE B O 1
ATOM 2804 N N . LYS B 1 125 ? -13.805 -6.297 -26.578 1 93.31 125 LYS B N 1
ATOM 2805 C CA . LYS B 1 125 ? -13.953 -7.656 -27.094 1 93.31 125 LYS B CA 1
ATOM 2806 C C . LYS B 1 125 ? -15.414 -8.094 -27.078 1 93.31 125 LYS B C 1
ATOM 2808 O O . LYS B 1 125 ? -15.805 -8.938 -26.266 1 93.31 125 LYS B O 1
ATOM 2813 N N . PRO B 1 126 ? -16.094 -7.664 -28.016 1 90.06 126 PRO B N 1
ATOM 2814 C CA . PRO B 1 126 ? -17.531 -7.984 -28.047 1 90.06 126 PRO B CA 1
ATOM 2815 C C . PRO B 1 126 ? -17.797 -9.469 -28.297 1 90.06 126 PRO B C 1
ATOM 2817 O O . PRO B 1 126 ? -18.859 -9.977 -27.953 1 90.06 126 PRO B O 1
ATOM 2820 N N . ALA B 1 127 ? -16.859 -10.133 -28.797 1 89.5 127 ALA B N 1
ATOM 2821 C CA . ALA B 1 127 ? -17.047 -11.547 -29.109 1 89.5 127 ALA B CA 1
ATOM 2822 C C . ALA B 1 127 ? -16.812 -12.406 -27.875 1 89.5 127 ALA B C 1
ATOM 2824 O O . ALA B 1 127 ? -17.156 -13.594 -27.859 1 89.5 127 ALA B O 1
ATOM 2825 N N . ALA B 1 128 ? -16.172 -11.82 -26.875 1 88.75 128 ALA B N 1
ATOM 2826 C CA . ALA B 1 128 ? -15.961 -12.562 -25.641 1 88.75 128 ALA B CA 1
ATOM 2827 C C . ALA B 1 128 ? -17.281 -12.797 -24.891 1 88.75 128 ALA B C 1
ATOM 2829 O O . ALA B 1 128 ? -18.188 -11.977 -24.984 1 88.75 128 ALA B O 1
ATOM 2830 N N . ASP B 1 129 ? -17.453 -13.906 -24.25 1 88.75 129 ASP B N 1
ATOM 2831 C CA . ASP B 1 129 ? -18.656 -14.195 -23.469 1 88.75 129 ASP B CA 1
ATOM 2832 C C . ASP B 1 129 ? -18.641 -13.453 -22.141 1 88.75 129 ASP B C 1
ATOM 2834 O O . ASP B 1 129 ? -18.297 -14.031 -21.094 1 88.75 129 ASP B O 1
ATOM 2838 N N . LEU B 1 130 ? -19 -12.227 -22.234 1 92.88 130 LEU B N 1
ATOM 2839 C CA . LEU B 1 130 ? -18.953 -11.375 -21.062 1 92.88 130 LEU B CA 1
ATOM 2840 C C . LEU B 1 130 ? -20.344 -11.023 -20.578 1 92.88 130 LEU B C 1
ATOM 2842 O O . LEU B 1 130 ? -20.531 -10.086 -19.797 1 92.88 130 LEU B O 1
ATOM 2846 N N . GLY B 1 131 ? -21.344 -11.805 -21.062 1 93.25 131 GLY B N 1
ATOM 2847 C CA . GLY B 1 131 ? -22.688 -11.594 -20.562 1 93.25 131 GLY B CA 1
ATOM 2848 C C . GLY B 1 131 ? -22.828 -11.898 -19.094 1 93.25 131 GLY B C 1
ATOM 2849 O O . GLY B 1 131 ? -22.156 -12.781 -18.562 1 93.25 131 GLY B O 1
ATOM 2850 N N . LEU B 1 132 ? -23.6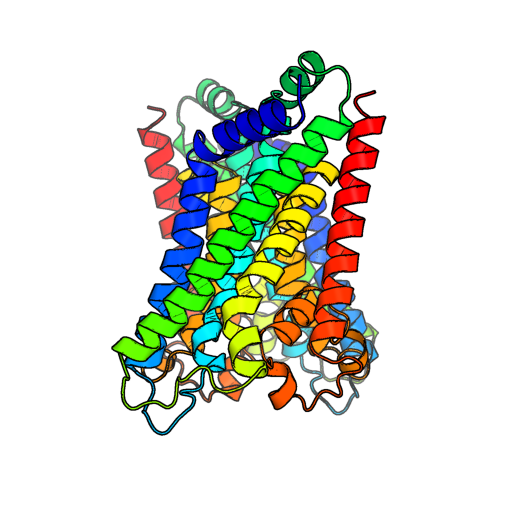41 -11.094 -18.438 1 94.25 132 LEU B N 1
ATOM 2851 C CA . LEU B 1 132 ? -23.922 -11.352 -17.031 1 94.25 132 LEU B CA 1
ATOM 2852 C C . LEU B 1 132 ? -25.016 -12.414 -16.875 1 94.25 132 LEU B C 1
ATOM 2854 O O . LEU B 1 132 ? -26.172 -12.086 -16.609 1 94.25 132 LEU B O 1
ATOM 2858 N N . ALA B 1 133 ? -24.594 -13.695 -16.875 1 92.19 133 ALA B N 1
ATOM 2859 C CA . ALA B 1 133 ? -25.531 -14.797 -17.016 1 92.19 133 ALA B CA 1
ATOM 2860 C C . ALA B 1 133 ? -25.734 -15.523 -15.688 1 92.19 133 ALA B C 1
ATOM 2862 O O . ALA B 1 133 ? -26.75 -16.188 -15.477 1 92.19 133 ALA B O 1
ATOM 2863 N N . SER B 1 134 ? -24.875 -15.406 -14.812 1 91.44 134 SER B N 1
ATOM 2864 C CA . SER B 1 134 ? -24.922 -16.156 -13.562 1 91.44 134 SER B CA 1
ATOM 2865 C C . SER B 1 134 ? -24.875 -15.242 -12.352 1 91.44 134 SER B C 1
ATOM 2867 O O . SER B 1 134 ? -24.562 -14.055 -12.484 1 91.44 134 SER B O 1
ATOM 2869 N N . GLY B 1 135 ? -25.297 -15.789 -11.258 1 92.06 135 GLY B N 1
ATOM 2870 C CA . GLY B 1 135 ? -25.172 -15.062 -10 1 92.06 135 GLY B CA 1
ATOM 2871 C C . GLY B 1 135 ? -23.734 -14.656 -9.695 1 92.06 135 GLY B C 1
ATOM 2872 O O . GLY B 1 135 ? -23.5 -13.57 -9.156 1 92.06 135 GLY B O 1
ATOM 2873 N N . ALA B 1 136 ? -22.844 -15.523 -10.102 1 90.88 136 ALA B N 1
ATOM 2874 C CA . ALA B 1 136 ? -21.438 -15.242 -9.898 1 90.88 136 ALA B CA 1
ATOM 2875 C C . ALA B 1 136 ? -21 -14.023 -10.711 1 90.88 136 ALA B C 1
ATOM 2877 O O . ALA B 1 136 ? -20.188 -13.211 -10.242 1 90.88 136 ALA B O 1
ATOM 2878 N N . ASP B 1 137 ? -21.594 -13.883 -11.883 1 94 137 ASP B N 1
ATOM 2879 C CA . ASP B 1 137 ? -21.266 -12.742 -12.734 1 94 137 ASP B CA 1
ATOM 2880 C C . ASP B 1 137 ? -21.75 -11.438 -12.109 1 94 137 ASP B C 1
ATOM 2882 O O . ASP B 1 137 ? -21.016 -10.453 -12.047 1 94 137 ASP B O 1
ATOM 2886 N N . TRP B 1 138 ? -22.922 -11.508 -11.617 1 94.81 138 TRP B N 1
ATOM 2887 C CA . TRP B 1 138 ? -23.5 -10.32 -11 1 94.81 138 TRP B CA 1
ATOM 2888 C C . TRP B 1 138 ? -22.75 -9.953 -9.719 1 94.81 138 TRP B C 1
ATOM 2890 O O . TRP B 1 138 ? -22.562 -8.773 -9.422 1 94.81 138 TRP B O 1
ATOM 2900 N N . ARG B 1 139 ? -22.328 -10.93 -9.031 1 94.44 139 ARG B N 1
ATOM 2901 C CA . ARG B 1 139 ? -21.547 -10.664 -7.82 1 94.44 139 ARG B CA 1
ATOM 2902 C C . ARG B 1 139 ? -20.203 -10.039 -8.156 1 94.44 139 ARG B C 1
ATOM 2904 O O . ARG B 1 139 ? -19.734 -9.141 -7.461 1 94.44 139 ARG B O 1
ATOM 2911 N N . ALA B 1 140 ? -19.609 -10.523 -9.195 1 94 140 ALA B N 1
ATOM 2912 C CA . ALA B 1 140 ? -18.312 -10.008 -9.602 1 94 140 ALA B CA 1
ATOM 2913 C C . ALA B 1 140 ? -18.391 -8.539 -9.992 1 94 140 ALA B C 1
ATOM 2915 O O . ALA B 1 140 ? -17.516 -7.746 -9.633 1 94 140 ALA B O 1
ATOM 2916 N N . VAL B 1 141 ? -19.469 -8.133 -10.609 1 96.44 141 VAL B N 1
ATOM 2917 C CA . VAL B 1 141 ? -19.547 -6.793 -11.18 1 96.44 141 VAL B CA 1
ATOM 2918 C C . VAL B 1 141 ? -20.297 -5.871 -10.211 1 96.44 141 VAL B C 1
ATOM 2920 O O . VAL B 1 141 ? -19.703 -4.93 -9.672 1 96.44 141 VAL B O 1
ATOM 2923 N N . ALA B 1 142 ? -21.516 -6.25 -9.867 1 96.5 142 ALA B N 1
ATOM 2924 C CA . ALA B 1 142 ? -22.328 -5.418 -8.984 1 96.5 142 ALA B CA 1
ATOM 2925 C C . ALA B 1 142 ? -21.844 -5.512 -7.539 1 96.5 142 ALA B C 1
ATOM 2927 O O . ALA B 1 142 ? -22.031 -4.586 -6.75 1 96.5 142 ALA B O 1
ATOM 2928 N N . GLY B 1 143 ? -21.203 -6.613 -7.199 1 96.25 143 GLY B N 1
ATOM 2929 C CA . GLY B 1 143 ? -20.703 -6.824 -5.852 1 96.25 143 GLY B CA 1
ATOM 2930 C C . GLY B 1 143 ? -19.578 -5.871 -5.477 1 96.25 143 GLY B C 1
ATOM 2931 O O . GLY B 1 143 ? -19.281 -5.691 -4.293 1 96.25 143 GLY B O 1
ATOM 2932 N N . GLN B 1 144 ? -18.953 -5.266 -6.484 1 96.81 144 GLN B N 1
ATOM 2933 C CA . GLN B 1 144 ? -17.922 -4.273 -6.211 1 96.81 144 GLN B CA 1
ATOM 2934 C C . GLN B 1 144 ? -18.469 -3.121 -5.379 1 96.81 144 GLN B C 1
ATOM 2936 O O . GLN B 1 144 ? -17.781 -2.582 -4.516 1 96.81 144 GLN B O 1
ATOM 2941 N N . GLY B 1 145 ? -19.703 -2.793 -5.645 1 97.69 145 GLY B N 1
ATOM 2942 C CA . GLY B 1 145 ? -20.328 -1.738 -4.855 1 97.69 145 GLY B CA 1
ATOM 2943 C C . GLY B 1 145 ? -20.344 -2.035 -3.369 1 97.69 145 GLY B C 1
ATOM 2944 O O . GLY B 1 145 ? -20 -1.175 -2.555 1 97.69 145 GLY B O 1
ATOM 2945 N N . ALA B 1 146 ? -20.688 -3.223 -3.076 1 97.56 146 ALA B N 1
ATOM 2946 C CA . ALA B 1 146 ? -20.766 -3.619 -1.673 1 97.56 146 ALA B CA 1
ATOM 2947 C C . ALA B 1 146 ? -19.391 -3.645 -1.017 1 97.56 146 ALA B C 1
ATOM 2949 O O . ALA B 1 146 ? -19.219 -3.129 0.09 1 97.56 146 ALA B O 1
ATOM 2950 N N . THR B 1 147 ? -18.469 -4.254 -1.686 1 97 147 THR B N 1
ATOM 2951 C CA . THR B 1 147 ? -17.141 -4.375 -1.103 1 97 147 THR B CA 1
ATOM 2952 C C . THR B 1 147 ? -16.484 -3.002 -0.954 1 97 147 THR B C 1
ATOM 2954 O O . THR B 1 147 ? -15.805 -2.738 0.037 1 97 147 THR B O 1
ATOM 2957 N N . PHE B 1 148 ? -16.703 -2.117 -1.925 1 97.88 148 PHE B N 1
ATOM 2958 C CA . PHE B 1 148 ? -16.172 -0.766 -1.842 1 97.88 148 PHE B CA 1
ATOM 2959 C C . PHE B 1 148 ? -16.828 0.013 -0.709 1 97.88 148 PHE B C 1
ATOM 2961 O O . PHE B 1 148 ? -16.156 0.759 0.009 1 97.88 148 PHE B O 1
ATOM 2968 N N . LEU B 1 149 ? -18.125 -0.121 -0.586 1 98.38 149 LEU B N 1
ATOM 2969 C CA . LEU B 1 149 ? -18.844 0.545 0.49 1 98.38 149 LEU B CA 1
ATOM 2970 C C . LEU B 1 149 ? -18.281 0.146 1.851 1 98.38 149 LEU B C 1
ATOM 2972 O O . LEU B 1 149 ? -17.984 1.008 2.682 1 98.38 149 LEU B O 1
ATOM 2976 N N . LEU B 1 150 ? -18.094 -1.129 2.014 1 98.19 150 LEU B N 1
ATOM 2977 C CA . LEU B 1 150 ? -17.578 -1.64 3.279 1 98.19 150 LEU B CA 1
ATOM 2978 C C . LEU B 1 150 ? -16.141 -1.172 3.508 1 98.19 150 LEU B C 1
ATOM 2980 O O . LEU B 1 150 ? -15.766 -0.828 4.633 1 98.19 150 LEU B O 1
ATOM 2984 N N . THR B 1 151 ? -15.375 -1.154 2.465 1 97 151 THR B N 1
ATOM 2985 C CA . THR B 1 151 ? -14 -0.669 2.559 1 97 151 THR B CA 1
ATOM 2986 C C . THR B 1 151 ? -13.977 0.806 2.951 1 97 151 THR B C 1
ATOM 2988 O O . THR B 1 151 ? -13.094 1.241 3.691 1 97 151 THR B O 1
ATOM 2991 N N . GLY B 1 152 ? -14.898 1.567 2.396 1 97.44 152 GLY B N 1
ATOM 2992 C CA . GLY B 1 152 ? -15.031 2.949 2.828 1 97.44 152 GLY B CA 1
ATOM 2993 C C . GLY B 1 152 ? -15.281 3.09 4.316 1 97.44 152 GLY B C 1
ATOM 2994 O O . GLY B 1 152 ? -14.656 3.922 4.98 1 97.44 152 GLY B O 1
ATOM 2995 N N . LEU B 1 153 ? -16.141 2.262 4.809 1 97.75 153 LEU B N 1
ATOM 2996 C CA . LEU B 1 153 ? -16.422 2.271 6.238 1 97.75 153 LEU B CA 1
ATOM 2997 C C . LEU B 1 153 ? -15.18 1.911 7.043 1 97.75 153 LEU B C 1
ATOM 2999 O O . LEU B 1 153 ? -14.898 2.529 8.07 1 97.75 153 LEU B O 1
ATOM 3003 N N . LEU B 1 154 ? -14.5 0.928 6.566 1 97.44 154 LEU B N 1
ATOM 3004 C CA . LEU B 1 154 ? -13.25 0.523 7.203 1 97.44 154 LEU B CA 1
ATOM 3005 C C . LEU B 1 154 ? -12.266 1.687 7.258 1 97.44 154 LEU B C 1
ATOM 3007 O O . LEU B 1 154 ? -11.641 1.93 8.289 1 97.44 154 LEU B O 1
ATOM 3011 N N . GLY B 1 155 ? -12.156 2.332 6.145 1 96.5 155 GLY B N 1
ATOM 3012 C CA . GLY B 1 155 ? -11.25 3.467 6.082 1 96.5 155 GLY B CA 1
ATOM 3013 C C . GLY B 1 155 ? -11.609 4.578 7.047 1 96.5 155 GLY B C 1
ATOM 3014 O O . GLY B 1 155 ? -10.742 5.145 7.707 1 96.5 155 GLY B O 1
ATOM 3015 N N . VAL B 1 156 ? -12.875 4.902 7.133 1 95.69 156 VAL B N 1
ATOM 3016 C CA . VAL B 1 156 ? -13.328 5.914 8.078 1 95.69 156 VAL B CA 1
ATOM 3017 C C . VAL B 1 156 ? -13 5.469 9.508 1 95.69 156 VAL B C 1
ATOM 3019 O O . VAL B 1 156 ? -12.492 6.254 10.305 1 95.69 156 VAL B O 1
ATOM 3022 N N . GLY B 1 157 ? -13.281 4.227 9.766 1 96.62 157 GLY B N 1
ATOM 3023 C CA . GLY B 1 157 ? -12.984 3.688 11.078 1 96.62 157 GLY B CA 1
ATOM 3024 C C . GLY B 1 157 ? -11.516 3.795 11.453 1 96.62 157 GLY B C 1
ATOM 3025 O O . GLY B 1 157 ? -11.18 4.223 12.555 1 96.62 157 GLY B O 1
ATOM 3026 N N . LEU B 1 158 ? -10.656 3.469 10.57 1 94.75 158 LEU B N 1
ATOM 3027 C CA . LEU B 1 158 ? -9.219 3.543 10.805 1 94.75 158 LEU B CA 1
ATOM 3028 C C . LEU B 1 158 ? -8.773 4.988 10.992 1 94.75 158 LEU B C 1
ATOM 3030 O O . LEU B 1 158 ? -7.93 5.281 11.844 1 94.75 158 LEU B O 1
ATOM 3034 N N . GLY B 1 159 ? -9.344 5.832 10.156 1 92.31 159 GLY B N 1
ATOM 3035 C CA . GLY B 1 159 ? -9.039 7.242 10.305 1 92.31 159 GLY B CA 1
ATOM 3036 C C . GLY B 1 159 ? -9.406 7.801 11.664 1 92.31 159 GLY B C 1
ATOM 3037 O O . GLY B 1 159 ? -8.648 8.57 12.25 1 92.31 159 GLY B O 1
ATOM 3038 N N . LEU B 1 160 ? -10.516 7.391 12.117 1 91.25 160 LEU B N 1
ATOM 3039 C CA . LEU B 1 160 ? -10.984 7.844 13.422 1 91.25 160 LEU B CA 1
ATOM 3040 C C . LEU B 1 160 ? -10.156 7.223 14.539 1 91.25 160 LEU B C 1
ATOM 3042 O O . LEU B 1 160 ? -9.875 7.879 15.547 1 91.25 160 LEU B O 1
ATOM 3046 N N . LEU B 1 161 ? -9.789 6.012 14.344 1 91.12 161 LEU B N 1
ATOM 3047 C CA . LEU B 1 161 ? -9.078 5.266 15.375 1 91.12 161 LEU B CA 1
ATOM 3048 C C . LEU B 1 161 ? -7.68 5.84 15.594 1 91.12 161 LEU B C 1
ATOM 3050 O O . LEU B 1 161 ? -7.262 6.051 16.734 1 91.12 161 LEU B O 1
ATOM 3054 N N . PHE B 1 162 ? -6.973 6.137 14.547 1 88.12 162 PHE B N 1
ATOM 3055 C CA . PHE B 1 162 ? -5.574 6.535 14.664 1 88.12 162 PHE B CA 1
ATOM 3056 C C . PHE B 1 162 ? -5.449 8.047 14.766 1 88.12 162 PHE B C 1
ATOM 3058 O O . PHE B 1 162 ? -4.465 8.562 15.305 1 88.12 162 PHE B O 1
ATOM 3065 N N . ARG B 1 163 ? -6.332 8.836 14.258 1 83.38 163 ARG B N 1
ATOM 3066 C CA . ARG B 1 163 ? -6.363 10.297 14.312 1 83.38 163 ARG B CA 1
ATOM 3067 C C . ARG B 1 163 ? -5.125 10.891 13.648 1 83.38 163 ARG B C 1
ATOM 3069 O O . ARG B 1 163 ? -4.742 12.023 13.945 1 83.38 163 ARG B O 1
ATOM 3076 N N . SER B 1 164 ? -4.348 10.07 13.055 1 81.12 164 SER B N 1
ATOM 3077 C CA . SER B 1 164 ? -3.188 10.477 12.273 1 81.12 164 SER B CA 1
ATOM 3078 C C . SER B 1 164 ? -3.219 9.859 10.875 1 81.12 164 SER B C 1
ATOM 3080 O O . SER B 1 164 ? -3.316 8.641 10.734 1 81.12 164 SER B O 1
ATOM 3082 N N . THR B 1 165 ? -3.195 10.797 9.914 1 81.94 165 THR B N 1
ATOM 3083 C CA . THR B 1 165 ? -3.268 10.344 8.523 1 81.94 165 THR B CA 1
ATOM 3084 C C . THR B 1 165 ? -2.139 9.367 8.211 1 81.94 165 THR B C 1
ATOM 3086 O O . THR B 1 165 ? -2.373 8.312 7.625 1 81.94 165 THR B O 1
ATOM 3089 N N . GLY B 1 166 ? -0.948 9.719 8.656 1 76.69 166 GLY B N 1
ATOM 3090 C CA . GLY B 1 166 ? 0.203 8.875 8.383 1 76.69 166 GLY B CA 1
ATOM 3091 C C . GLY B 1 166 ? 0.083 7.488 8.984 1 76.69 166 GLY B C 1
ATOM 3092 O O . GLY B 1 166 ? 0.313 6.488 8.305 1 76.69 166 GLY B O 1
ATOM 3093 N N . PHE B 1 167 ? -0.309 7.391 10.18 1 79.38 167 PHE B N 1
ATOM 3094 C CA . PHE B 1 167 ? -0.419 6.105 10.859 1 79.38 167 PHE B CA 1
ATOM 3095 C C . PHE B 1 167 ? -1.561 5.281 10.281 1 79.38 167 PHE B C 1
ATOM 3097 O O . PHE B 1 167 ? -1.425 4.07 10.086 1 79.38 167 PHE B O 1
ATOM 3104 N N . ALA B 1 168 ? -2.625 5.996 9.992 1 87.75 168 ALA B N 1
ATOM 3105 C CA . ALA B 1 168 ? -3.785 5.289 9.445 1 87.75 168 ALA B CA 1
ATOM 3106 C C . ALA B 1 168 ? -3.479 4.699 8.078 1 87.75 168 ALA B C 1
ATOM 3108 O O . ALA B 1 168 ? -3.756 3.527 7.82 1 87.75 168 ALA B O 1
ATOM 3109 N N . LEU B 1 169 ? -2.857 5.492 7.266 1 85.19 169 LEU B N 1
ATOM 3110 C CA . LEU B 1 169 ? -2.52 5.039 5.918 1 85.19 169 LEU B CA 1
ATOM 3111 C C . LEU B 1 169 ? -1.43 3.977 5.961 1 85.19 169 LEU B C 1
ATOM 3113 O O . LEU B 1 169 ? -1.518 2.963 5.262 1 85.19 169 LEU B O 1
ATOM 3117 N N . GLY B 1 170 ? -0.439 4.258 6.758 1 80.94 170 GLY B N 1
ATOM 3118 C CA . GLY B 1 170 ? 0.618 3.27 6.902 1 80.94 170 GLY B CA 1
ATOM 3119 C C . GLY B 1 170 ? 0.11 1.913 7.352 1 80.94 170 GLY B C 1
ATOM 3120 O O . GLY B 1 170 ? 0.462 0.887 6.766 1 80.94 170 GLY B O 1
ATOM 3121 N N . PHE B 1 171 ? -0.707 1.925 8.297 1 84.69 171 PHE B N 1
ATOM 3122 C CA . PHE B 1 171 ? -1.268 0.688 8.828 1 84.69 171 PHE B CA 1
ATOM 3123 C C . PHE B 1 171 ? -2.127 -0.011 7.781 1 84.69 171 PHE B C 1
ATOM 3125 O O . PHE B 1 171 ? -1.986 -1.216 7.562 1 84.69 171 PHE B O 1
ATOM 3132 N N . ALA B 1 172 ? -3.002 0.717 7.211 1 87.38 172 ALA B N 1
ATOM 3133 C CA . ALA B 1 172 ? -3.957 0.151 6.262 1 87.38 172 ALA B CA 1
ATOM 3134 C C . ALA B 1 172 ? -3.242 -0.456 5.059 1 87.38 172 ALA B C 1
ATOM 3136 O O . ALA B 1 172 ? -3.568 -1.565 4.629 1 87.38 172 ALA B O 1
ATOM 3137 N N . LEU B 1 173 ? -2.299 0.203 4.551 1 79.56 173 LEU B N 1
ATOM 3138 C CA . LEU B 1 173 ? -1.645 -0.242 3.326 1 79.56 173 LEU B CA 1
ATOM 3139 C C . LEU B 1 173 ? -0.696 -1.402 3.605 1 79.56 173 LEU B C 1
ATOM 3141 O O . LEU B 1 173 ? -0.592 -2.332 2.803 1 79.56 173 LEU B O 1
ATOM 3145 N N . VAL B 1 174 ? -0.044 -1.315 4.75 1 75.81 174 VAL B N 1
ATOM 3146 C CA . VAL B 1 174 ? 0.8 -2.441 5.141 1 75.81 174 VAL B CA 1
ATOM 3147 C C . VAL B 1 174 ? -0.061 -3.682 5.359 1 75.81 174 VAL B C 1
ATOM 3149 O O . VAL B 1 174 ? 0.307 -4.781 4.941 1 75.81 174 VAL B O 1
ATOM 3152 N N . TRP B 1 175 ? -1.19 -3.438 5.934 1 82.75 175 TRP B N 1
ATOM 3153 C CA . TRP B 1 175 ? -2.119 -4.531 6.191 1 82.75 175 TRP B CA 1
ATOM 3154 C C . TRP B 1 175 ? -2.623 -5.141 4.887 1 82.75 175 TRP B C 1
ATOM 3156 O O . TRP B 1 175 ? -2.494 -6.348 4.668 1 82.75 175 TRP B O 1
ATOM 3166 N N . THR B 1 176 ? -3.094 -4.355 4.02 1 78.75 176 THR B N 1
ATOM 3167 C CA . THR B 1 176 ? -3.768 -4.828 2.814 1 78.75 176 THR B CA 1
ATOM 3168 C C . THR B 1 176 ? -2.758 -5.355 1.801 1 78.75 176 THR B C 1
ATOM 3170 O O . THR B 1 176 ? -3.002 -6.371 1.143 1 78.75 176 THR B O 1
ATOM 3173 N N . GLN B 1 177 ? -1.676 -4.789 1.729 1 70.94 177 GLN B N 1
ATOM 3174 C CA . GLN B 1 177 ? -0.792 -5.098 0.608 1 70.94 177 GLN B CA 1
ATOM 3175 C C . GLN B 1 177 ? 0.321 -6.051 1.029 1 70.94 177 GLN B C 1
ATOM 3177 O O . GLN B 1 177 ? 0.865 -6.785 0.201 1 70.94 177 GLN B O 1
ATOM 3182 N N . LEU B 1 178 ? 0.57 -6.074 2.277 1 73.62 178 LEU B N 1
ATOM 3183 C CA . LEU B 1 178 ? 1.8 -6.777 2.627 1 73.62 178 LEU B CA 1
ATOM 3184 C C . LEU B 1 178 ? 1.506 -7.969 3.533 1 73.62 178 LEU B C 1
ATOM 3186 O O . LEU B 1 178 ? 1.84 -9.109 3.195 1 73.62 178 LEU B O 1
ATOM 3190 N N . ILE B 1 179 ? 0.759 -7.68 4.562 1 78.56 179 ILE B N 1
ATOM 3191 C CA . ILE B 1 179 ? 0.58 -8.719 5.574 1 78.56 179 ILE B CA 1
ATOM 3192 C C . ILE B 1 179 ? -0.172 -9.898 4.973 1 78.56 179 ILE B C 1
ATOM 3194 O O . ILE B 1 179 ? 0.232 -11.055 5.145 1 78.56 179 ILE B O 1
ATOM 3198 N N . GLU B 1 180 ? -1.139 -9.586 4.168 1 77.81 180 GLU B N 1
ATOM 3199 C CA . GLU B 1 180 ? -1.952 -10.672 3.629 1 77.81 180 GLU B CA 1
ATOM 3200 C C . GLU B 1 180 ? -1.185 -11.461 2.572 1 77.81 180 GLU B C 1
ATOM 3202 O O . GLU B 1 180 ? -1.316 -12.688 2.49 1 77.81 180 GLU B O 1
ATOM 3207 N N . GLY B 1 181 ? -0.333 -10.828 1.796 1 76.62 181 GLY B N 1
ATOM 3208 C CA . GLY B 1 181 ? 0.481 -11.5 0.798 1 76.62 181 GLY B CA 1
ATOM 3209 C C . GLY B 1 181 ? 1.567 -12.367 1.403 1 76.62 181 GLY B C 1
ATOM 3210 O O . GLY B 1 181 ? 1.949 -13.391 0.825 1 76.62 181 GLY B O 1
ATOM 3211 N N . LEU B 1 182 ? 1.979 -12.031 2.58 1 78.81 182 LEU B N 1
ATOM 3212 C CA . LEU B 1 182 ? 3.053 -12.773 3.23 1 78.81 182 LEU B CA 1
ATOM 3213 C C . LEU B 1 182 ? 2.506 -13.992 3.955 1 78.81 182 LEU B C 1
ATOM 3215 O O . LEU B 1 182 ? 3.188 -15.016 4.055 1 78.81 182 LEU B O 1
ATOM 3219 N N . ILE B 1 183 ? 1.314 -13.867 4.387 1 82.19 183 ILE B N 1
ATOM 3220 C CA . ILE B 1 183 ? 0.715 -14.945 5.164 1 82.19 183 ILE B CA 1
ATOM 3221 C C . ILE B 1 183 ? 0.579 -16.188 4.301 1 82.19 183 ILE B C 1
ATOM 3223 O O . ILE B 1 183 ? 0.836 -17.312 4.762 1 82.19 183 ILE B O 1
ATOM 3227 N N . VAL B 1 184 ? 0.352 -15.953 3.041 1 76.69 184 VAL B N 1
ATOM 3228 C CA . VAL B 1 184 ? 0.104 -17.078 2.145 1 76.69 184 VAL B CA 1
ATOM 3229 C C . VAL B 1 184 ? 1.407 -17.828 1.89 1 76.69 184 VAL B C 1
ATOM 3231 O O . VAL B 1 184 ? 1.389 -19 1.507 1 76.69 184 VAL B O 1
ATOM 3234 N N . LEU B 1 185 ? 2.494 -17.234 2.168 1 76.5 185 LEU B N 1
ATOM 3235 C CA . LEU B 1 185 ? 3.791 -17.828 1.857 1 76.5 185 LEU B CA 1
ATOM 3236 C C . LEU B 1 185 ? 4.309 -18.641 3.035 1 76.5 185 LEU B C 1
ATOM 3238 O O . LEU B 1 185 ? 5.293 -19.375 2.904 1 76.5 185 LEU B O 1
ATOM 3242 N N . ILE B 1 186 ? 3.646 -18.547 4.223 1 80.25 186 ILE B N 1
ATOM 3243 C CA . ILE B 1 186 ? 4.098 -19.266 5.402 1 80.25 186 ILE B CA 1
ATOM 3244 C C . ILE B 1 186 ? 3.686 -20.734 5.297 1 80.25 186 ILE B C 1
ATOM 3246 O O . ILE B 1 186 ? 2.494 -21.047 5.215 1 80.25 186 ILE B O 1
ATOM 3250 N N . PRO B 1 187 ? 4.641 -21.578 5.328 1 80.06 187 PRO B N 1
ATOM 3251 C CA . PRO B 1 187 ? 4.309 -22.984 5.195 1 80.06 187 PRO B CA 1
ATOM 3252 C C . PRO B 1 187 ? 3.434 -23.5 6.34 1 80.06 187 PRO B C 1
ATOM 3254 O O . PRO B 1 187 ? 3.564 -23.047 7.477 1 80.06 187 PRO B O 1
ATOM 3257 N N . ARG B 1 188 ? 2.506 -24.45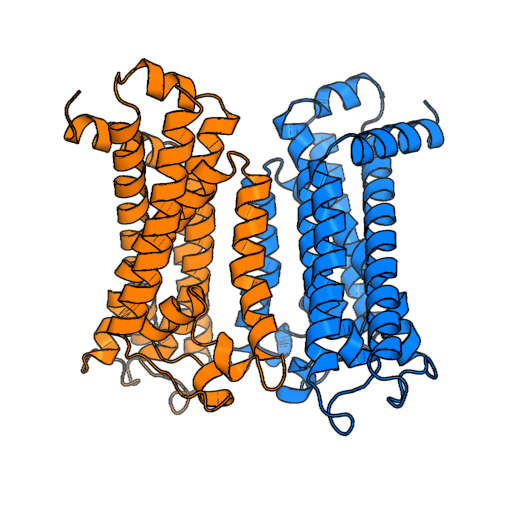3 6.035 1 80.19 188 ARG B N 1
ATOM 3258 C CA . ARG B 1 188 ? 1.658 -25.188 6.973 1 80.19 188 ARG B CA 1
ATOM 3259 C C . ARG B 1 188 ? 0.586 -24.281 7.562 1 80.19 188 ARG B C 1
ATOM 3261 O O . ARG B 1 188 ? -0.575 -24.672 7.68 1 80.19 188 ARG B O 1
ATOM 3268 N N . VAL B 1 189 ? 0.992 -23.031 7.844 1 82.12 189 VAL B N 1
ATOM 3269 C CA . VAL B 1 189 ? 0.073 -22.156 8.57 1 82.12 189 VAL B CA 1
ATOM 3270 C C . VAL B 1 189 ? -0.597 -21.188 7.602 1 82.12 189 VAL B C 1
ATOM 3272 O O . VAL B 1 189 ? -1.741 -20.781 7.812 1 82.12 189 VAL B O 1
ATOM 3275 N N . GLY B 1 190 ? 0.024 -20.859 6.598 1 82.75 190 GLY B N 1
ATOM 3276 C CA . GLY B 1 190 ? -0.486 -19.875 5.652 1 82.75 190 GLY B CA 1
ATOM 3277 C C . GLY B 1 190 ? -1.8 -20.281 5.016 1 82.75 190 GLY B C 1
ATOM 3278 O O . GLY B 1 190 ? -2.723 -19.484 4.902 1 82.75 190 GLY B O 1
ATOM 3279 N N . ASP B 1 191 ? -1.9 -21.562 4.723 1 79.12 191 ASP B N 1
ATOM 3280 C CA . ASP B 1 191 ? -3.092 -22.062 4.039 1 79.12 191 ASP B CA 1
ATOM 3281 C C . ASP B 1 191 ? -4.316 -22 4.949 1 79.12 191 ASP B C 1
ATOM 3283 O O . ASP B 1 191 ? -5.441 -21.844 4.477 1 79.12 191 ASP B O 1
ATOM 3287 N N . ASP B 1 192 ? -4.043 -22.047 6.215 1 83.75 192 ASP B N 1
ATOM 3288 C CA . ASP B 1 192 ? -5.152 -22.062 7.164 1 83.75 192 ASP B CA 1
ATOM 3289 C C . ASP B 1 192 ? -5.566 -20.641 7.555 1 83.75 192 ASP B C 1
ATOM 3291 O O . ASP B 1 192 ? -6.727 -20.391 7.879 1 83.75 192 ASP B O 1
ATOM 3295 N N . ILE B 1 193 ? -4.676 -19.766 7.512 1 86.88 193 ILE B N 1
ATOM 3296 C CA . ILE B 1 193 ? -4.926 -18.438 8.039 1 86.88 193 ILE B CA 1
ATOM 3297 C C . ILE B 1 193 ? -5.344 -17.5 6.902 1 86.88 193 ILE B C 1
ATOM 3299 O O . ILE B 1 193 ? -6.172 -16.609 7.098 1 86.88 193 ILE B O 1
ATOM 3303 N N . TYR B 1 194 ? -4.852 -17.766 5.738 1 85.62 194 TYR B N 1
ATOM 3304 C CA . TYR B 1 194 ? -5.023 -16.859 4.605 1 85.62 194 TYR B CA 1
ATOM 3305 C C . TYR B 1 194 ? -6.496 -16.688 4.262 1 85.62 194 TYR B C 1
ATOM 3307 O O . TYR B 1 194 ? -6.961 -15.57 4.016 1 85.62 194 TYR B O 1
ATOM 3315 N N . PRO B 1 195 ? -7.312 -17.734 4.375 1 86.38 195 PRO B N 1
ATOM 3316 C CA . PRO B 1 195 ? -8.727 -17.594 4.008 1 86.38 195 PRO B CA 1
ATOM 3317 C C . PRO B 1 195 ? -9.492 -16.688 4.961 1 86.38 195 PRO B C 1
ATOM 3319 O O . PRO B 1 195 ? -10.625 -16.281 4.664 1 86.38 195 PRO B O 1
ATOM 3322 N N . TRP B 1 196 ? -8.852 -16.297 6.023 1 87.69 196 TRP B N 1
ATOM 3323 C CA . TRP B 1 196 ? -9.547 -15.492 7.012 1 87.69 196 TRP B CA 1
ATOM 3324 C C . TRP B 1 196 ? -9.07 -14.039 6.965 1 87.69 196 TRP B C 1
ATOM 3326 O O . TRP B 1 196 ? -9.438 -13.234 7.82 1 87.69 196 TRP B O 1
ATOM 3336 N N . MET B 1 197 ? -8.336 -13.789 6.012 1 89.5 197 MET B N 1
ATOM 3337 C CA . MET B 1 197 ? -7.879 -12.406 5.859 1 89.5 197 MET B CA 1
ATOM 3338 C C . MET B 1 197 ? -8.984 -11.539 5.258 1 89.5 197 MET B C 1
ATOM 3340 O O . MET B 1 197 ? -9.672 -11.961 4.328 1 89.5 197 MET B O 1
ATOM 3344 N N . PRO B 1 198 ? -9.172 -10.367 5.762 1 90 198 PRO B N 1
ATOM 3345 C CA . PRO B 1 198 ? -10.32 -9.531 5.391 1 90 198 PRO B CA 1
ATOM 3346 C C . PRO B 1 198 ? -10.328 -9.164 3.908 1 90 198 PRO B C 1
ATOM 3348 O O . PRO B 1 198 ? -11.375 -9.219 3.262 1 90 198 PRO B O 1
ATOM 3351 N N . PHE B 1 199 ? -9.227 -8.805 3.398 1 87.69 199 PHE B N 1
ATOM 3352 C CA . PHE B 1 199 ? -9.25 -8.352 2.014 1 87.69 199 PHE B CA 1
ATOM 3353 C C . PHE B 1 199 ? -9.273 -9.531 1.054 1 87.69 199 PHE B C 1
ATOM 3355 O O . PHE B 1 199 ? -9.758 -9.422 -0.072 1 87.69 199 PHE B O 1
ATOM 3362 N N . PHE B 1 200 ? -8.766 -10.617 1.549 1 87.44 200 PHE B N 1
ATOM 3363 C CA . PHE B 1 200 ? -9.016 -11.859 0.822 1 87.44 200 PHE B CA 1
ATOM 3364 C C . PHE B 1 200 ? -10.508 -12.164 0.767 1 87.44 200 PHE B C 1
ATOM 3366 O O . PHE B 1 200 ? -11.031 -12.539 -0.284 1 87.44 200 PHE B O 1
ATOM 3373 N N . ALA B 1 201 ? -11.141 -11.977 1.905 1 89.12 201 ALA B N 1
ATOM 3374 C CA . ALA B 1 201 ? -12.578 -12.219 1.999 1 89.12 201 ALA B CA 1
ATOM 3375 C C . ALA B 1 201 ? -13.344 -11.336 1.022 1 89.12 201 ALA B C 1
ATOM 3377 O O . ALA B 1 201 ? -14.266 -11.805 0.343 1 89.12 201 ALA B O 1
ATOM 3378 N N . ALA B 1 202 ? -12.953 -10.086 0.948 1 91.19 202 ALA B N 1
ATOM 3379 C CA . ALA B 1 202 ? -13.609 -9.164 0.022 1 91.19 202 ALA B CA 1
ATOM 3380 C C . ALA B 1 202 ? -13.43 -9.617 -1.424 1 91.19 202 ALA B C 1
ATOM 3382 O O . ALA B 1 202 ? -14.367 -9.555 -2.223 1 91.19 202 ALA B O 1
ATOM 3383 N N . ASN B 1 203 ? -12.25 -10.07 -1.71 1 88.31 203 ASN B N 1
ATOM 3384 C CA . ASN B 1 203 ? -11.961 -10.539 -3.062 1 88.31 203 ASN B CA 1
ATOM 3385 C C . ASN B 1 203 ? -12.727 -11.812 -3.393 1 88.31 203 ASN B C 1
ATOM 3387 O O . ASN B 1 203 ? -13.156 -12.008 -4.531 1 88.31 203 ASN B O 1
ATOM 3391 N N . GLN B 1 204 ? -12.852 -12.664 -2.389 1 87.81 204 GLN B N 1
ATOM 3392 C CA . GLN B 1 204 ? -13.531 -13.938 -2.611 1 87.81 204 GLN B CA 1
ATOM 3393 C C . GLN B 1 204 ? -15.016 -13.719 -2.908 1 87.81 204 GLN B C 1
ATOM 3395 O O . GLN B 1 204 ? -15.617 -14.477 -3.672 1 87.81 204 GLN B O 1
ATOM 3400 N N . PHE B 1 205 ? -15.578 -12.719 -2.373 1 92 205 PHE B N 1
ATOM 3401 C CA . PHE B 1 205 ? -16.969 -12.391 -2.668 1 92 205 PHE B CA 1
ATOM 3402 C C . PHE B 1 205 ? -17.141 -12 -4.133 1 92 205 PHE B C 1
ATOM 3404 O O . PHE B 1 205 ? -18.031 -12.484 -4.812 1 92 205 PHE B O 1
ATOM 3411 N N . SER B 1 206 ? -16.25 -11.125 -4.645 1 83 206 SER B N 1
ATOM 3412 C CA . SER B 1 206 ? -16.391 -10.57 -5.988 1 83 206 SER B CA 1
ATOM 3413 C C . SER B 1 206 ? -15.867 -11.539 -7.043 1 83 206 SER B C 1
ATOM 3415 O O . SER B 1 206 ? -16.172 -11.391 -8.234 1 83 206 SER B O 1
ATOM 3417 N N . GLY B 1 207 ? -15.078 -12.469 -6.703 1 71.88 207 GLY B N 1
ATOM 3418 C CA . GLY B 1 207 ? -14.594 -13.461 -7.652 1 71.88 207 GLY B CA 1
ATOM 3419 C C . GLY B 1 207 ? -13.391 -14.234 -7.141 1 71.88 207 GLY B C 1
ATOM 3420 O O . GLY B 1 207 ? -12.805 -13.875 -6.117 1 71.88 207 GLY B O 1
ATOM 3421 N N . PRO B 1 208 ? -13.367 -15.359 -7.793 1 60.53 208 PRO B N 1
ATOM 3422 C CA . PRO B 1 208 ? -12.258 -16.203 -7.348 1 60.53 208 PRO B CA 1
ATOM 3423 C C . PRO B 1 208 ? -10.898 -15.547 -7.551 1 60.53 208 PRO B C 1
ATOM 3425 O O . PRO B 1 208 ? -10.703 -14.805 -8.516 1 60.53 208 PRO B O 1
ATOM 3428 N N . ASP B 1 209 ? -10.188 -15.578 -6.555 1 62.62 209 ASP B N 1
ATOM 3429 C CA . ASP B 1 209 ? -8.82 -15.055 -6.535 1 62.62 209 ASP B CA 1
ATOM 3430 C C . ASP B 1 209 ? -7.852 -16.031 -7.207 1 62.62 209 ASP B C 1
ATOM 3432 O O . ASP B 1 209 ? -7.992 -17.234 -7.074 1 62.62 209 ASP B O 1
ATOM 3436 N N . LEU B 1 210 ? -7.09 -15.531 -8.078 1 60.72 210 LEU B N 1
ATOM 3437 C CA . LEU B 1 210 ? -6.062 -16.312 -8.75 1 60.72 210 LEU B CA 1
ATOM 3438 C C . LEU B 1 210 ? -5.234 -17.109 -7.742 1 60.72 210 LEU B C 1
ATOM 3440 O O . LEU B 1 210 ? -4.848 -18.25 -8.008 1 60.72 210 LEU B O 1
ATOM 3444 N N . THR B 1 211 ? -5.188 -16.578 -6.637 1 62.25 211 THR B N 1
ATOM 3445 C CA . THR B 1 211 ? -4.363 -17.219 -5.617 1 62.25 211 THR B CA 1
ATOM 3446 C C . THR B 1 211 ? -5.008 -18.516 -5.137 1 62.25 211 THR B C 1
ATOM 3448 O O . THR B 1 211 ? -4.312 -19.5 -4.887 1 62.25 211 THR B O 1
ATOM 3451 N N . VAL B 1 212 ? -6.27 -18.453 -5.16 1 64.25 212 VAL B N 1
ATOM 3452 C CA . VAL B 1 212 ? -6.988 -19.625 -4.676 1 64.25 212 VAL B CA 1
ATOM 3453 C C . VAL B 1 212 ? -6.777 -20.797 -5.641 1 64.25 212 VAL B C 1
ATOM 3455 O O . VAL B 1 212 ? -6.539 -21.922 -5.211 1 64.25 212 VAL B O 1
ATOM 3458 N N . SER B 1 213 ? -6.836 -20.438 -6.844 1 64.31 213 SER B N 1
ATOM 3459 C CA . SER B 1 213 ? -6.668 -21.484 -7.852 1 64.31 213 SER B CA 1
ATOM 3460 C C . SER B 1 213 ? -5.227 -21.984 -7.906 1 64.31 213 SER B C 1
ATOM 3462 O O . SER B 1 213 ? -4.98 -23.188 -8.039 1 64.31 213 SER B O 1
ATOM 3464 N N . MET B 1 214 ? -4.406 -21.062 -7.723 1 61.19 214 MET B N 1
ATOM 3465 C CA . MET B 1 214 ? -2.99 -21.391 -7.836 1 61.19 214 MET B CA 1
ATOM 3466 C C . MET B 1 214 ? -2.533 -22.234 -6.652 1 61.19 214 MET B C 1
ATOM 3468 O O . MET B 1 214 ? -1.752 -23.172 -6.82 1 61.19 214 MET B O 1
ATOM 3472 N N . LEU B 1 215 ? -3.162 -21.984 -5.523 1 65.06 215 LEU B N 1
ATOM 3473 C CA . LEU B 1 215 ? -2.682 -22.672 -4.324 1 65.06 215 LEU B CA 1
ATOM 3474 C C . LEU B 1 215 ? -3.639 -23.781 -3.906 1 65.06 215 LEU B C 1
ATOM 3476 O O . LEU B 1 215 ? -3.377 -24.5 -2.939 1 65.06 215 LEU B O 1
ATOM 3480 N N . LYS B 1 216 ? -4.727 -24 -4.684 1 68.56 216 LYS B N 1
ATOM 3481 C CA . LYS B 1 216 ? -5.723 -25.031 -4.398 1 68.56 216 LYS B CA 1
ATOM 3482 C C . LYS B 1 216 ? -6.203 -24.938 -2.951 1 68.56 216 LYS B C 1
ATOM 3484 O O . LYS B 1 216 ? -6.223 -25.938 -2.234 1 68.56 216 LYS B O 1
ATOM 3489 N N . LEU B 1 217 ? -6.551 -23.688 -2.592 1 73.94 217 LEU B N 1
ATOM 3490 C CA . LEU B 1 217 ? -6.988 -23.438 -1.224 1 73.94 217 LEU B CA 1
ATOM 3491 C C . LEU B 1 217 ? -8.414 -23.938 -1.004 1 73.94 217 LEU B C 1
ATOM 3493 O O . LEU B 1 217 ? -9.25 -23.844 -1.9 1 73.94 217 LEU B O 1
ATOM 3497 N N . HIS B 1 218 ? -8.609 -24.609 0.152 1 79.56 218 HIS B N 1
ATOM 3498 C CA . HIS B 1 218 ? -9.969 -24.969 0.565 1 79.56 218 HIS B CA 1
ATOM 3499 C C . HIS B 1 218 ? -10.641 -23.812 1.299 1 79.56 218 HIS B C 1
ATOM 3501 O O . HIS B 1 218 ? -10.148 -23.359 2.338 1 79.56 218 HIS B O 1
ATOM 3507 N N . LEU B 1 219 ? -11.734 -23.312 0.744 1 83.5 219 LEU B N 1
ATOM 3508 C CA . LEU B 1 219 ? -12.414 -22.156 1.311 1 83.5 219 LEU B CA 1
ATOM 3509 C C . LEU B 1 219 ? -13.555 -22.594 2.225 1 83.5 219 LEU B C 1
ATOM 3511 O O . LEU B 1 219 ? -14.461 -23.312 1.8 1 83.5 219 LEU B O 1
ATOM 3515 N N . PRO B 1 220 ? -13.484 -22.188 3.455 1 86.88 220 PRO B N 1
ATOM 3516 C CA . PRO B 1 220 ? -14.5 -22.578 4.438 1 86.88 220 PRO B CA 1
ATOM 3517 C C . PRO B 1 220 ? -15.844 -21.906 4.203 1 86.88 220 PRO B C 1
ATOM 3519 O O . PRO B 1 220 ? -16.891 -22.406 4.633 1 86.88 220 PRO B O 1
ATOM 3522 N N . LEU B 1 221 ? -15.898 -20.766 3.48 1 90.94 221 LEU B N 1
ATOM 3523 C CA . LEU B 1 221 ? -17.125 -20.016 3.305 1 90.94 221 LEU B CA 1
ATOM 3524 C C . LEU B 1 221 ? -17.422 -19.797 1.825 1 90.94 221 LEU B C 1
ATOM 3526 O O . LEU B 1 221 ? -16.516 -19.859 0.99 1 90.94 221 LEU B O 1
ATOM 3530 N N . GLY B 1 222 ? -18.703 -19.672 1.596 1 90.06 222 GLY B N 1
ATOM 3531 C CA . GLY B 1 222 ? -19.094 -19.234 0.262 1 90.06 222 GLY B CA 1
ATOM 3532 C C . GLY B 1 222 ? -18.953 -17.75 0.045 1 90.06 222 GLY B C 1
ATOM 3533 O O . GLY B 1 222 ? -18.5 -17.031 0.938 1 90.06 222 GLY B O 1
ATOM 3534 N N . PRO B 1 223 ? -19.297 -17.281 -1.086 1 91.19 223 PRO B N 1
ATOM 3535 C CA . PRO B 1 223 ? -19.141 -15.859 -1.413 1 91.19 223 PRO B CA 1
ATOM 3536 C C . PRO B 1 223 ? -19.906 -14.945 -0.457 1 91.19 223 PRO B C 1
ATOM 3538 O O . PRO B 1 223 ? -19.344 -13.945 0.014 1 91.19 223 PRO B O 1
ATOM 3541 N N . TRP B 1 224 ? -21.125 -15.328 -0.12 1 94.5 224 TRP B N 1
ATOM 3542 C CA . TRP B 1 224 ? -21.922 -14.492 0.77 1 94.5 224 TRP B CA 1
ATOM 3543 C C . TRP B 1 224 ? -21.391 -14.562 2.199 1 94.5 224 TRP B C 1
ATOM 3545 O O . TRP B 1 224 ? -21.484 -13.586 2.945 1 94.5 224 TRP B O 1
ATOM 3555 N N . GLY B 1 225 ? -20.859 -15.672 2.572 1 95.19 225 GLY B N 1
ATOM 3556 C CA . GLY B 1 225 ? -20.203 -15.789 3.865 1 95.19 225 GLY B CA 1
ATOM 3557 C C . GLY B 1 225 ? -18.984 -14.891 4 1 95.19 225 GLY B C 1
ATOM 3558 O O . GLY B 1 225 ? -18.797 -14.258 5.039 1 95.19 225 GLY B O 1
ATOM 3559 N N . TYR B 1 226 ? -18.266 -14.836 2.947 1 94.25 226 TYR B N 1
ATOM 3560 C CA . TYR B 1 226 ? -17.062 -14 2.959 1 94.25 226 TYR B CA 1
ATOM 3561 C C . TYR B 1 226 ? -17.438 -12.523 2.975 1 94.25 226 TYR B C 1
ATOM 3563 O O . TYR B 1 226 ? -16.75 -11.711 3.586 1 94.25 226 TYR B O 1
ATOM 3571 N N . LEU B 1 227 ? -18.531 -12.156 2.326 1 96.19 227 LEU B N 1
ATOM 3572 C CA . LEU B 1 227 ? -18.984 -10.773 2.406 1 96.19 227 LEU B CA 1
ATOM 3573 C C . LEU B 1 227 ? -19.391 -10.422 3.83 1 96.19 227 LEU B C 1
ATOM 3575 O O . LEU B 1 227 ? -19.047 -9.344 4.332 1 96.19 227 LEU B O 1
ATOM 3579 N N . ALA B 1 228 ? -20.109 -11.344 4.426 1 97.19 228 ALA B N 1
ATOM 3580 C CA . ALA B 1 228 ? -20.547 -11.117 5.797 1 9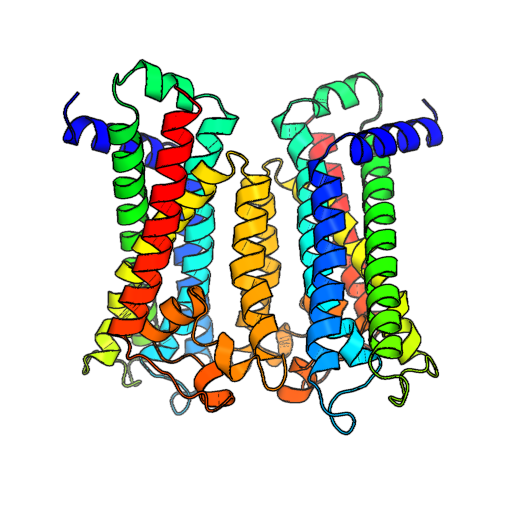7.19 228 ALA B CA 1
ATOM 3581 C C . ALA B 1 228 ? -19.359 -11 6.746 1 97.19 228 ALA B C 1
ATOM 3583 O O . ALA B 1 228 ? -19.359 -10.156 7.645 1 97.19 228 ALA B O 1
ATOM 3584 N N . TYR B 1 229 ? -18.438 -11.852 6.562 1 96.5 229 TYR B N 1
ATOM 3585 C CA . TYR B 1 229 ? -17.234 -11.812 7.379 1 96.5 229 TYR B CA 1
ATOM 3586 C C . TYR B 1 229 ? -16.5 -10.492 7.207 1 96.5 229 TYR B C 1
ATOM 3588 O O . TYR B 1 229 ? -16.109 -9.859 8.195 1 96.5 229 TYR B O 1
ATOM 3596 N N . PHE B 1 230 ? -16.344 -10.102 5.988 1 96.56 230 PHE B N 1
ATOM 3597 C CA . PHE B 1 230 ? -15.68 -8.836 5.691 1 96.56 230 PHE B CA 1
ATOM 3598 C C . PHE B 1 230 ? -16.469 -7.668 6.277 1 96.56 230 PHE B C 1
ATOM 3600 O O . PHE B 1 230 ? -15.891 -6.754 6.863 1 96.56 230 PHE B O 1
ATOM 3607 N N . ALA B 1 231 ? -17.703 -7.742 6.117 1 97.88 231 ALA B N 1
ATOM 3608 C CA . ALA B 1 231 ? -18.594 -6.715 6.672 1 97.88 231 ALA B CA 1
ATOM 3609 C C . ALA B 1 231 ? -18.453 -6.633 8.188 1 97.88 231 ALA B C 1
ATOM 3611 O O . ALA B 1 231 ? -18.406 -5.539 8.758 1 97.88 231 ALA B O 1
ATOM 3612 N N . GLY B 1 232 ? -18.422 -7.82 8.781 1 97.81 232 GLY B N 1
ATOM 3613 C CA . GLY B 1 232 ? -18.25 -7.848 10.227 1 97.81 232 GLY B CA 1
ATOM 3614 C C . GLY B 1 232 ? -16.984 -7.141 10.688 1 97.81 232 GLY B C 1
ATOM 3615 O O . GLY B 1 232 ? -17.031 -6.348 11.633 1 97.81 232 GLY B O 1
ATOM 3616 N N . ILE B 1 233 ? -15.969 -7.324 10.008 1 96.81 233 ILE B N 1
ATOM 3617 C CA . ILE B 1 233 ? -14.695 -6.707 10.352 1 96.81 233 ILE B CA 1
ATOM 3618 C C . ILE B 1 233 ? -14.773 -5.195 10.141 1 96.81 233 ILE B C 1
ATOM 3620 O O . ILE B 1 233 ? -14.336 -4.418 10.984 1 96.81 233 ILE B O 1
ATOM 3624 N N . CYS B 1 234 ? -15.289 -4.762 9.031 1 97.44 234 CYS B N 1
ATOM 3625 C CA . CYS B 1 234 ? -15.406 -3.34 8.719 1 97.44 234 CYS B CA 1
ATOM 3626 C C . CYS B 1 234 ? -16.25 -2.617 9.758 1 97.44 234 CYS B C 1
ATOM 3628 O O . CYS B 1 234 ? -15.883 -1.543 10.234 1 97.44 234 CYS B O 1
ATOM 3630 N N . VAL B 1 235 ? -17.328 -3.275 10.141 1 96.75 235 VAL B N 1
ATOM 3631 C CA . VAL B 1 235 ? -18.25 -2.656 11.086 1 96.75 235 VAL B CA 1
ATOM 3632 C C . VAL B 1 235 ? -17.609 -2.578 12.469 1 96.75 235 VAL B C 1
ATOM 3634 O O . VAL B 1 235 ? -17.75 -1.573 13.164 1 96.75 235 VAL B O 1
ATOM 3637 N N . VAL B 1 236 ? -16.875 -3.598 12.836 1 97.12 236 VAL B N 1
ATOM 3638 C CA . VAL B 1 236 ? -16.219 -3.617 14.141 1 97.12 236 VAL B CA 1
ATOM 3639 C C . VAL B 1 236 ? -15.18 -2.498 14.219 1 97.12 236 VAL B C 1
ATOM 3641 O O . VAL B 1 236 ? -15.125 -1.755 15.195 1 97.12 236 VAL B O 1
ATOM 3644 N N . VAL B 1 237 ? -14.414 -2.354 13.195 1 96.38 237 VAL B N 1
ATOM 3645 C CA . VAL B 1 237 ? -13.383 -1.327 13.18 1 96.38 237 VAL B CA 1
ATOM 3646 C C . VAL B 1 237 ? -14.023 0.057 13.148 1 96.38 237 VAL B C 1
ATOM 3648 O O . VAL B 1 237 ? -13.594 0.966 13.859 1 96.38 237 VAL B O 1
ATOM 3651 N N . TYR B 1 238 ? -15.023 0.214 12.359 1 96.75 238 TYR B N 1
ATOM 3652 C CA . TYR B 1 238 ? -15.734 1.483 12.281 1 96.75 238 TYR B CA 1
ATOM 3653 C C . TYR B 1 238 ? -16.344 1.856 13.633 1 96.75 238 TYR B C 1
ATOM 3655 O O . TYR B 1 238 ? -16.172 2.986 14.094 1 96.75 238 TYR B O 1
ATOM 3663 N N . THR B 1 239 ? -16.953 0.862 14.25 1 95.44 239 THR B N 1
ATOM 3664 C CA . THR B 1 239 ? -17.609 1.105 15.531 1 95.44 239 THR B CA 1
ATOM 3665 C C . THR B 1 239 ? -16.562 1.413 16.609 1 95.44 239 THR B C 1
ATOM 3667 O O . THR B 1 239 ? -16.781 2.275 17.469 1 95.44 239 THR B O 1
ATOM 3670 N N . ALA B 1 240 ? -15.516 0.702 16.547 1 94.94 240 ALA B N 1
ATOM 3671 C CA . ALA B 1 240 ? -14.438 0.978 17.5 1 94.94 240 ALA B CA 1
ATOM 3672 C C . ALA B 1 240 ? -13.914 2.402 17.328 1 94.94 240 ALA B C 1
ATOM 3674 O O . ALA B 1 240 ? -13.711 3.109 18.328 1 94.94 240 ALA B O 1
ATOM 3675 N N . GLY B 1 241 ? -13.711 2.793 16.094 1 92.12 241 GLY B N 1
ATOM 3676 C CA . GLY B 1 241 ? -13.281 4.16 15.836 1 92.12 241 GLY B CA 1
ATOM 3677 C C . GLY B 1 241 ? -14.281 5.195 16.312 1 92.12 241 GLY B C 1
ATOM 3678 O O . GLY B 1 241 ? -13.898 6.211 16.906 1 92.12 241 GLY B O 1
ATOM 3679 N N . LEU B 1 242 ? -15.516 4.934 16.156 1 89.56 242 LEU B N 1
ATOM 3680 C CA . LEU B 1 242 ? -16.594 5.824 16.578 1 89.56 242 LEU B CA 1
ATOM 3681 C C . LEU B 1 242 ? -16.609 5.953 18.109 1 89.56 242 LEU B C 1
ATOM 3683 O O . LEU B 1 242 ? -16.719 7.059 18.641 1 89.56 242 LEU B O 1
ATOM 3687 N N . MET B 1 243 ? -16.484 4.859 18.766 1 89.88 243 MET B N 1
ATOM 3688 C CA . MET B 1 243 ? -16.594 4.836 20.219 1 89.8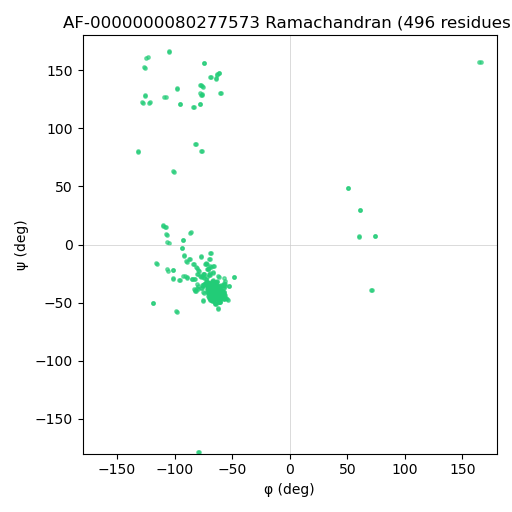8 243 MET B CA 1
ATOM 3689 C C . MET B 1 243 ? -15.398 5.527 20.875 1 89.88 243 MET B C 1
ATOM 3691 O O . MET B 1 243 ? -15.555 6.27 21.844 1 89.88 243 MET B O 1
ATOM 3695 N N . ILE B 1 244 ? -14.328 5.324 20.359 1 88.5 244 ILE B N 1
ATOM 3696 C CA . ILE B 1 244 ? -13.117 5.906 20.938 1 88.5 244 ILE B CA 1
ATOM 3697 C C . ILE B 1 244 ? -13.125 7.418 20.719 1 88.5 244 ILE B C 1
ATOM 3699 O O . ILE B 1 244 ? -12.781 8.18 21.625 1 88.5 244 ILE B O 1
ATOM 3703 N N . THR B 1 245 ? -13.516 7.781 19.562 1 83.5 245 THR B N 1
ATOM 3704 C CA . THR B 1 245 ? -13.594 9.211 19.266 1 83.5 245 THR B CA 1
ATOM 3705 C C . THR B 1 245 ? -14.664 9.883 20.109 1 83.5 245 THR B C 1
ATOM 3707 O O . THR B 1 245 ? -14.469 11.008 20.578 1 83.5 245 THR B O 1
ATOM 3710 N N . HIS B 1 246 ? -15.656 9.234 20.359 1 81.81 246 HIS B N 1
ATOM 3711 C CA . HIS B 1 246 ? -16.734 9.75 21.203 1 81.81 246 HIS B CA 1
ATOM 3712 C C . HIS B 1 246 ? -16.281 9.914 22.641 1 81.81 246 HIS B C 1
ATOM 3714 O O . HIS B 1 246 ? -16.609 10.906 23.297 1 81.81 246 HIS B O 1
ATOM 3720 N N . ARG B 1 247 ? -15.477 9.039 23.078 1 81.31 247 ARG B N 1
ATOM 3721 C CA . ARG B 1 247 ? -15.055 9.055 24.469 1 81.31 247 ARG B CA 1
ATOM 3722 C C . ARG B 1 247 ? -13.93 10.055 24.688 1 81.31 247 ARG B C 1
ATOM 3724 O O . ARG B 1 247 ? -13.859 10.703 25.734 1 81.31 247 ARG B O 1
ATOM 3731 N N . ARG B 1 248 ? -13.102 10.117 23.844 1 77.81 248 ARG B N 1
ATOM 3732 C CA . ARG B 1 248 ? -11.93 10.953 24.031 1 77.81 248 ARG B CA 1
ATOM 3733 C C . ARG B 1 248 ? -12.273 12.43 23.859 1 77.81 248 ARG B C 1
ATOM 3735 O O . ARG B 1 248 ? -11.648 13.297 24.484 1 77.81 248 ARG B O 1
ATOM 3742 N N . ASP B 1 249 ? -13.016 12.648 22.969 1 63.94 249 ASP B N 1
ATOM 3743 C CA . ASP B 1 249 ? -13.328 14.062 22.766 1 63.94 249 ASP B CA 1
ATOM 3744 C C . ASP B 1 249 ? -14.5 14.492 23.641 1 63.94 249 ASP B C 1
ATOM 3746 O O . ASP B 1 249 ? -15.07 15.57 23.438 1 63.94 249 ASP B O 1
ATOM 3750 N N . ALA B 1 250 ? -14.867 13.562 24.578 1 52.47 250 ALA B N 1
ATOM 3751 C CA . ALA B 1 250 ? -15.805 13.93 25.641 1 52.47 250 ALA B CA 1
ATOM 3752 C C . ALA B 1 250 ? -15.078 14.531 26.844 1 52.47 250 ALA B C 1
ATOM 3754 O O . ALA B 1 250 ? -13.898 14.242 27.062 1 52.47 250 ALA B O 1
#